Protein AF-0000000076551117 (afdb_homodimer)

Structure (mmCIF, N/CA/C/O backbone):
data_AF-0000000076551117-model_v1
#
loop_
_entity.id
_entity.type
_entity.pdbx_description
1 polymer 'LexA repressor'
#
loop_
_atom_site.group_PDB
_atom_site.id
_atom_site.type_symbol
_atom_site.label_atom_id
_atom_site.label_alt_id
_atom_site.label_comp_id
_atom_site.label_asym_id
_atom_site.label_entity_id
_atom_site.label_seq_id
_atom_site.pdbx_PDB_ins_code
_atom_site.Cartn_x
_atom_site.Cartn_y
_atom_site.Cartn_z
_atom_site.occupancy
_atom_site.B_iso_or_equiv
_atom_site.auth_seq_id
_atom_site.auth_comp_id
_atom_site.auth_asym_id
_atom_site.auth_atom_id
_atom_site.pdbx_PDB_model_num
ATOM 1 N N . MET A 1 1 ? 10.828 20.531 -8.445 1 38.81 1 MET A N 1
ATOM 2 C CA . MET A 1 1 ? 11 21.438 -9.57 1 38.81 1 MET A CA 1
ATOM 3 C C . MET A 1 1 ? 11.227 20.672 -10.867 1 38.81 1 MET A C 1
ATOM 5 O O . MET A 1 1 ? 11.789 19.578 -10.859 1 38.81 1 MET A O 1
ATOM 9 N N . ALA A 1 2 ? 10.539 21.078 -11.789 1 46.97 2 ALA A N 1
ATOM 10 C CA . ALA A 1 2 ? 10.625 20.562 -13.148 1 46.97 2 ALA A CA 1
ATOM 11 C C . ALA A 1 2 ? 12.031 20.734 -13.711 1 46.97 2 ALA A C 1
ATOM 13 O O . ALA A 1 2 ? 12.625 21.812 -13.602 1 46.97 2 ALA A O 1
ATOM 14 N N . ILE A 1 3 ? 12.75 19.594 -13.875 1 55.97 3 ILE A N 1
ATOM 15 C CA . ILE A 1 3 ? 14.039 19.719 -14.531 1 55.97 3 ILE A CA 1
ATOM 16 C C . ILE A 1 3 ? 13.844 19.953 -16.031 1 55.97 3 ILE A C 1
ATOM 18 O O . ILE A 1 3 ? 12.883 19.453 -16.625 1 55.97 3 ILE A O 1
ATOM 22 N N . THR A 1 4 ? 14.5 20.938 -16.547 1 64.38 4 THR A N 1
ATOM 23 C CA . THR A 1 4 ? 14.453 21.25 -17.969 1 64.38 4 THR A CA 1
ATOM 24 C C . THR A 1 4 ? 15.039 20.109 -18.797 1 64.38 4 THR A C 1
ATOM 26 O O . THR A 1 4 ? 15.672 19.203 -18.25 1 64.38 4 THR A O 1
ATOM 29 N N . ARG A 1 5 ? 14.719 20.125 -20 1 66.12 5 ARG A N 1
ATOM 30 C CA . ARG A 1 5 ? 15.25 19.125 -20.922 1 66.12 5 ARG A CA 1
ATOM 31 C C . ARG A 1 5 ? 16.766 19.078 -20.875 1 66.12 5 ARG A C 1
ATOM 33 O O . ARG A 1 5 ? 17.375 18 -20.875 1 66.12 5 ARG A O 1
ATOM 40 N N . ARG A 1 6 ? 17.297 20.219 -20.812 1 71.88 6 ARG A N 1
ATOM 41 C CA . ARG A 1 6 ? 18.766 20.297 -20.812 1 71.88 6 ARG A CA 1
ATOM 42 C C . ARG A 1 6 ? 19.344 19.766 -19.516 1 71.88 6 ARG A C 1
ATOM 44 O O . ARG A 1 6 ? 20.359 19.062 -19.531 1 71.88 6 ARG A O 1
ATOM 51 N N . GLN A 1 7 ? 18.641 20.016 -18.406 1 66.38 7 GLN A N 1
ATOM 52 C CA . GLN A 1 7 ? 19.094 19.516 -17.109 1 66.38 7 GLN A CA 1
ATOM 53 C C . GLN A 1 7 ? 19 17.984 -17.047 1 66.38 7 GLN A C 1
ATOM 55 O O . GLN A 1 7 ? 19.891 17.312 -16.531 1 66.38 7 GLN A O 1
ATOM 60 N N . LYS A 1 8 ? 17.984 17.562 -17.641 1 72.06 8 LYS A N 1
ATOM 61 C CA . LYS A 1 8 ? 17.828 16.125 -17.703 1 72.06 8 LYS A CA 1
ATOM 62 C C . LYS A 1 8 ? 18.953 15.484 -18.531 1 72.06 8 LYS A C 1
ATOM 64 O O . LYS A 1 8 ? 19.484 14.438 -18.156 1 72.06 8 LYS A O 1
ATOM 69 N N . GLU A 1 9 ? 19.344 16.094 -19.578 1 76.69 9 GLU A N 1
ATOM 70 C CA . GLU A 1 9 ? 20.438 15.617 -20.438 1 76.69 9 GLU A CA 1
ATOM 71 C C . GLU A 1 9 ? 21.75 15.555 -19.672 1 76.69 9 GLU A C 1
ATOM 73 O O . GLU A 1 9 ? 22.516 14.602 -19.828 1 76.69 9 GLU A O 1
ATOM 78 N N . VAL A 1 10 ? 21.891 16.531 -18.906 1 76.69 10 VAL A N 1
ATOM 79 C CA . VAL A 1 10 ? 23.141 16.594 -18.156 1 76.69 10 VAL A CA 1
ATOM 80 C C . VAL A 1 10 ? 23.188 15.484 -17.109 1 76.69 10 VAL A C 1
ATOM 82 O O . VAL A 1 10 ? 24.172 14.773 -16.984 1 76.69 10 VAL A O 1
ATOM 85 N N . ILE A 1 11 ? 22.078 15.305 -16.484 1 72.44 11 ILE A N 1
ATOM 86 C CA . ILE A 1 11 ? 21.984 14.289 -15.438 1 72.44 11 ILE A CA 1
ATOM 87 C C . ILE A 1 11 ? 22.172 12.906 -16.047 1 72.44 11 ILE A C 1
ATOM 89 O O . ILE A 1 11 ? 22.906 12.07 -15.516 1 72.44 11 ILE A O 1
ATOM 93 N N . ASP A 1 12 ? 21.531 12.766 -17.109 1 74.25 12 ASP A N 1
ATOM 94 C CA . ASP A 1 12 ? 21.656 11.492 -17.812 1 74.25 12 ASP A CA 1
ATOM 95 C C . ASP A 1 12 ? 23.094 11.219 -18.219 1 74.25 12 ASP A C 1
ATOM 97 O O . ASP A 1 12 ? 23.578 10.086 -18.109 1 74.25 12 ASP A O 1
ATOM 101 N N . PHE A 1 13 ? 23.703 12.188 -18.703 1 77.69 13 PHE A N 1
ATOM 102 C CA . PHE A 1 13 ? 25.094 12.031 -19.125 1 77.69 13 PHE A CA 1
ATOM 103 C C . PHE A 1 13 ? 25.984 11.688 -17.938 1 77.69 13 PHE A C 1
ATOM 105 O O . PHE A 1 13 ? 26.812 10.773 -18.016 1 77.69 13 PHE A O 1
ATOM 112 N N . LEU A 1 14 ? 25.75 12.367 -16.875 1 74.75 14 LEU A N 1
ATOM 113 C CA . LEU A 1 14 ? 26.562 12.141 -15.695 1 74.75 14 LEU A CA 1
ATOM 114 C C . LEU A 1 14 ? 26.375 10.727 -15.164 1 74.75 14 LEU A C 1
ATOM 116 O O . LEU A 1 14 ? 27.359 10.039 -14.852 1 74.75 14 LEU A O 1
ATOM 120 N N . SER A 1 15 ? 25.156 10.367 -15.172 1 70.81 15 SER A N 1
ATOM 121 C CA . SER A 1 15 ? 24.844 9.031 -14.68 1 70.81 15 SER A CA 1
ATOM 122 C C . SER A 1 15 ? 25.406 7.953 -15.602 1 70.81 15 SER A C 1
ATOM 124 O O . SER A 1 15 ? 25.984 6.973 -15.133 1 70.81 15 SER A O 1
ATOM 126 N N . GLY A 1 16 ? 25.234 8.125 -16.781 1 70.44 16 GLY A N 1
ATOM 127 C CA . GLY A 1 16 ? 25.766 7.195 -17.75 1 70.44 16 GLY A CA 1
ATOM 128 C C . GLY A 1 16 ? 27.281 7.117 -17.75 1 70.44 16 GLY A C 1
ATOM 129 O O . GLY A 1 16 ? 27.859 6.031 -17.859 1 70.44 16 GLY A O 1
ATOM 130 N N . PHE A 1 17 ? 27.844 8.195 -17.734 1 68.75 17 PHE A N 1
ATOM 131 C CA . PHE A 1 17 ? 29.312 8.25 -17.719 1 68.75 17 PHE A CA 1
ATOM 132 C C . PHE A 1 17 ? 29.859 7.535 -16.5 1 68.75 17 PHE A C 1
ATOM 134 O O . PHE A 1 17 ? 30.781 6.727 -16.609 1 68.75 17 PHE A O 1
ATOM 141 N N . THR A 1 18 ? 29.25 7.809 -15.352 1 67.69 18 THR A N 1
ATOM 142 C CA . THR A 1 18 ? 29.734 7.207 -14.117 1 67.69 18 THR A CA 1
ATOM 143 C C . THR A 1 18 ? 29.531 5.695 -14.125 1 67.69 18 THR A C 1
ATOM 145 O O . THR A 1 18 ? 30.359 4.945 -13.625 1 67.69 18 THR A O 1
ATOM 148 N N . GLN A 1 19 ? 28.484 5.383 -14.672 1 63.94 19 GLN A N 1
ATOM 149 C CA . GLN A 1 19 ? 28.203 3.957 -14.789 1 63.94 19 GLN A CA 1
ATOM 150 C C . GLN A 1 19 ? 29.188 3.27 -15.719 1 63.94 19 GLN A C 1
ATOM 152 O O . GLN A 1 19 ? 29.641 2.154 -15.445 1 63.94 19 GLN A O 1
ATOM 157 N N . LYS A 1 20 ? 29.453 3.945 -16.672 1 67.31 20 LYS A N 1
ATOM 158 C CA . LYS A 1 2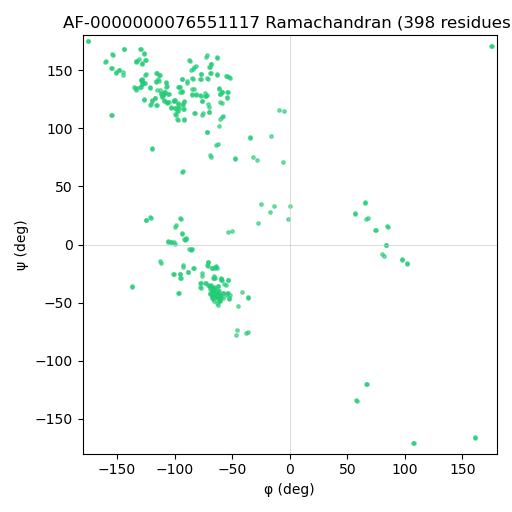0 ? 30.344 3.377 -17.688 1 67.31 20 LYS A CA 1
ATOM 159 C C . LYS A 1 20 ? 31.797 3.428 -17.234 1 67.31 20 LYS A C 1
ATOM 161 O O . LYS A 1 20 ? 32.562 2.473 -17.438 1 67.31 20 LYS A O 1
ATOM 166 N N . ASN A 1 21 ? 32.094 4.434 -16.516 1 67.5 21 ASN A N 1
ATOM 167 C CA . ASN A 1 21 ? 33.531 4.645 -16.266 1 67.5 21 ASN A CA 1
ATOM 168 C C . ASN A 1 21 ? 33.875 4.414 -14.805 1 67.5 21 ASN A C 1
ATOM 170 O O . ASN A 1 21 ? 35.062 4.25 -14.469 1 67.5 21 ASN A O 1
ATOM 174 N N . GLY A 1 22 ? 32.781 4.414 -14.016 1 62 22 GLY A N 1
ATOM 175 C CA . GLY A 1 22 ? 33 4.172 -12.602 1 62 22 GLY A CA 1
ATOM 176 C C . GLY A 1 22 ? 33.438 5.41 -11.836 1 62 22 GLY A C 1
ATOM 177 O O . GLY A 1 22 ? 33.75 5.336 -10.648 1 62 22 GLY A O 1
ATOM 178 N N . TYR A 1 23 ? 33.75 6.434 -12.664 1 64.19 23 TYR A N 1
ATOM 179 C CA . TYR A 1 23 ? 34.062 7.703 -12.023 1 64.19 23 TYR A CA 1
ATOM 180 C C . TYR A 1 23 ? 33.281 8.844 -12.656 1 64.19 23 TYR A C 1
ATOM 182 O O . TYR A 1 23 ? 32.75 8.711 -13.766 1 64.19 23 TYR A O 1
ATOM 190 N N . SER A 1 24 ? 33.219 9.875 -11.828 1 70.25 24 SER A N 1
ATOM 191 C CA . SER A 1 24 ? 32.469 11.031 -12.312 1 70.25 24 SER A CA 1
ATOM 192 C C . SER A 1 24 ? 33.25 11.75 -13.422 1 70.25 24 SER A C 1
ATOM 194 O O . SER A 1 24 ? 34.469 11.844 -13.367 1 70.25 24 SER A O 1
ATOM 196 N N . PRO A 1 25 ? 32.5 12.242 -14.406 1 73.19 25 PRO A N 1
ATOM 197 C CA . PRO A 1 25 ? 33.156 12.961 -15.492 1 73.19 25 PRO A CA 1
ATOM 198 C C . PRO A 1 25 ? 33.75 14.297 -15.039 1 73.19 25 PRO A C 1
ATOM 200 O O . PRO A 1 25 ? 33.312 14.867 -14.047 1 73.19 25 PRO A O 1
ATOM 203 N N . SER A 1 26 ? 34.875 14.672 -15.695 1 73 26 SER A N 1
ATOM 204 C CA . SER A 1 26 ? 35.406 16.016 -15.547 1 73 26 SER A CA 1
ATOM 205 C C . SER A 1 26 ? 34.562 17.047 -16.281 1 73 26 SER A C 1
ATOM 207 O O . SER A 1 26 ? 33.719 16.672 -17.094 1 73 26 SER A O 1
ATOM 209 N N . TYR A 1 27 ? 34.75 18.328 -15.883 1 73.69 27 TYR A N 1
ATOM 210 C CA . TYR A 1 27 ? 34.031 19.375 -16.578 1 73.69 27 TYR A CA 1
ATOM 211 C C . TYR A 1 27 ? 34.281 19.344 -18.078 1 73.69 27 TYR A C 1
ATOM 213 O O . TYR A 1 27 ? 33.375 19.578 -18.875 1 73.69 27 TYR A O 1
ATOM 221 N N . GLU A 1 28 ? 35.5 18.984 -18.438 1 77.75 28 GLU A N 1
ATOM 222 C CA . GLU A 1 28 ? 35.844 18.891 -19.844 1 77.75 28 GLU A CA 1
ATOM 223 C C . GLU A 1 28 ? 35.125 17.734 -20.531 1 77.75 28 GLU A C 1
ATOM 225 O O . GLU A 1 28 ? 34.625 17.875 -21.656 1 77.75 28 GLU A O 1
ATOM 230 N N . GLU A 1 29 ? 34.969 16.656 -19.828 1 78.81 29 GLU A N 1
ATOM 231 C CA . GLU A 1 29 ? 34.312 15.492 -20.375 1 78.81 29 GLU A CA 1
ATOM 232 C C . GLU A 1 29 ? 32.812 15.742 -20.531 1 78.81 29 GLU A C 1
ATOM 234 O O . GLU A 1 29 ? 32.188 15.289 -21.5 1 78.81 29 GLU A O 1
ATOM 239 N N . ILE A 1 30 ? 32.312 16.453 -19.641 1 78.62 30 ILE A N 1
ATOM 240 C CA . ILE A 1 30 ? 30.891 16.812 -19.703 1 78.62 30 ILE A CA 1
ATOM 241 C C . ILE A 1 30 ? 30.641 17.734 -20.891 1 78.62 30 ILE A C 1
ATOM 243 O O . ILE A 1 30 ? 29.703 17.516 -21.672 1 78.62 30 ILE A O 1
ATOM 247 N N . ALA A 1 31 ? 31.516 18.672 -21.062 1 79.81 31 ALA A N 1
ATOM 248 C CA . ALA A 1 31 ? 31.391 19.594 -22.188 1 79.81 31 ALA A CA 1
ATOM 249 C C . ALA A 1 31 ? 31.469 18.859 -23.516 1 79.81 31 ALA A C 1
ATOM 251 O O . ALA A 1 31 ? 30.641 19.094 -24.406 1 79.81 31 ALA A O 1
ATOM 252 N N . SER A 1 32 ? 32.406 18 -23.609 1 81.62 32 SER A N 1
ATOM 253 C CA . SER A 1 32 ? 32.594 17.25 -24.844 1 81.62 32 SER A CA 1
ATOM 254 C C . SER A 1 32 ? 31.406 16.297 -25.109 1 81.62 32 SER A C 1
ATOM 256 O O . SER A 1 32 ? 30.938 16.172 -26.234 1 81.62 32 SER A O 1
ATOM 258 N N . GLY A 1 33 ? 30.906 15.695 -24.047 1 80.19 33 GLY A N 1
ATOM 259 C CA . GLY A 1 33 ? 29.859 14.703 -24.188 1 80.19 33 GLY A CA 1
ATOM 260 C C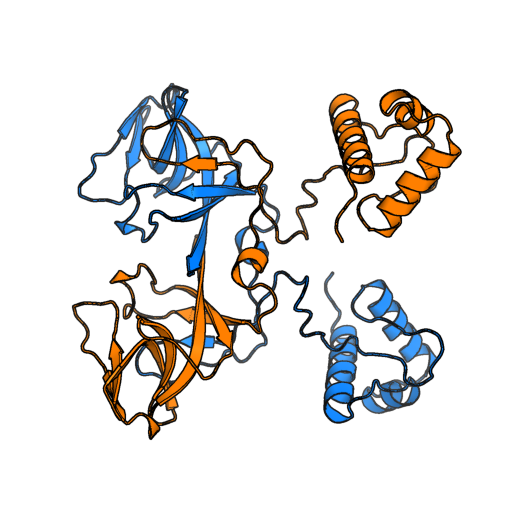 . GLY A 1 33 ? 28.516 15.305 -24.531 1 80.19 33 GLY A C 1
ATOM 261 O O . GLY A 1 33 ? 27.703 14.68 -25.219 1 80.19 33 GLY A O 1
ATOM 262 N N . LEU A 1 34 ? 28.281 16.484 -24.016 1 80.94 34 LEU A N 1
ATOM 263 C CA . LEU A 1 34 ? 26.969 17.109 -24.203 1 80.94 34 LEU A CA 1
ATOM 264 C C . LEU A 1 34 ? 27.031 18.188 -25.266 1 80.94 34 LEU A C 1
ATOM 266 O O . LEU A 1 34 ? 26.031 18.828 -25.578 1 80.94 34 LEU A O 1
ATOM 270 N N . GLY A 1 35 ? 28.219 18.344 -25.859 1 79.75 35 GLY A N 1
ATOM 271 C CA . GLY A 1 35 ? 28.391 19.328 -26.922 1 79.75 35 GLY A CA 1
ATOM 272 C C . GLY A 1 35 ? 28.219 20.75 -26.453 1 79.75 35 GLY A C 1
ATOM 273 O O . GLY A 1 35 ? 27.625 21.578 -27.156 1 79.75 35 GLY A O 1
ATOM 274 N N . LEU A 1 36 ? 28.672 20.922 -25.297 1 75.62 36 LEU A N 1
ATOM 275 C CA . LEU A 1 36 ? 28.594 22.281 -24.766 1 75.62 36 LEU A CA 1
ATOM 276 C C . LEU A 1 36 ? 29.844 23.078 -25.125 1 75.62 36 LEU A C 1
ATOM 278 O O . LEU A 1 36 ? 30.953 22.516 -25.172 1 75.62 36 LEU A O 1
ATOM 282 N N . SER A 1 37 ? 29.641 24.344 -25.453 1 74.5 37 SER A N 1
ATOM 283 C CA . SER A 1 37 ? 30.656 25.188 -26.078 1 74.5 37 SER A CA 1
ATOM 284 C C . SER A 1 37 ? 31.688 25.641 -25.062 1 74.5 37 SER A C 1
ATOM 286 O O . SER A 1 37 ? 32.812 26 -25.438 1 74.5 37 SER A O 1
ATOM 288 N N . SER A 1 38 ? 31.297 25.719 -23.797 1 75.44 38 SER A N 1
ATOM 289 C CA . SER A 1 38 ? 32.281 26.281 -22.859 1 75.44 38 SER A CA 1
ATOM 290 C C . SER A 1 38 ? 32.188 25.609 -21.5 1 75.44 38 SER A C 1
ATOM 292 O O . SER A 1 38 ? 31.141 25.062 -21.141 1 75.44 38 SER A O 1
ATOM 294 N N . LEU A 1 39 ? 33.344 25.516 -20.812 1 74.31 39 LEU A N 1
ATOM 295 C CA . LEU A 1 39 ? 33.406 25.016 -19.453 1 74.31 39 LEU A CA 1
ATOM 296 C C . LEU A 1 39 ? 32.562 25.859 -18.516 1 74.31 39 LEU A C 1
ATOM 298 O O . LEU A 1 39 ? 31.984 25.344 -17.547 1 74.31 39 LEU A O 1
ATOM 302 N N . ALA A 1 40 ? 32.469 27.078 -18.859 1 75.81 40 ALA A N 1
ATOM 303 C CA . ALA A 1 40 ? 31.641 27.984 -18.062 1 75.81 40 ALA A CA 1
ATOM 304 C C . ALA A 1 40 ? 30.172 27.562 -18.078 1 75.81 40 ALA A C 1
ATOM 306 O O . ALA A 1 40 ? 29.5 27.594 -17.047 1 75.81 40 ALA A O 1
ATOM 307 N N . THR A 1 41 ? 29.703 27.172 -19.188 1 76.75 41 THR A N 1
ATOM 308 C CA . THR A 1 41 ? 28.328 26.703 -19.344 1 76.75 41 THR A CA 1
ATOM 309 C C . THR A 1 41 ? 28.109 25.406 -18.562 1 76.75 41 THR A C 1
ATOM 311 O O . THR A 1 41 ? 27.062 25.219 -17.938 1 76.75 41 THR A O 1
ATOM 314 N N . VAL A 1 42 ? 29.078 24.594 -18.609 1 77.12 42 VAL A N 1
ATOM 315 C CA . VAL A 1 42 ? 29.016 23.344 -17.859 1 77.12 42 VAL A CA 1
ATOM 316 C C . VAL A 1 42 ? 28.922 23.656 -16.359 1 77.12 42 VAL A C 1
ATOM 318 O O . VAL A 1 42 ? 28.094 23.078 -15.648 1 77.12 42 VAL A O 1
ATOM 321 N N . HIS A 1 43 ? 29.797 24.422 -15.961 1 76.12 43 HIS A N 1
ATOM 322 C CA . HIS A 1 43 ? 29.797 24.797 -14.555 1 76.12 43 HIS A CA 1
ATOM 323 C C . HIS A 1 43 ? 28.453 25.375 -14.133 1 76.12 43 HIS A C 1
ATOM 325 O O . HIS A 1 43 ? 27.953 25.062 -13.047 1 76.12 43 HIS A O 1
ATOM 331 N N . LYS A 1 44 ? 27.953 26.141 -14.938 1 77.69 44 LYS A N 1
ATOM 332 C CA . LYS A 1 44 ? 26.656 26.734 -14.656 1 77.69 44 LYS A CA 1
ATOM 333 C C . LYS A 1 44 ? 25.578 25.672 -14.523 1 77.69 44 LYS A C 1
ATOM 335 O O . LYS A 1 44 ? 24.766 25.703 -13.594 1 77.69 44 LYS A O 1
ATOM 340 N N . HIS A 1 45 ? 25.516 24.766 -15.445 1 76.06 45 HIS A N 1
ATOM 341 C CA . HIS A 1 45 ? 24.547 23.688 -15.398 1 76.06 45 HIS A CA 1
ATOM 342 C C . HIS A 1 45 ? 24.719 22.828 -14.156 1 76.06 45 HIS A C 1
ATOM 344 O O . HIS A 1 45 ? 23.75 22.469 -13.492 1 76.06 45 HIS A O 1
ATOM 350 N N . ILE A 1 46 ? 25.938 22.547 -13.906 1 73.5 46 ILE A N 1
ATOM 351 C CA . ILE A 1 46 ? 26.25 21.703 -12.758 1 73.5 46 ILE A CA 1
ATOM 352 C C . ILE A 1 46 ? 25.891 22.438 -11.469 1 73.5 46 ILE A C 1
ATOM 354 O O . ILE A 1 46 ? 25.297 21.859 -10.555 1 73.5 46 ILE A O 1
ATOM 358 N N . THR A 1 47 ? 26.281 23.672 -11.375 1 73.31 47 THR A N 1
ATOM 359 C CA . THR A 1 47 ? 25.938 24.5 -10.227 1 73.31 47 THR A CA 1
ATOM 360 C C . THR A 1 47 ? 24.422 24.594 -10.055 1 73.31 47 THR A C 1
ATOM 362 O O . THR A 1 47 ? 23.922 24.5 -8.938 1 73.31 47 THR A O 1
ATOM 365 N N . ASN A 1 48 ? 23.703 24.75 -11.117 1 70.94 48 ASN A N 1
ATOM 366 C CA . ASN A 1 48 ? 22.25 24.797 -11.086 1 70.94 48 ASN A CA 1
ATOM 367 C C . ASN A 1 48 ? 21.641 23.484 -10.594 1 70.94 48 ASN A C 1
ATOM 369 O O . ASN A 1 48 ? 20.703 23.5 -9.797 1 70.94 48 ASN A O 1
ATOM 373 N N . LEU A 1 49 ? 22.188 22.469 -11.148 1 68.44 49 LEU A N 1
ATOM 374 C CA . LEU A 1 49 ? 21.719 21.141 -10.742 1 68.44 49 LEU A CA 1
ATOM 375 C C . LEU A 1 49 ? 22.078 20.859 -9.289 1 68.44 49 LEU A C 1
ATOM 377 O O . LEU A 1 49 ? 21.297 20.234 -8.562 1 68.44 49 LEU A O 1
ATOM 381 N N . GLN A 1 50 ? 23.156 21.25 -8.883 1 65.56 50 GLN A N 1
ATOM 382 C CA . GLN A 1 50 ? 23.578 21.141 -7.488 1 65.56 50 GLN A CA 1
ATOM 383 C C . GLN A 1 50 ? 22.656 21.953 -6.578 1 65.56 50 GLN A C 1
ATOM 385 O O . GLN A 1 50 ? 22.25 21.469 -5.512 1 65.56 50 GLN A O 1
ATOM 390 N N . ASN A 1 51 ? 22.359 23.047 -7.02 1 64.88 51 ASN A N 1
ATOM 391 C CA . ASN A 1 51 ? 21.484 23.922 -6.258 1 64.88 51 ASN A CA 1
ATOM 392 C C . ASN A 1 51 ? 20.078 23.328 -6.133 1 64.88 51 ASN A C 1
ATOM 394 O O . ASN A 1 51 ? 19.406 23.531 -5.121 1 64.88 51 ASN A O 1
ATOM 398 N N . LYS A 1 52 ? 19.859 22.547 -7.145 1 58.88 52 LYS A N 1
ATOM 399 C CA . LYS A 1 52 ? 18.547 21.906 -7.145 1 58.88 52 LYS A CA 1
ATOM 400 C C . LYS A 1 52 ? 18.578 20.594 -6.359 1 58.88 52 LYS A C 1
ATOM 402 O O . LYS A 1 52 ? 17.547 19.922 -6.234 1 58.88 52 LYS A O 1
ATOM 407 N N . GLY A 1 53 ? 19.797 20.219 -5.883 1 59.03 53 GLY A N 1
ATOM 408 C CA . GLY A 1 53 ? 20 19.047 -5.047 1 59.03 53 GLY A CA 1
ATOM 409 C C . GLY A 1 53 ? 20.156 17.766 -5.844 1 59.03 53 GLY A C 1
ATOM 410 O O . GLY A 1 53 ? 20.031 16.672 -5.301 1 59.03 53 GLY A O 1
ATOM 411 N N . LEU A 1 54 ? 20.406 17.906 -7.121 1 59.66 54 LEU A N 1
ATOM 412 C CA . LEU A 1 54 ? 20.484 16.75 -8 1 59.66 54 LEU A CA 1
ATOM 413 C C . LEU A 1 54 ? 21.922 16.25 -8.117 1 59.66 54 LEU A C 1
ATOM 415 O O . LEU A 1 54 ? 22.156 15.133 -8.57 1 59.66 54 LEU A O 1
ATOM 419 N N . LEU A 1 55 ? 22.906 17.094 -7.773 1 64.38 55 LEU A N 1
ATOM 420 C CA . LEU A 1 55 ? 24.328 16.766 -7.863 1 64.38 55 LEU A CA 1
ATOM 421 C C . LEU A 1 55 ? 25.078 17.188 -6.605 1 64.38 55 LEU A C 1
ATOM 423 O O . LEU A 1 55 ? 24.656 18.141 -5.93 1 64.38 55 LEU A O 1
ATOM 427 N N . GLN A 1 56 ? 25.938 16.312 -6.094 1 62.81 56 GLN A N 1
ATOM 428 C CA . GLN A 1 56 ? 26.844 16.719 -5.02 1 62.81 56 GLN A CA 1
ATOM 429 C C . GLN A 1 56 ? 28.281 16.781 -5.512 1 62.81 56 GLN A C 1
ATOM 431 O O . GLN A 1 56 ? 28.75 15.875 -6.223 1 62.81 56 GLN A O 1
ATOM 436 N N . ARG A 1 57 ? 28.906 18 -5.215 1 57.5 57 ARG A N 1
ATOM 437 C CA . ARG A 1 57 ? 30.297 18.203 -5.582 1 57.5 57 ARG A CA 1
ATOM 438 C C . ARG A 1 57 ? 31.219 17.953 -4.391 1 57.5 57 ARG A C 1
ATOM 440 O O . ARG A 1 57 ? 30.938 18.391 -3.277 1 57.5 57 ARG A O 1
ATOM 447 N N . ALA A 1 58 ? 32.062 16.859 -4.555 1 49.06 58 ALA A N 1
ATOM 448 C CA . ALA A 1 58 ? 33.125 16.797 -3.57 1 49.06 58 ALA A CA 1
ATOM 449 C C . ALA A 1 58 ? 34.156 17.891 -3.811 1 49.06 58 ALA A C 1
ATOM 451 O O . ALA A 1 58 ? 34.375 18.297 -4.949 1 49.06 58 ALA A O 1
ATOM 452 N N . HIS A 1 59 ? 34.469 18.766 -3.014 1 43.53 59 HIS A N 1
ATOM 453 C CA . HIS A 1 59 ? 35.344 19.922 -3.078 1 43.53 59 HIS A CA 1
ATOM 454 C C . HIS A 1 59 ? 36.594 19.609 -3.896 1 43.53 59 HIS A C 1
ATOM 456 O O . HIS A 1 59 ? 37.062 20.453 -4.68 1 43.53 59 HIS A O 1
ATOM 462 N N . ASN A 1 60 ? 37.594 18.906 -3.48 1 43.47 60 ASN A N 1
ATOM 463 C CA . ASN A 1 60 ? 39 19.078 -3.828 1 43.47 60 ASN A CA 1
ATOM 464 C C . ASN A 1 60 ? 39.312 18.391 -5.152 1 43.47 60 ASN A C 1
ATOM 466 O O . ASN A 1 60 ? 40.5 18.375 -5.574 1 43.47 60 ASN A O 1
ATOM 470 N N . ARG A 1 61 ? 38.562 17.344 -5.789 1 42.09 61 ARG A N 1
ATOM 471 C CA . ARG A 1 61 ? 39.188 16.641 -6.906 1 42.09 61 ARG A CA 1
ATOM 472 C C . ARG A 1 61 ? 38.469 16.922 -8.211 1 42.09 61 ARG A C 1
ATOM 474 O O . ARG A 1 61 ? 37.25 17.172 -8.211 1 42.09 61 ARG A O 1
ATOM 481 N N . SER A 1 62 ? 39.312 17.266 -9.352 1 46.78 62 SER A N 1
ATOM 482 C CA . SER A 1 62 ? 38.875 17.484 -10.727 1 46.78 62 SER A CA 1
ATOM 483 C C . SER A 1 62 ? 37.75 16.547 -11.117 1 46.78 62 SER A C 1
ATOM 485 O O . SER A 1 62 ? 37 16.828 -12.039 1 46.78 62 SER A O 1
ATOM 487 N N . ARG A 1 63 ? 37.812 15.312 -10.82 1 39.56 63 ARG A N 1
ATOM 488 C CA . ARG A 1 63 ? 36.906 14.227 -11.188 1 39.56 63 ARG A CA 1
ATOM 489 C C . ARG A 1 63 ? 35.875 13.984 -10.094 1 39.56 63 ARG A C 1
ATOM 491 O O . ARG A 1 63 ? 35.406 12.852 -9.898 1 39.56 63 ARG A O 1
ATOM 498 N N . SER A 1 64 ? 35.781 15.008 -9.453 1 42.41 64 SER A N 1
ATOM 499 C CA . SER A 1 64 ? 35.031 14.742 -8.227 1 42.41 64 SER A CA 1
ATOM 500 C C . SER A 1 64 ? 33.531 14.953 -8.43 1 42.41 64 SER A C 1
ATOM 502 O O . SER A 1 64 ? 32.781 15.141 -7.461 1 42.41 64 SER A O 1
ATOM 504 N N . ILE A 1 65 ? 33.188 15.227 -9.641 1 36.41 65 ILE A N 1
ATOM 505 C CA . ILE A 1 65 ? 31.766 15.391 -9.781 1 36.41 65 ILE A CA 1
ATOM 506 C C . ILE A 1 65 ? 31.062 14.039 -9.586 1 36.41 65 ILE A C 1
ATOM 508 O O . ILE A 1 65 ? 31.344 13.086 -10.312 1 36.41 65 ILE A O 1
ATOM 512 N N . ASP A 1 66 ? 30.938 13.648 -8.609 1 35.62 66 ASP A N 1
ATOM 513 C CA . ASP A 1 66 ? 30.141 12.445 -8.406 1 35.62 66 ASP A CA 1
ATOM 514 C C . ASP A 1 66 ? 28.688 12.672 -8.789 1 35.62 66 ASP A C 1
ATOM 516 O O . ASP A 1 66 ? 28.078 13.648 -8.344 1 35.62 66 ASP A O 1
ATOM 520 N N . VAL A 1 67 ? 28.609 12.438 -10.148 1 31.7 67 VAL A N 1
ATOM 521 C CA . VAL A 1 67 ? 27.156 12.281 -10.281 1 31.7 67 VAL A CA 1
ATOM 522 C C . VAL A 1 67 ? 26.594 11.602 -9.039 1 31.7 67 VAL A C 1
ATOM 524 O O . VAL A 1 67 ? 27.156 10.602 -8.562 1 31.7 67 VAL A O 1
ATOM 527 N N . LEU A 1 68 ? 26.266 12.406 -8.266 1 30.42 68 LEU A N 1
ATOM 528 C CA . LEU A 1 68 ? 25.625 11.562 -7.258 1 30.42 68 LEU A CA 1
ATOM 529 C C . LEU A 1 68 ? 24.984 10.336 -7.902 1 30.42 68 LEU A C 1
ATOM 531 O O . LEU A 1 68 ? 24.297 10.453 -8.914 1 30.42 68 LEU A O 1
ATOM 535 N N . PRO A 1 69 ? 25.969 9.312 -8.297 1 27.88 69 PRO A N 1
ATOM 536 C CA . PRO A 1 69 ? 25.109 8.273 -8.875 1 27.88 69 PRO A CA 1
ATOM 537 C C . PRO A 1 69 ? 23.625 8.531 -8.641 1 27.88 69 PRO A C 1
ATOM 539 O O . PRO A 1 69 ? 23.25 9.195 -7.672 1 27.88 69 PRO A O 1
ATOM 542 N N . ALA A 1 70 ? 23.031 8.734 -9.836 1 27.41 70 ALA A N 1
ATOM 543 C CA . ALA A 1 70 ? 21.656 8.453 -9.414 1 27.41 70 ALA A CA 1
ATOM 544 C C . ALA A 1 70 ? 21.641 7.543 -8.188 1 27.41 70 ALA A C 1
ATOM 546 O O . ALA A 1 70 ? 21.984 6.363 -8.273 1 27.41 70 ALA A O 1
ATOM 547 N N . ARG A 1 71 ? 22.641 7.762 -7.336 1 29.47 71 ARG A N 1
ATOM 548 C CA . ARG A 1 71 ? 22.203 6.996 -6.176 1 29.47 71 ARG A CA 1
ATOM 549 C C . ARG A 1 71 ? 20.797 6.449 -6.391 1 29.47 71 ARG A C 1
ATOM 551 O O . ARG A 1 71 ? 19.891 7.191 -6.77 1 29.47 71 ARG A O 1
ATOM 558 N N . SER A 1 72 ? 20.719 5.488 -7.258 1 30.55 72 SER A N 1
ATOM 559 C CA . SER A 1 72 ? 19.438 4.883 -6.934 1 30.55 72 SER A CA 1
ATOM 560 C C . SER A 1 72 ? 18.922 5.363 -5.578 1 30.55 72 SER A C 1
ATOM 562 O O . SER A 1 72 ? 19.453 4.969 -4.535 1 30.55 72 SER A O 1
ATOM 564 N N . GLY A 1 73 ? 19.203 6.418 -5.332 1 33.06 73 GLY A N 1
ATOM 565 C CA . GLY A 1 73 ? 18.812 7.41 -4.344 1 33.06 73 GLY A CA 1
ATOM 566 C C . GLY A 1 73 ? 17.75 6.902 -3.379 1 33.06 73 GLY A C 1
ATOM 567 O O . GLY A 1 73 ? 16.562 7.156 -3.566 1 33.06 73 GLY A O 1
ATOM 568 N N . LYS A 1 74 ? 17.922 5.816 -3.213 1 37.5 74 LYS A N 1
ATOM 569 C CA . LYS A 1 74 ? 17.312 4.723 -2.467 1 37.5 74 LYS A CA 1
ATOM 570 C C . LYS A 1 74 ? 16.953 5.156 -1.049 1 37.5 74 LYS A C 1
ATOM 572 O O . LYS A 1 74 ? 16.234 4.449 -0.342 1 37.5 74 LYS A O 1
ATOM 577 N N . LYS A 1 75 ? 18.094 5.684 -0.502 1 40 75 LYS A N 1
ATOM 578 C CA . LYS A 1 75 ? 17.641 5.863 0.875 1 40 75 LYS A CA 1
ATOM 579 C C . LYS A 1 75 ? 16.266 6.516 0.924 1 40 75 LYS A C 1
ATOM 581 O O . LYS A 1 75 ? 15.367 6.031 1.612 1 40 75 LYS A O 1
ATOM 586 N N . GLY A 1 76 ? 16.469 7.988 0.664 1 41.94 76 GLY A N 1
ATOM 587 C CA . GLY A 1 76 ? 15.43 8.914 1.085 1 41.94 76 GLY A CA 1
ATOM 588 C C . GLY A 1 76 ? 14.242 8.938 0.145 1 41.94 76 GLY A C 1
ATOM 589 O O . GLY A 1 76 ? 13.281 9.68 0.366 1 41.94 76 GLY A O 1
ATOM 590 N N . SER A 1 77 ? 14.68 8.781 -1.285 1 51.56 77 SER A N 1
ATOM 591 C CA . SER A 1 77 ? 13.5 8.992 -2.123 1 51.56 77 SER A CA 1
ATOM 592 C C . SER A 1 77 ? 12.414 7.961 -1.831 1 51.56 77 SER A C 1
ATOM 594 O O . SER A 1 77 ? 12.695 6.762 -1.76 1 51.56 77 SER A O 1
ATOM 596 N N . ASP A 1 78 ? 11.609 8.312 -1.231 1 65.94 78 ASP A N 1
ATOM 597 C CA . ASP A 1 78 ? 10.406 7.559 -0.921 1 65.94 78 ASP A CA 1
ATOM 598 C C . ASP A 1 78 ? 9.781 6.977 -2.188 1 65.94 78 ASP A C 1
ATOM 600 O O . ASP A 1 78 ? 8.641 6.516 -2.166 1 65.94 78 ASP A O 1
ATOM 604 N N . ARG A 1 79 ? 10.781 7.078 -3.527 1 75.5 79 ARG A N 1
ATOM 605 C CA . ARG A 1 79 ? 10.18 6.543 -4.742 1 75.5 79 ARG A CA 1
ATOM 606 C C . ARG A 1 79 ? 10.812 5.211 -5.129 1 75.5 79 ARG A C 1
ATOM 608 O O . ARG A 1 79 ? 12.023 5.039 -5.016 1 75.5 79 ARG A O 1
ATOM 615 N N . LEU A 1 80 ? 10.094 4.281 -5.562 1 78.81 80 LEU A N 1
ATOM 616 C CA . LEU A 1 80 ? 10.508 2.967 -6.035 1 78.81 80 LEU A CA 1
ATOM 617 C C . LEU A 1 80 ? 10.391 2.875 -7.555 1 78.81 80 LEU A C 1
ATOM 619 O O . LEU A 1 80 ? 9.414 3.355 -8.133 1 78.81 80 LEU A O 1
ATOM 623 N N . PRO A 1 81 ? 11.406 2.295 -8.227 1 79.69 81 PRO A N 1
ATOM 624 C CA . PRO A 1 81 ? 11.234 2.061 -9.664 1 79.69 81 PRO A CA 1
ATOM 625 C C . PRO A 1 81 ? 10.062 1.132 -9.977 1 79.69 81 PRO A C 1
ATOM 627 O O . PRO A 1 81 ? 9.891 0.104 -9.32 1 79.69 81 PRO A O 1
ATOM 630 N N . LEU A 1 82 ? 9.211 1.549 -10.859 1 84.44 82 LEU A N 1
ATOM 631 C CA . LEU A 1 82 ? 8.156 0.711 -11.414 1 84.44 82 LEU A CA 1
ATOM 632 C C . LEU A 1 82 ? 8.625 0.027 -12.695 1 84.44 82 LEU A C 1
ATOM 634 O O . LEU A 1 82 ? 8.75 0.671 -13.742 1 84.44 82 LEU A O 1
ATOM 638 N N . LEU A 1 83 ? 8.867 -1.286 -12.633 1 83.94 83 LEU A N 1
ATOM 639 C CA . LEU A 1 83 ? 9.539 -1.991 -13.719 1 83.94 83 LEU A CA 1
ATOM 640 C C . LEU A 1 83 ? 8.539 -2.484 -14.758 1 83.94 83 LEU A C 1
ATOM 642 O O . LEU A 1 83 ? 8.906 -2.785 -15.891 1 83.94 83 LEU A O 1
ATOM 646 N N . GLY A 1 84 ? 7.273 -2.662 -14.367 1 83.94 84 GLY A N 1
ATOM 647 C CA . GLY A 1 84 ? 6.293 -3.135 -15.328 1 83.94 84 GLY A CA 1
ATOM 648 C C . GLY A 1 84 ? 5.055 -3.725 -14.68 1 83.94 84 GLY A C 1
ATOM 649 O O . GLY A 1 84 ? 4.715 -3.371 -13.547 1 83.94 84 GLY A O 1
ATOM 650 N N . ARG A 1 85 ? 4.379 -4.426 -15.727 1 85.19 85 ARG A N 1
ATOM 651 C CA . ARG A 1 85 ? 3.145 -5.094 -15.328 1 85.19 85 ARG A CA 1
ATOM 652 C C . ARG A 1 85 ? 3.316 -6.605 -15.328 1 85.19 85 ARG A C 1
ATOM 654 O O . ARG A 1 85 ? 3.967 -7.164 -16.219 1 85.19 85 ARG A O 1
ATOM 661 N N . ILE A 1 86 ? 2.914 -7.27 -14.242 1 84.94 86 ILE A N 1
ATOM 662 C CA . ILE A 1 86 ? 3.059 -8.719 -14.117 1 84.94 86 ILE A CA 1
ATOM 663 C C . ILE A 1 86 ? 1.685 -9.375 -14.195 1 84.94 86 ILE A C 1
ATOM 665 O O . ILE A 1 86 ? 0.726 -8.914 -13.578 1 84.94 86 ILE A O 1
ATOM 669 N N . ALA A 1 87 ? 1.554 -10.219 -15.062 1 85.06 87 ALA A N 1
ATOM 670 C CA . ALA A 1 87 ? 0.361 -11.039 -15.258 1 85.06 87 ALA A CA 1
ATOM 671 C C . ALA A 1 87 ? 0.721 -12.523 -15.328 1 85.06 87 ALA A C 1
ATOM 673 O O . ALA A 1 87 ? 1.827 -12.883 -15.734 1 85.06 87 ALA A O 1
ATOM 674 N N . ALA A 1 88 ? -0.12 -13.273 -14.734 1 80.56 88 ALA A N 1
ATOM 675 C CA . ALA A 1 88 ? 0.171 -14.703 -14.695 1 80.56 88 ALA A CA 1
ATOM 676 C C . ALA A 1 88 ? 0.414 -15.258 -16.094 1 80.56 88 ALA A C 1
ATOM 678 O O . ALA A 1 88 ? -0.413 -15.07 -17 1 80.56 88 ALA A O 1
ATOM 679 N N . GLY A 1 89 ? 1.574 -15.914 -16.141 1 71.94 89 GLY A N 1
ATOM 680 C CA . GLY A 1 89 ? 1.859 -16.719 -17.312 1 71.94 89 GLY A CA 1
ATOM 681 C C . GLY A 1 89 ? 2.223 -15.875 -18.531 1 71.94 89 GLY A C 1
ATOM 682 O O . GLY A 1 89 ? 2.061 -16.312 -19.672 1 71.94 89 GLY A O 1
ATOM 683 N N . LYS A 1 90 ? 2.475 -14.641 -18.406 1 75.69 90 LYS A N 1
ATOM 684 C CA . LYS A 1 90 ? 2.92 -13.766 -19.484 1 75.69 90 LYS A CA 1
ATOM 685 C C . LYS A 1 90 ? 4.223 -13.062 -19.125 1 75.69 90 LYS A C 1
ATOM 687 O O . LYS A 1 90 ? 4.547 -12.914 -17.938 1 75.69 90 LYS A O 1
ATOM 692 N N . PRO A 1 91 ? 5.062 -12.82 -20.172 1 71.88 91 PRO A N 1
ATOM 693 C CA . PRO A 1 91 ? 6.219 -11.969 -19.875 1 71.88 91 PRO A CA 1
ATOM 694 C C . PRO A 1 91 ? 5.824 -10.648 -19.219 1 71.88 91 PRO A C 1
ATOM 696 O O . PRO A 1 91 ? 4.734 -10.125 -19.484 1 71.88 91 PRO A O 1
ATOM 699 N N . VAL A 1 92 ? 6.758 -10.234 -18.266 1 75.88 92 VAL A N 1
ATOM 700 C CA . VAL A 1 92 ? 6.492 -8.93 -17.672 1 75.88 92 VAL A CA 1
ATOM 701 C C . VAL A 1 92 ? 6.484 -7.859 -18.766 1 75.88 92 VAL A C 1
ATOM 703 O O . VAL A 1 92 ? 7.406 -7.789 -19.578 1 75.88 92 VAL A O 1
ATOM 706 N N . GLU A 1 93 ? 5.398 -7.223 -18.812 1 70.81 93 GLU A N 1
ATOM 707 C CA . GLU A 1 93 ? 5.355 -6.074 -19.703 1 70.81 93 GLU A CA 1
ATOM 708 C C . GLU A 1 93 ? 6.172 -4.91 -19.156 1 70.81 93 GLU A C 1
ATOM 710 O O . GLU A 1 93 ? 5.797 -4.309 -18.141 1 70.81 93 GLU A O 1
ATOM 715 N N . ALA A 1 94 ? 7.406 -4.914 -19.719 1 67.69 94 ALA A N 1
ATOM 716 C CA . ALA A 1 94 ? 8.297 -3.869 -19.219 1 67.69 94 ALA A CA 1
ATOM 717 C C . ALA A 1 94 ? 7.734 -2.482 -19.516 1 67.69 94 ALA A C 1
ATOM 719 O O . ALA A 1 94 ? 7.086 -2.275 -20.547 1 67.69 94 ALA A O 1
ATOM 720 N N . ILE A 1 95 ? 7.816 -1.702 -18.5 1 57.91 95 ILE A N 1
ATOM 721 C CA . ILE A 1 95 ? 7.441 -0.308 -18.703 1 57.91 95 ILE A CA 1
ATOM 722 C C . ILE A 1 95 ? 8.625 0.466 -19.281 1 57.91 95 ILE A C 1
ATOM 724 O O . ILE A 1 95 ? 9.734 0.392 -18.75 1 57.91 95 ILE A O 1
ATOM 728 N N . GLU A 1 96 ? 8.453 0.865 -20.453 1 50.62 96 GLU A N 1
ATOM 729 C CA . GLU A 1 96 ? 9.492 1.499 -21.25 1 50.62 96 GLU A CA 1
ATOM 730 C C . GLU A 1 96 ? 10.125 2.674 -20.516 1 50.62 96 GLU A C 1
ATOM 732 O O . GLU A 1 96 ? 11.336 2.883 -20.594 1 50.62 96 GLU A O 1
ATOM 737 N N . THR A 1 97 ? 9.234 3.516 -19.938 1 53.72 97 THR A N 1
ATOM 738 C CA . THR A 1 97 ? 9.758 4.723 -19.312 1 53.72 97 THR A CA 1
ATOM 739 C C . THR A 1 97 ? 10.008 4.492 -17.812 1 53.72 97 THR A C 1
ATOM 741 O O . THR A 1 97 ? 9.281 3.732 -17.172 1 53.72 97 THR A O 1
ATOM 744 N N . ALA A 1 98 ? 11.188 4.906 -17.422 1 60.03 98 ALA A N 1
ATOM 745 C CA . ALA A 1 98 ? 11.594 4.836 -16.016 1 60.03 98 ALA A CA 1
ATOM 746 C C . ALA A 1 98 ? 10.508 5.398 -15.102 1 60.03 98 ALA A C 1
ATOM 748 O O . ALA A 1 98 ? 10.508 6.594 -14.797 1 60.03 98 ALA A O 1
ATOM 749 N N . GLU A 1 99 ? 9.461 4.617 -14.945 1 78.62 99 GLU A N 1
ATOM 750 C CA . GLU A 1 99 ? 8.422 5.047 -14.016 1 78.62 99 GLU A CA 1
ATOM 751 C C . GLU A 1 99 ? 8.758 4.629 -12.586 1 78.62 99 GLU A C 1
ATOM 753 O O . GLU A 1 99 ? 9.547 3.711 -12.367 1 78.62 99 GLU A O 1
ATOM 758 N N . SER A 1 100 ? 8.406 5.512 -11.742 1 84 100 SER A N 1
ATOM 759 C CA . SER A 1 100 ? 8.57 5.23 -10.32 1 84 100 SER A CA 1
ATOM 760 C C . SER A 1 100 ? 7.258 5.426 -9.562 1 84 100 SER A C 1
ATOM 762 O O . SER A 1 100 ? 6.297 5.977 -10.109 1 84 100 SER A O 1
ATOM 764 N N . ILE A 1 101 ? 7.188 4.809 -8.43 1 81 101 ILE A N 1
ATOM 765 C CA . ILE A 1 101 ? 6.016 4.965 -7.578 1 81 101 ILE A CA 1
ATOM 766 C C . ILE A 1 101 ? 6.453 5.332 -6.16 1 81 101 ILE A C 1
ATOM 768 O O . ILE A 1 101 ? 7.496 4.867 -5.688 1 81 101 ILE A O 1
ATOM 772 N N . SER A 1 102 ? 5.672 6.223 -5.539 1 84.19 102 SER A N 1
ATOM 773 C CA . SER A 1 102 ? 5.895 6.633 -4.16 1 84.19 102 SER A CA 1
ATOM 774 C C . SER A 1 102 ? 4.574 6.871 -3.434 1 84.19 102 SER A C 1
ATOM 776 O O . SER A 1 102 ? 3.51 6.871 -4.055 1 84.19 102 SER A O 1
ATOM 778 N N . LEU A 1 103 ? 4.656 7.016 -2.113 1 85.56 103 LEU A N 1
ATOM 779 C CA . LEU A 1 103 ? 3.465 7.371 -1.352 1 85.56 103 LEU A CA 1
ATOM 780 C C . LEU A 1 103 ? 2.904 8.711 -1.816 1 85.56 103 LEU A C 1
ATOM 782 O O . LEU A 1 103 ? 1.689 8.922 -1.806 1 85.56 103 LEU A O 1
ATOM 786 N N . ASN A 1 104 ? 3.748 9.492 -2.256 1 82.38 104 ASN A N 1
ATOM 787 C CA . ASN A 1 104 ? 3.33 10.82 -2.703 1 82.38 104 ASN A CA 1
ATOM 788 C C . ASN A 1 104 ? 2.43 10.742 -3.932 1 82.38 104 ASN A C 1
ATOM 790 O O . ASN A 1 104 ? 1.605 11.625 -4.164 1 82.38 104 ASN A O 1
ATOM 794 N N . ASP A 1 105 ? 2.609 9.734 -4.707 1 84.44 105 ASP A N 1
ATOM 795 C CA . ASP A 1 105 ? 1.741 9.547 -5.863 1 84.44 105 ASP A CA 1
ATOM 796 C C . ASP A 1 105 ? 0.302 9.273 -5.43 1 84.44 105 ASP A C 1
ATOM 798 O O . ASP A 1 105 ? -0.632 9.453 -6.215 1 84.44 105 ASP A O 1
ATOM 802 N N . ILE A 1 106 ? 0.162 8.875 -4.215 1 86.25 106 ILE A N 1
ATOM 803 C CA . ILE A 1 106 ? -1.155 8.555 -3.676 1 86.25 106 ILE A CA 1
ATOM 804 C C . ILE A 1 106 ? -1.703 9.758 -2.912 1 86.25 106 ILE A C 1
ATOM 806 O O . ILE A 1 106 ? -2.869 10.125 -3.076 1 86.25 106 ILE A O 1
ATOM 810 N N . ILE A 1 107 ? -0.868 10.406 -2.162 1 86.06 107 ILE A N 1
ATOM 811 C CA . ILE A 1 107 ? -1.376 11.375 -1.202 1 86.06 107 ILE A CA 1
ATOM 812 C C . ILE A 1 107 ? -1.342 12.773 -1.817 1 86.06 107 ILE A C 1
ATOM 814 O O . ILE A 1 107 ? -2.166 13.625 -1.479 1 86.06 107 ILE A O 1
ATOM 818 N N . GLY A 1 108 ? -0.426 12.984 -2.701 1 81.06 108 GLY A N 1
ATOM 819 C CA . GLY A 1 108 ? -0.284 14.32 -3.244 1 81.06 108 GLY A CA 1
ATOM 820 C C . GLY A 1 108 ? -0.019 15.375 -2.182 1 81.06 108 GLY A C 1
ATOM 821 O O . GLY A 1 108 ? 0.837 15.188 -1.315 1 81.06 108 GLY A O 1
ATOM 822 N N . ASN A 1 109 ? -0.746 16.484 -2.297 1 79.81 109 ASN A N 1
ATOM 823 C CA . ASN A 1 109 ? -0.578 17.594 -1.361 1 79.81 109 ASN A CA 1
ATOM 824 C C . ASN A 1 109 ? -1.652 17.578 -0.278 1 79.81 109 ASN A C 1
ATOM 826 O O . ASN A 1 109 ? -1.809 18.547 0.459 1 79.81 109 ASN A O 1
ATOM 830 N N . ARG A 1 110 ? -2.277 16.547 -0.133 1 84 110 ARG A N 1
ATOM 831 C CA . ARG A 1 110 ? -3.387 16.453 0.812 1 84 110 ARG A CA 1
ATOM 832 C C . ARG A 1 110 ? -2.879 16.188 2.227 1 84 110 ARG A C 1
ATOM 834 O O . ARG A 1 110 ? -1.762 15.703 2.41 1 84 110 ARG A O 1
ATOM 841 N N . GLU A 1 111 ? -3.672 16.625 3.193 1 86.38 111 GLU A N 1
ATOM 842 C CA . GLU A 1 111 ? -3.42 16.203 4.57 1 86.38 111 GLU A CA 1
ATOM 843 C C . GLU A 1 111 ? -3.871 14.766 4.809 1 86.38 111 GLU A C 1
ATOM 845 O O . GLU A 1 111 ? -5.066 14.469 4.762 1 86.38 111 GLU A O 1
ATOM 850 N N . VAL A 1 112 ? -2.861 13.922 5.043 1 88.75 112 VAL A N 1
ATOM 851 C CA . VAL A 1 112 ? -3.162 12.492 5.094 1 88.75 112 VAL A CA 1
ATOM 852 C C . VAL A 1 112 ? -2.643 11.898 6.402 1 88.75 112 VAL A C 1
ATOM 854 O O . VAL A 1 112 ? -1.585 12.297 6.895 1 88.75 112 VAL A O 1
ATOM 857 N N . PHE A 1 113 ? -3.416 11.047 6.98 1 86.88 113 PHE A N 1
ATOM 858 C CA . PHE A 1 113 ? -2.998 10.219 8.109 1 86.88 113 PHE A CA 1
ATOM 859 C C . PHE A 1 113 ? -3.27 8.75 7.82 1 86.88 113 PHE A C 1
ATOM 861 O O . PHE A 1 113 ? -3.945 8.414 6.848 1 86.88 113 PHE A O 1
ATOM 868 N N . ALA A 1 114 ? -2.611 7.879 8.672 1 91.31 114 ALA A N 1
ATOM 869 C CA . ALA A 1 114 ? -2.797 6.438 8.5 1 91.31 114 ALA A CA 1
ATOM 870 C C . ALA A 1 114 ? -3.479 5.824 9.719 1 91.31 114 ALA A C 1
ATOM 872 O O . ALA A 1 114 ? -3.348 6.332 10.836 1 91.31 114 ALA A O 1
ATOM 873 N N . LEU A 1 115 ? -4.266 4.793 9.43 1 90.88 115 LEU A N 1
ATOM 874 C CA . LEU A 1 115 ? -4.867 3.947 10.453 1 90.88 115 LEU A CA 1
ATOM 875 C C . LEU A 1 115 ? -4.594 2.475 10.172 1 90.88 115 LEU A C 1
ATOM 877 O O . LEU A 1 115 ? -4.648 2.039 9.016 1 90.88 115 LEU A O 1
ATOM 881 N N . GLU A 1 116 ? -4.285 1.763 11.195 1 91.75 116 GLU A N 1
ATOM 882 C CA . GLU A 1 116 ? -4.172 0.315 11.047 1 91.75 116 GLU A CA 1
ATOM 883 C C . GLU A 1 116 ? -5.531 -0.363 11.18 1 91.75 116 GLU A C 1
ATOM 885 O O . GLU A 1 116 ? -6.254 -0.13 12.148 1 91.75 116 GLU A O 1
ATOM 890 N N . VAL A 1 117 ? -5.848 -1.182 10.227 1 94.56 117 VAL A N 1
ATOM 891 C CA . VAL A 1 117 ? -7.148 -1.835 10.172 1 94.56 117 VAL A CA 1
ATOM 892 C C . VAL A 1 117 ? -7.141 -3.08 11.055 1 94.56 117 VAL A C 1
ATOM 894 O O . VAL A 1 117 ? -6.172 -3.846 11.047 1 94.56 117 VAL A O 1
ATOM 897 N N . ARG A 1 118 ? -8.156 -3.207 11.805 1 91.69 118 ARG A N 1
ATOM 898 C CA . ARG A 1 118 ? -8.406 -4.414 12.586 1 91.69 118 ARG A CA 1
ATOM 899 C C . ARG A 1 118 ? -9.805 -4.961 12.305 1 91.69 118 ARG A C 1
ATOM 901 O O . ARG A 1 118 ? -10.797 -4.23 12.398 1 91.69 118 ARG A O 1
ATOM 908 N N . GLY A 1 119 ? -9.812 -6.258 11.883 1 91.69 119 GLY A N 1
ATOM 909 C CA . GLY A 1 119 ? -11.094 -6.883 11.602 1 91.69 119 GLY A CA 1
ATOM 910 C C . GLY A 1 119 ? -11.336 -7.098 10.125 1 91.69 119 GLY A C 1
ATOM 911 O O . GLY A 1 119 ? -10.445 -6.891 9.305 1 91.69 119 GLY A O 1
ATOM 912 N N . ASP A 1 120 ? -12.641 -7.516 9.781 1 93.06 120 ASP A N 1
ATOM 913 C CA . ASP A 1 120 ? -12.906 -8 8.43 1 93.06 120 ASP A CA 1
ATOM 914 C C . ASP A 1 120 ? -14.039 -7.223 7.773 1 93.06 120 ASP A C 1
ATOM 916 O O . ASP A 1 120 ? -14.633 -7.688 6.797 1 93.06 120 ASP A O 1
ATOM 920 N N . SER A 1 121 ? -14.297 -6.055 8.25 1 94.81 121 SER A N 1
ATOM 921 C CA . SER A 1 121 ? -15.477 -5.344 7.781 1 94.81 121 SER A CA 1
ATOM 922 C C . SER A 1 121 ? -15.336 -4.945 6.316 1 94.81 121 SER A C 1
ATOM 924 O O . SER A 1 121 ? -16.344 -4.738 5.625 1 94.81 121 SER A O 1
ATOM 926 N N . MET A 1 122 ? -14.094 -4.906 5.828 1 96.38 122 MET A N 1
ATOM 927 C CA . MET A 1 122 ? -13.859 -4.43 4.469 1 96.38 122 MET A CA 1
ATOM 928 C C . MET A 1 122 ? -13.188 -5.508 3.623 1 96.38 122 MET A C 1
ATOM 930 O O . MET A 1 122 ? -12.641 -5.219 2.561 1 96.38 122 MET A O 1
ATOM 934 N N . ARG A 1 123 ? -13.32 -6.723 3.975 1 95.56 123 ARG A N 1
ATOM 935 C CA . ARG A 1 123 ? -12.586 -7.836 3.385 1 95.56 123 ARG A CA 1
ATOM 936 C C . ARG A 1 123 ? -12.906 -7.98 1.901 1 95.56 123 ARG A C 1
ATOM 938 O O . ARG A 1 123 ? -12.031 -8.32 1.103 1 95.56 123 ARG A O 1
ATOM 945 N N . ASP A 1 124 ? -14.156 -7.719 1.474 1 95.69 124 ASP A N 1
ATOM 946 C CA . ASP A 1 124 ? -14.531 -7.883 0.074 1 95.69 124 ASP A CA 1
ATOM 947 C C . ASP A 1 124 ? -13.898 -6.801 -0.796 1 95.69 124 ASP A C 1
ATOM 949 O O . ASP A 1 124 ? -13.898 -6.906 -2.025 1 95.69 124 ASP A O 1
ATOM 953 N N . GLU A 1 125 ? -13.391 -5.746 -0.179 1 94.81 125 GLU A N 1
ATOM 954 C CA . GLU A 1 125 ? -12.594 -4.727 -0.85 1 94.81 125 GLU A CA 1
ATOM 955 C C . GLU A 1 125 ? -11.102 -5.059 -0.79 1 94.81 125 GLU A C 1
ATOM 957 O O . GLU A 1 125 ? -10.266 -4.227 -1.13 1 94.81 125 GLU A O 1
ATOM 962 N N . HIS A 1 126 ? -10.828 -6.16 -0.258 1 96.19 126 HIS A N 1
ATOM 963 C CA . HIS A 1 126 ? -9.453 -6.633 -0.121 1 96.19 126 HIS A CA 1
ATOM 964 C C . HIS A 1 126 ? -8.672 -5.773 0.864 1 96.19 126 HIS A C 1
ATOM 966 O O . HIS A 1 126 ? -7.465 -5.574 0.695 1 96.19 126 HIS A O 1
ATOM 972 N N . ILE A 1 127 ? -9.367 -5.113 1.729 1 95.88 127 ILE A N 1
ATOM 973 C CA . ILE A 1 127 ? -8.789 -4.461 2.896 1 95.88 127 ILE A CA 1
ATOM 974 C C . ILE A 1 127 ? -8.938 -5.367 4.121 1 95.88 127 ILE A C 1
ATOM 976 O O . ILE A 1 127 ? -10.055 -5.664 4.547 1 95.88 127 ILE A O 1
ATOM 980 N N . VAL A 1 128 ? -7.805 -5.793 4.723 1 95.56 128 VAL A N 1
ATOM 981 C CA . VAL A 1 128 ? -7.867 -6.82 5.758 1 95.56 128 VAL A CA 1
ATOM 982 C C . VAL A 1 128 ? -7.086 -6.363 6.988 1 95.56 128 VAL A C 1
ATOM 984 O O . VAL A 1 128 ? -6.41 -5.336 6.953 1 95.56 128 VAL A O 1
ATOM 987 N N . SER A 1 129 ? -7.273 -7.121 8.094 1 95.25 129 SER A N 1
ATOM 988 C CA . SER A 1 129 ? -6.582 -6.805 9.336 1 95.25 129 SER A CA 1
ATOM 989 C C . SER A 1 129 ? -5.074 -6.723 9.125 1 95.25 129 SER A C 1
ATOM 991 O O . SER A 1 129 ? -4.484 -7.586 8.477 1 95.25 129 SER A O 1
ATOM 993 N N . GLY A 1 130 ? -4.457 -5.621 9.648 1 93.12 130 GLY A N 1
ATOM 994 C CA . GLY A 1 130 ? -3.025 -5.414 9.508 1 93.12 130 GLY A CA 1
ATOM 995 C C . GLY A 1 130 ? -2.674 -4.414 8.422 1 93.12 130 GLY A C 1
ATOM 996 O O . GLY A 1 130 ? -1.553 -3.898 8.383 1 93.12 130 GLY A O 1
ATOM 997 N N . ASP A 1 131 ? -3.662 -4.141 7.574 1 94.88 131 ASP A N 1
ATOM 998 C CA . ASP A 1 131 ? -3.453 -3.131 6.539 1 94.88 131 ASP A CA 1
ATOM 999 C C . ASP A 1 131 ? -3.379 -1.732 7.145 1 94.88 131 ASP A C 1
ATOM 1001 O O . ASP A 1 131 ? -3.939 -1.482 8.219 1 94.88 131 ASP A O 1
ATOM 1005 N N . TYR A 1 132 ? -2.699 -0.897 6.473 1 93.06 132 TYR A N 1
ATOM 1006 C CA . TYR A 1 132 ? -2.76 0.531 6.762 1 93.06 132 TYR A CA 1
ATOM 1007 C C . TYR A 1 132 ? -3.543 1.273 5.688 1 93.06 132 TYR A C 1
ATOM 1009 O O . TYR A 1 132 ? -3.227 1.172 4.5 1 93.06 132 TYR A O 1
ATOM 1017 N N . VAL A 1 133 ? -4.566 1.942 6.133 1 95 133 VAL A N 1
ATOM 1018 C CA . VAL A 1 133 ? -5.289 2.783 5.184 1 95 133 VAL A CA 1
ATOM 1019 C C . VAL A 1 133 ? -4.773 4.219 5.27 1 95 133 VAL A C 1
ATOM 1021 O O . VAL A 1 133 ? -4.488 4.719 6.359 1 95 133 VAL A O 1
ATOM 1024 N N . LEU A 1 134 ? -4.559 4.82 4.129 1 93.5 134 LEU A N 1
ATOM 1025 C CA . LEU A 1 134 ? -4.172 6.223 3.998 1 93.5 134 LEU A CA 1
ATOM 1026 C C . LEU A 1 134 ? -5.398 7.109 3.818 1 93.5 134 LEU A C 1
ATOM 1028 O O . LEU A 1 134 ? -6.125 6.98 2.83 1 93.5 134 LEU A O 1
ATOM 1032 N N . VAL A 1 135 ? -5.562 8.039 4.75 1 93.69 135 VAL A N 1
ATOM 1033 C CA . VAL A 1 135 ? -6.836 8.742 4.848 1 93.69 135 VAL A CA 1
ATOM 1034 C C . VAL A 1 135 ? -6.613 10.242 4.668 1 93.69 135 VAL A C 1
ATOM 1036 O O . VAL A 1 135 ? -5.855 10.859 5.418 1 93.69 135 VAL A O 1
ATOM 1039 N N . GLU A 1 136 ? -7.273 10.758 3.652 1 93.88 136 GLU A N 1
ATOM 1040 C CA . GLU A 1 136 ? -7.312 12.211 3.518 1 93.88 136 GLU A CA 1
ATOM 1041 C C . GLU A 1 136 ? -8.234 12.836 4.562 1 93.88 136 GLU A C 1
ATOM 1043 O O . GLU A 1 136 ? -9.391 12.438 4.695 1 93.88 136 GLU A O 1
ATOM 1048 N N . ARG A 1 137 ? -7.68 13.797 5.273 1 91.44 137 ARG A N 1
ATOM 1049 C CA . ARG A 1 137 ? -8.531 14.516 6.219 1 91.44 137 ARG A CA 1
ATOM 1050 C C . ARG A 1 137 ? -9.539 15.391 5.488 1 91.44 137 ARG A C 1
ATOM 1052 O O . ARG A 1 137 ? -9.172 16.344 4.793 1 91.44 137 ARG A O 1
ATOM 1059 N N . THR A 1 138 ? -10.812 15.031 5.645 1 92.81 138 THR A N 1
ATOM 1060 C CA . THR A 1 138 ? -11.914 15.766 5.043 1 92.81 138 THR A CA 1
ATOM 1061 C C . THR A 1 138 ? -13.227 15.453 5.762 1 92.81 138 THR A C 1
ATOM 1063 O O . THR A 1 138 ? -13.352 14.414 6.41 1 92.81 138 THR A O 1
ATOM 1066 N N . ARG A 1 139 ? -14.156 16.359 5.629 1 93.38 139 ARG A N 1
ATOM 1067 C CA . ARG A 1 139 ? -15.453 16.172 6.281 1 93.38 139 ARG A CA 1
ATOM 1068 C C . ARG A 1 139 ? -16.531 15.805 5.27 1 93.38 139 ARG A C 1
ATOM 1070 O O . ARG A 1 139 ? -17.703 15.688 5.621 1 93.38 139 ARG A O 1
ATOM 1077 N N . THR A 1 140 ? -16.109 15.672 4.039 1 94.56 140 THR A N 1
ATOM 1078 C CA . THR A 1 140 ? -17.078 15.352 2.99 1 94.56 140 THR A CA 1
ATOM 1079 C C . THR A 1 140 ? -16.609 14.141 2.186 1 94.56 140 THR A C 1
ATOM 1081 O O . THR A 1 140 ? -15.422 13.812 2.176 1 94.56 140 THR A O 1
ATOM 1084 N N . ALA A 1 141 ? -17.562 13.5 1.589 1 95.44 141 ALA A N 1
ATOM 1085 C CA . ALA A 1 141 ? -17.297 12.352 0.721 1 95.44 141 ALA A CA 1
ATOM 1086 C C . ALA A 1 141 ? -18.406 12.164 -0.304 1 95.44 141 ALA A C 1
ATOM 1088 O O . ALA A 1 141 ? -19.547 12.602 -0.086 1 95.44 141 ALA A O 1
ATOM 1089 N N . ARG A 1 142 ? -18.031 11.602 -1.407 1 95.5 142 ARG A N 1
ATOM 1090 C CA . ARG A 1 142 ? -19 11.211 -2.42 1 95.5 142 ARG A CA 1
ATOM 1091 C C . ARG A 1 142 ? -19.531 9.805 -2.152 1 95.5 142 ARG A C 1
ATOM 1093 O O . ARG A 1 142 ? -18.875 9 -1.503 1 95.5 142 ARG A O 1
ATOM 1100 N N . GLU A 1 143 ? -20.734 9.539 -2.738 1 96.25 143 GLU A N 1
ATOM 1101 C CA . GLU A 1 143 ? -21.328 8.203 -2.615 1 96.25 143 GLU A CA 1
ATOM 1102 C C . GLU A 1 143 ? -20.391 7.141 -3.186 1 96.25 143 GLU A C 1
ATOM 1104 O O . GLU A 1 143 ? -19.828 7.316 -4.266 1 96.25 143 GLU A O 1
ATOM 1109 N N . GLY A 1 144 ? -20.219 6.141 -2.393 1 96.81 144 GLY A N 1
ATOM 1110 C CA . GLY A 1 144 ? -19.438 5.016 -2.867 1 96.81 144 GLY A CA 1
ATOM 1111 C C . GLY A 1 144 ? -17.984 5.059 -2.395 1 96.81 144 GLY A C 1
ATOM 1112 O O . GLY A 1 144 ? -17.266 4.07 -2.506 1 96.81 144 GLY A O 1
ATOM 1113 N N . GLU A 1 145 ? -17.547 6.141 -1.88 1 97.31 145 GLU A N 1
ATOM 1114 C CA . GLU A 1 145 ? -16.172 6.246 -1.389 1 97.31 145 GLU A CA 1
ATOM 1115 C C . GLU A 1 145 ? -16.016 5.559 -0.035 1 97.31 145 GLU A C 1
ATOM 1117 O O . GLU A 1 145 ? -16.984 5.453 0.727 1 97.31 145 GLU A O 1
ATOM 1122 N N . ILE A 1 146 ? -14.836 5 0.154 1 97.5 146 ILE A N 1
ATOM 1123 C CA . ILE A 1 146 ? -14.523 4.414 1.454 1 97.5 146 ILE A CA 1
ATOM 1124 C C . ILE A 1 146 ? -14.094 5.512 2.424 1 97.5 146 ILE A C 1
ATOM 1126 O O . ILE A 1 146 ? -13.172 6.277 2.131 1 97.5 146 ILE A O 1
ATOM 1130 N N . ILE A 1 147 ? -14.742 5.535 3.645 1 96.81 147 ILE A N 1
ATOM 1131 C CA . ILE A 1 147 ? -14.492 6.645 4.559 1 96.81 147 ILE A CA 1
ATOM 1132 C C . ILE A 1 147 ? -14.234 6.109 5.965 1 96.81 147 ILE A C 1
ATOM 1134 O O . ILE A 1 147 ? -14.562 4.961 6.266 1 96.81 147 ILE A O 1
ATOM 1138 N N . VAL A 1 148 ? -13.578 6.898 6.746 1 94.69 148 VAL A N 1
ATOM 1139 C CA . VAL A 1 148 ? -13.578 6.801 8.203 1 94.69 148 VAL A CA 1
ATOM 1140 C C . VAL A 1 148 ? -14.672 7.691 8.781 1 94.69 148 VAL A C 1
ATOM 1142 O O . VAL A 1 148 ? -14.68 8.906 8.555 1 94.69 148 VAL A O 1
ATOM 1145 N N . ALA A 1 149 ? -15.539 7.102 9.523 1 94.81 149 ALA A N 1
ATOM 1146 C CA . ALA A 1 149 ? -16.656 7.844 10.086 1 94.81 149 ALA A CA 1
ATOM 1147 C C . ALA A 1 149 ? -16.75 7.625 11.594 1 94.81 149 ALA A C 1
ATOM 1149 O O . ALA A 1 149 ? -16.484 6.527 12.094 1 94.81 149 ALA A O 1
ATOM 1150 N N . LEU A 1 150 ? -17.094 8.703 12.258 1 90.81 150 LEU A N 1
ATOM 1151 C CA . LEU A 1 150 ? -17.484 8.625 13.664 1 90.81 150 LEU A CA 1
ATOM 1152 C C . LEU A 1 150 ? -19 8.586 13.812 1 90.81 150 LEU A C 1
ATOM 1154 O O . LEU A 1 150 ? -19.703 9.453 13.297 1 90.81 150 LEU A O 1
ATOM 1158 N N . VAL A 1 151 ? -19.406 7.504 14.438 1 91.94 151 VAL A N 1
ATOM 1159 C CA . VAL A 1 151 ? -20.844 7.355 14.641 1 91.94 151 VAL A CA 1
ATOM 1160 C C . VAL A 1 151 ? -21.203 7.645 16.094 1 91.94 151 VAL A C 1
ATOM 1162 O O . VAL A 1 151 ? -20.562 7.125 17.016 1 91.94 151 VAL A O 1
ATOM 1165 N N . ASP A 1 152 ? -22.172 8.5 16.25 1 90.38 152 ASP A N 1
ATOM 1166 C CA . ASP A 1 152 ? -22.672 8.891 17.562 1 90.38 152 ASP A CA 1
ATOM 1167 C C . ASP A 1 152 ? -21.562 9.445 18.438 1 90.38 152 ASP A C 1
ATOM 1169 O O . ASP A 1 152 ? -21.516 9.188 19.641 1 90.38 152 ASP A O 1
ATOM 1173 N N . GLY A 1 153 ? -20.578 9.969 17.828 1 85.56 153 GLY A N 1
ATOM 1174 C CA . GLY A 1 153 ? -19.547 10.75 18.484 1 85.56 153 GLY A CA 1
ATOM 1175 C C . GLY A 1 153 ? -18.438 9.891 19.094 1 85.56 153 GLY A C 1
ATOM 1176 O O . GLY A 1 153 ? -17.453 10.414 19.609 1 85.56 153 GLY A O 1
ATOM 1177 N N . SER A 1 154 ? -18.516 8.539 18.984 1 80.5 154 SER A N 1
ATOM 1178 C CA . SER A 1 154 ? -17.5 7.77 19.719 1 80.5 154 SER A CA 1
ATOM 1179 C C . SER A 1 154 ? -16.969 6.625 18.859 1 80.5 154 SER A C 1
ATOM 1181 O O . SER A 1 154 ? -15.766 6.344 18.875 1 80.5 154 SER A O 1
ATOM 1183 N N . ASP A 1 155 ? -17.828 6.047 18.062 1 83.75 155 ASP A N 1
ATOM 1184 C CA . ASP A 1 155 ? -17.438 4.84 17.344 1 83.75 155 ASP A CA 1
ATOM 1185 C C . ASP A 1 155 ? -16.891 5.18 15.953 1 83.75 155 ASP A C 1
ATOM 1187 O O . ASP A 1 155 ? -17.594 5.754 15.125 1 83.75 155 ASP A O 1
ATOM 1191 N N . ALA A 1 156 ? -15.625 4.84 15.805 1 89.25 156 ALA A N 1
ATOM 1192 C CA . ALA A 1 156 ? -15.055 5.027 14.477 1 89.25 156 ALA A CA 1
ATOM 1193 C C . ALA A 1 156 ? -15.164 3.752 13.648 1 89.25 156 ALA A C 1
ATOM 1195 O O . ALA A 1 156 ? -15.023 2.646 14.172 1 89.25 156 ALA A O 1
ATOM 1196 N N . THR A 1 157 ? -15.43 3.908 12.328 1 93 157 THR A N 1
ATOM 1197 C CA . THR A 1 157 ? -15.586 2.746 11.461 1 93 157 THR A CA 1
ATOM 1198 C C . THR A 1 157 ? -15.117 3.068 10.047 1 93 157 THR A C 1
ATOM 1200 O O . THR A 1 157 ? -15.125 4.23 9.633 1 93 157 THR A O 1
ATOM 1203 N N . LEU A 1 158 ? -14.648 2.045 9.422 1 95.38 158 LEU A N 1
ATOM 1204 C CA . LEU A 1 158 ? -14.312 2.072 8 1 95.38 158 LEU A CA 1
ATOM 1205 C C . LEU A 1 158 ? -15.422 1.443 7.168 1 95.38 158 LEU A C 1
ATOM 1207 O O . LEU A 1 158 ? -15.758 0.27 7.355 1 95.38 158 LEU A O 1
ATOM 1211 N N . LYS A 1 159 ? -16.062 2.254 6.273 1 97.06 159 LYS A N 1
ATOM 1212 C CA . LYS A 1 159 ? -17.203 1.789 5.48 1 97.06 159 LYS A CA 1
ATOM 1213 C C . LYS A 1 159 ? -17.312 2.576 4.18 1 97.06 159 LYS A C 1
ATOM 1215 O O . LYS A 1 159 ? -16.672 3.613 4.016 1 97.06 159 LYS A O 1
ATOM 1220 N N . ARG A 1 160 ? -18.047 2.08 3.24 1 97.56 160 ARG A N 1
ATOM 1221 C CA . ARG A 1 160 ? -18.469 2.871 2.086 1 97.56 160 ARG A CA 1
ATOM 1222 C C . ARG A 1 160 ? -19.609 3.807 2.443 1 97.56 160 ARG A C 1
ATOM 1224 O O . ARG A 1 160 ? -20.547 3.41 3.137 1 97.56 160 ARG A O 1
ATOM 1231 N N . PHE A 1 161 ? -19.594 4.977 1.892 1 97.75 161 PHE A N 1
ATOM 1232 C CA . PHE A 1 161 ? -20.484 6.066 2.248 1 97.75 161 PHE A CA 1
ATOM 1233 C C . PHE A 1 161 ? -21.625 6.18 1.245 1 97.75 161 PHE A C 1
ATOM 1235 O O . PHE A 1 161 ? -21.391 6.27 0.038 1 97.75 161 PHE A O 1
ATOM 1242 N N . TYR A 1 162 ? -22.844 6.102 1.812 1 97.94 162 TYR A N 1
ATOM 1243 C CA . TYR A 1 162 ? -24.031 6.387 1.013 1 97.94 162 TYR A CA 1
ATOM 1244 C C . TYR A 1 162 ? -24.984 7.312 1.761 1 97.94 162 TYR A C 1
ATOM 1246 O O . TYR A 1 162 ? -25.234 7.129 2.955 1 97.94 162 TYR A O 1
ATOM 1254 N N . ARG A 1 163 ? -25.422 8.266 1.1 1 96.06 163 ARG A N 1
ATOM 1255 C CA . ARG A 1 163 ? -26.406 9.188 1.675 1 96.06 163 ARG A CA 1
ATOM 1256 C C . ARG A 1 163 ? -27.797 8.922 1.112 1 96.06 163 ARG A C 1
ATOM 1258 O O . ARG A 1 163 ? -27.984 8.891 -0.106 1 96.06 163 ARG A O 1
ATOM 1265 N N . GLU A 1 164 ? -28.703 8.648 1.963 1 93.88 164 GLU A N 1
ATOM 1266 C CA . GLU A 1 164 ? -30.109 8.414 1.641 1 93.88 164 GLU A CA 1
ATOM 1267 C C . GLU A 1 164 ? -31.016 9.422 2.338 1 93.88 164 GLU A C 1
ATOM 1269 O O . GLU A 1 164 ? -31.594 9.125 3.383 1 93.88 164 GLU A O 1
ATOM 1274 N N . GLY A 1 165 ? -31.156 10.656 1.711 1 93.38 165 GLY A N 1
ATOM 1275 C CA . GLY A 1 165 ? -31.875 11.727 2.371 1 93.38 165 GLY A CA 1
ATOM 1276 C C . GLY A 1 165 ? -31.188 12.234 3.623 1 93.38 165 GLY A C 1
ATOM 1277 O O . GLY A 1 165 ? -30.047 12.68 3.568 1 93.38 165 GLY A O 1
ATOM 1278 N N . ASN A 1 166 ? -31.938 12.109 4.746 1 95.38 166 ASN A N 1
ATOM 1279 C CA . ASN A 1 166 ? -31.359 12.562 6.008 1 95.38 166 ASN A CA 1
ATOM 1280 C C . ASN A 1 166 ? -30.672 11.43 6.758 1 95.38 166 ASN A C 1
ATOM 1282 O O . ASN A 1 166 ? -30.281 11.586 7.914 1 95.38 166 ASN A O 1
ATOM 1286 N N . MET A 1 167 ? -30.578 10.336 5.965 1 97.38 167 MET A N 1
ATOM 1287 C CA . MET A 1 167 ? -29.922 9.156 6.535 1 97.38 167 MET A CA 1
ATOM 1288 C C . MET A 1 167 ? -28.609 8.859 5.82 1 97.38 167 MET A C 1
ATOM 1290 O O . MET A 1 167 ? -28.484 9.117 4.621 1 97.38 167 MET A O 1
ATOM 1294 N N . ILE A 1 168 ? -27.734 8.375 6.629 1 97.44 168 ILE A N 1
ATOM 1295 C CA . ILE A 1 168 ? -26.484 7.875 6.082 1 97.44 168 ILE A CA 1
ATOM 1296 C C . ILE A 1 168 ? -26.422 6.355 6.238 1 97.44 168 ILE A C 1
ATOM 1298 O O . ILE A 1 168 ? -26.75 5.82 7.297 1 97.44 168 ILE A O 1
ATOM 1302 N N . ARG A 1 169 ? -26.109 5.73 5.176 1 98.06 169 ARG A N 1
ATOM 1303 C CA . ARG A 1 169 ? -25.812 4.305 5.207 1 98.06 169 ARG A CA 1
ATOM 1304 C C . ARG A 1 169 ? -24.297 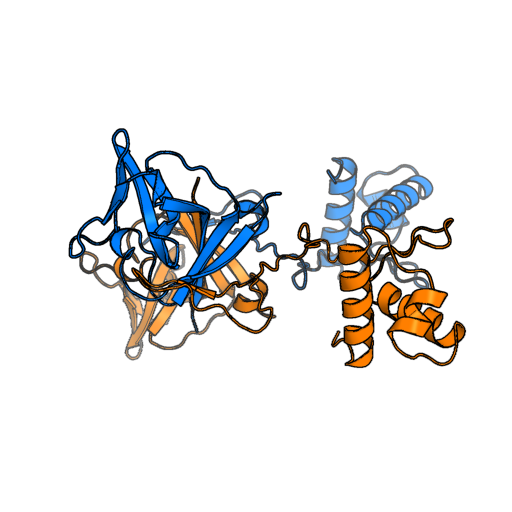4.055 5.121 1 98.06 169 ARG A C 1
ATOM 1306 O O . ARG A 1 169 ? -23.656 4.473 4.16 1 98.06 169 ARG A O 1
ATOM 1313 N N . LEU A 1 170 ? -23.766 3.479 6.129 1 96.88 170 LEU A N 1
ATOM 1314 C CA . LEU A 1 170 ? -22.391 2.996 6.148 1 96.88 170 LEU A CA 1
ATOM 1315 C C . LEU A 1 170 ? -22.328 1.506 5.832 1 96.88 170 LEU A C 1
ATOM 1317 O O . LEU A 1 170 ? -22.672 0.674 6.672 1 96.88 170 LEU A O 1
ATOM 1321 N N . GLN A 1 171 ? -21.859 1.244 4.645 1 97.56 171 GLN A N 1
ATOM 1322 C CA . GLN A 1 171 ? -21.938 -0.102 4.086 1 97.56 171 GLN A CA 1
ATOM 1323 C C . GLN A 1 171 ? -20.609 -0.847 4.258 1 97.56 171 GLN A C 1
ATOM 1325 O O . GLN A 1 171 ? -19.594 -0.479 3.656 1 97.56 171 GLN A O 1
ATOM 1330 N N . PRO A 1 172 ? -20.609 -1.916 5.133 1 96.5 172 PRO A N 1
ATOM 1331 C CA . PRO A 1 172 ? -19.422 -2.775 5.137 1 96.5 172 PRO A CA 1
ATOM 1332 C C . PRO A 1 172 ? -19.203 -3.49 3.807 1 96.5 172 PRO A C 1
ATOM 1334 O O . PRO A 1 172 ? -20.156 -3.695 3.049 1 96.5 172 PRO A O 1
ATOM 1337 N N . SER A 1 173 ? -17.938 -3.703 3.424 1 95.25 173 SER A N 1
ATOM 1338 C CA . SER A 1 173 ? -17.641 -4.594 2.305 1 95.25 173 SER A CA 1
ATOM 1339 C C . SER A 1 173 ? -17.375 -6.016 2.783 1 95.25 173 SER A C 1
ATOM 1341 O O . SER A 1 173 ? -16.266 -6.52 2.656 1 95.25 173 SER A O 1
ATOM 1343 N N . ASN A 1 174 ? -18.281 -6.617 3.34 1 94.69 174 ASN A N 1
ATOM 1344 C CA . ASN A 1 174 ? -18.406 -7.965 3.883 1 94.69 174 ASN A CA 1
ATOM 1345 C C . ASN A 1 174 ? -19.859 -8.422 3.918 1 94.69 174 ASN A C 1
ATOM 1347 O O . ASN A 1 174 ? -20.656 -7.898 4.688 1 94.69 174 ASN A O 1
ATOM 1351 N N . THR A 1 175 ? -20.141 -9.352 3.117 1 93 175 THR A N 1
ATOM 1352 C CA . THR A 1 175 ? -21.531 -9.766 2.92 1 93 175 THR A CA 1
ATOM 1353 C C . THR A 1 175 ? -22.109 -10.344 4.207 1 93 175 THR A C 1
ATOM 1355 O O . THR A 1 175 ? -23.328 -10.453 4.355 1 93 175 THR A O 1
ATOM 1358 N N . GLU A 1 176 ? -21.281 -10.719 5.086 1 94.38 176 GLU A N 1
ATOM 1359 C CA . GLU A 1 176 ? -21.719 -11.305 6.344 1 94.38 176 GLU A CA 1
ATOM 1360 C C . GLU A 1 176 ? -22.031 -10.227 7.375 1 94.38 176 GLU A C 1
ATOM 1362 O O . GLU A 1 176 ? -22.469 -10.531 8.484 1 94.38 176 GLU A O 1
ATOM 1367 N N . MET A 1 177 ? -21.812 -8.953 7.109 1 94.06 177 MET A N 1
ATOM 1368 C CA . MET A 1 177 ? -22.016 -7.848 8.039 1 94.06 177 MET A CA 1
ATOM 1369 C C . MET A 1 177 ? -23.156 -6.941 7.566 1 94.06 177 MET A C 1
ATOM 1371 O O . MET A 1 177 ? -23.266 -6.66 6.371 1 94.06 177 MET A O 1
ATOM 1375 N N . ALA A 1 178 ? -23.938 -6.477 8.438 1 95.19 178 ALA A N 1
ATOM 1376 C CA . ALA A 1 178 ? -25.062 -5.582 8.109 1 95.19 178 ALA A CA 1
ATOM 1377 C C . ALA A 1 178 ? -24.578 -4.133 8.016 1 95.19 178 ALA A C 1
ATOM 1379 O O . ALA A 1 178 ? -23.656 -3.729 8.719 1 95.19 178 ALA A O 1
ATOM 1380 N N . PRO A 1 179 ? -25.281 -3.385 7.184 1 96.25 179 PRO A N 1
ATOM 1381 C CA . PRO A 1 179 ? -24.984 -1.953 7.141 1 96.25 179 PRO A CA 1
ATOM 1382 C C . PRO A 1 179 ? -25.391 -1.224 8.414 1 96.25 179 PRO A C 1
ATOM 1384 O O . PRO A 1 179 ? -26.234 -1.722 9.172 1 96.25 179 PRO A O 1
ATOM 1387 N N . ILE A 1 180 ? -24.719 -0.091 8.648 1 94.31 180 ILE A N 1
ATOM 1388 C CA . ILE A 1 180 ? -25.094 0.825 9.719 1 94.31 180 ILE A CA 1
ATOM 1389 C C . ILE A 1 180 ? -25.906 1.981 9.148 1 94.31 180 ILE A C 1
ATOM 1391 O O . ILE A 1 180 ? -25.484 2.652 8.211 1 94.31 180 ILE A O 1
ATOM 1395 N N . TYR A 1 181 ? -27.078 2.164 9.695 1 96.38 181 TYR A N 1
ATOM 1396 C CA . TYR A 1 181 ? -27.906 3.316 9.352 1 96.38 181 TYR A CA 1
ATOM 1397 C C . TYR A 1 181 ? -27.953 4.312 10.508 1 96.38 181 TYR A C 1
ATOM 1399 O O . TYR A 1 181 ? -28.172 3.924 11.656 1 96.38 181 TYR A O 1
ATOM 1407 N N . ALA A 1 182 ? -27.719 5.586 10.172 1 96.12 182 ALA A N 1
ATOM 1408 C CA . ALA A 1 182 ? -27.781 6.629 11.188 1 96.12 182 ALA A CA 1
ATOM 1409 C C . ALA A 1 182 ? -28.188 7.969 10.578 1 96.12 182 ALA A C 1
ATOM 1411 O O . ALA A 1 182 ? -27.922 8.234 9.406 1 96.12 182 ALA A O 1
ATOM 1412 N N . PRO A 1 183 ? -28.891 8.797 11.344 1 97.06 183 PRO A N 1
ATOM 1413 C CA . PRO A 1 183 ? -29.125 10.164 10.852 1 97.06 183 PRO A CA 1
ATOM 1414 C C . PRO A 1 183 ? -27.828 10.891 10.5 1 97.06 183 PRO A C 1
ATOM 1416 O O . PRO A 1 183 ? -26.812 10.711 11.172 1 97.06 183 PRO A O 1
ATOM 1419 N N . ALA A 1 184 ? -27.922 11.656 9.523 1 96.56 184 ALA A N 1
ATOM 1420 C CA . ALA A 1 184 ? -26.75 12.398 9.062 1 96.56 184 ALA A CA 1
ATOM 1421 C C . ALA A 1 184 ? -26.125 13.195 10.203 1 96.56 184 ALA A C 1
ATOM 1423 O O . ALA A 1 184 ? -24.906 13.352 10.258 1 96.56 184 ALA A O 1
ATOM 1424 N N . THR A 1 185 ? -26.906 13.617 11.133 1 95.44 185 THR A N 1
ATOM 1425 C CA . THR A 1 185 ? -26.438 14.438 12.242 1 95.44 185 THR A CA 1
ATOM 1426 C C . THR A 1 185 ? -25.594 13.617 13.203 1 95.44 185 THR A C 1
ATOM 1428 O O . THR A 1 185 ? -24.844 14.172 14.016 1 95.44 185 THR A O 1
ATOM 1431 N N . ASN A 1 186 ? -25.719 12.305 13.102 1 96.12 186 ASN A N 1
ATOM 1432 C CA . ASN A 1 186 ? -25 11.422 14.023 1 96.12 186 ASN A CA 1
ATOM 1433 C C . ASN A 1 186 ? -23.75 10.844 13.391 1 96.12 186 ASN A C 1
ATOM 1435 O O . ASN A 1 186 ? -23.062 10.023 14 1 96.12 186 ASN A O 1
ATOM 1439 N N . VAL A 1 187 ? -23.5 11.258 12.172 1 95.38 187 VAL A N 1
ATOM 1440 C CA . VAL A 1 187 ? -22.328 10.727 11.453 1 95.38 187 VAL A CA 1
ATOM 1441 C C . VAL A 1 187 ? -21.391 11.867 11.102 1 95.38 187 VAL A C 1
ATOM 1443 O O . VAL A 1 187 ? -21.797 12.859 10.492 1 95.38 187 VAL A O 1
ATOM 1446 N N . SER A 1 188 ? -20.141 11.719 11.539 1 94.56 188 SER A N 1
ATOM 1447 C CA . SER A 1 188 ? -19.109 12.672 11.164 1 94.56 188 SER A CA 1
ATOM 1448 C C . SER A 1 188 ? -18.016 12 10.328 1 94.56 188 SER A C 1
ATOM 1450 O O . SER A 1 188 ? -17.391 11.039 10.773 1 94.56 188 SER A O 1
ATOM 1452 N N . ILE A 1 189 ? -17.875 12.5 9.156 1 95.5 189 ILE A N 1
ATOM 1453 C CA . ILE A 1 189 ? -16.812 11.992 8.297 1 95.5 189 ILE A CA 1
ATOM 1454 C C . ILE A 1 189 ? -15.461 12.555 8.75 1 95.5 189 ILE A C 1
ATOM 1456 O O . ILE A 1 189 ? -15.281 13.773 8.82 1 95.5 189 ILE A O 1
ATOM 1460 N N . GLN A 1 190 ? -14.547 11.648 9.047 1 92.56 190 GLN A N 1
ATOM 1461 C CA . GLN A 1 190 ? -13.219 12.055 9.5 1 92.56 190 GLN A CA 1
ATOM 1462 C C . GLN A 1 190 ? -12.234 12.102 8.336 1 92.56 190 GLN A C 1
ATOM 1464 O O . GLN A 1 190 ? -11.219 12.797 8.406 1 92.56 190 GLN A O 1
ATOM 1469 N N . GLY A 1 191 ? -12.539 11.305 7.309 1 94.94 191 GLY A N 1
ATOM 1470 C CA . GLY A 1 191 ? -11.664 11.289 6.148 1 94.94 191 GLY A CA 1
ATOM 1471 C C . GLY A 1 191 ? -12.062 10.266 5.105 1 94.94 191 GLY A C 1
ATOM 1472 O O . GLY A 1 191 ? -12.961 9.461 5.336 1 94.94 191 GLY A O 1
ATOM 1473 N N . LYS A 1 192 ? -11.391 10.367 3.943 1 96.69 192 LYS A N 1
ATOM 1474 C CA . LYS A 1 192 ? -11.594 9.438 2.832 1 96.69 192 LYS A CA 1
ATOM 1475 C C . LYS A 1 192 ? -10.32 8.648 2.541 1 96.69 192 LYS A C 1
ATOM 1477 O O . LYS A 1 192 ? -9.219 9.188 2.6 1 96.69 192 LYS A O 1
ATOM 1482 N N . VAL A 1 193 ? -10.531 7.398 2.256 1 96.5 193 VAL A N 1
ATOM 1483 C CA . VAL A 1 193 ? -9.398 6.527 1.988 1 96.5 193 VAL A CA 1
ATOM 1484 C C . VAL A 1 193 ? -8.867 6.781 0.578 1 96.5 193 VAL A C 1
ATOM 1486 O O . VAL A 1 193 ? -9.625 6.715 -0.394 1 96.5 193 VAL A O 1
ATOM 1489 N N . LEU A 1 194 ? -7.543 7.02 0.503 1 96.19 194 LEU A N 1
ATOM 1490 C CA . LEU A 1 194 ? -6.879 7.27 -0.772 1 96.19 194 LEU A CA 1
ATOM 1491 C C . LEU A 1 194 ? -6.16 6.02 -1.266 1 96.19 194 LEU A C 1
ATOM 1493 O O . LEU A 1 194 ? -5.902 5.879 -2.463 1 96.19 194 LEU A O 1
ATOM 1497 N N . GLY A 1 195 ? -5.82 5.184 -0.29 1 95.94 195 GLY A N 1
ATOM 1498 C CA . GLY A 1 195 ? -5.039 4.004 -0.634 1 95.94 195 GLY A CA 1
ATOM 1499 C C . GLY A 1 195 ? -4.809 3.078 0.545 1 95.94 195 GLY A C 1
ATOM 1500 O O . GLY A 1 195 ? -5.273 3.348 1.654 1 95.94 195 GLY A O 1
ATOM 1501 N N . VAL A 1 196 ? -4.199 1.956 0.26 1 96 196 VAL A N 1
ATOM 1502 C CA . VAL A 1 196 ? -3.891 0.926 1.247 1 96 196 VAL A CA 1
ATOM 1503 C C . VAL A 1 196 ? -2.42 0.531 1.138 1 96 196 VAL A C 1
ATOM 1505 O O . VAL A 1 196 ? -1.878 0.427 0.035 1 96 196 VAL A O 1
ATOM 1508 N N . LEU A 1 197 ? -1.805 0.427 2.232 1 94.19 197 LEU A N 1
ATOM 1509 C CA . LEU A 1 197 ? -0.456 -0.112 2.363 1 94.19 197 LEU A CA 1
ATOM 1510 C C . LEU A 1 197 ? -0.457 -1.383 3.207 1 94.19 197 LEU A C 1
ATOM 1512 O O . LEU A 1 197 ? -1.05 -1.416 4.289 1 94.19 197 LEU A O 1
ATOM 1516 N N . ARG A 1 198 ? 0.091 -2.43 2.654 1 95.81 198 ARG A N 1
ATOM 1517 C CA . ARG A 1 198 ? 0.224 -3.699 3.363 1 95.81 198 ARG A CA 1
ATOM 1518 C C . ARG A 1 198 ? 1.686 -4.121 3.459 1 95.81 198 ARG A C 1
ATOM 1520 O O . ARG A 1 198 ? 2.424 -4.051 2.475 1 95.81 198 ARG A O 1
ATOM 1527 N N . LYS A 1 199 ? 2.049 -4.543 4.629 1 93 199 LYS A N 1
ATOM 1528 C CA . LYS A 1 199 ? 3.4 -5.043 4.863 1 93 199 LYS A CA 1
ATOM 1529 C C . LYS A 1 199 ? 3.395 -6.551 5.094 1 93 199 LYS A C 1
ATOM 1531 O O . LYS A 1 199 ? 2.584 -7.062 5.867 1 93 199 LYS A O 1
ATOM 1536 N N . TYR A 1 200 ? 4.266 -7.152 4.297 1 90.12 200 TYR A N 1
ATOM 1537 C CA . TYR A 1 200 ? 4.469 -8.578 4.555 1 90.12 200 TYR A CA 1
ATOM 1538 C C . TYR A 1 200 ? 5.699 -8.805 5.426 1 90.12 200 TYR A C 1
ATOM 1540 O O . TYR A 1 200 ? 6.664 -8.039 5.363 1 90.12 200 TYR A O 1
ATOM 1548 N N . ALA A 1 201 ? 5.738 -9.625 6.445 1 69.69 201 ALA A N 1
ATOM 1549 C CA . ALA A 1 201 ? 6.859 -9.969 7.316 1 69.69 201 ALA A CA 1
ATOM 1550 C C . ALA A 1 201 ? 7.93 -10.742 6.559 1 69.69 201 ALA A C 1
ATOM 1552 O O . ALA A 1 201 ? 7.621 -11.484 5.617 1 69.69 201 ALA A O 1
ATOM 1553 N N . MET B 1 1 ? 19.594 10.383 11.469 1 37.72 1 MET B N 1
ATOM 1554 C CA . MET B 1 1 ? 20.391 10.516 12.688 1 37.72 1 MET B CA 1
ATOM 1555 C C . MET B 1 1 ? 19.5 10.594 13.914 1 37.72 1 MET B C 1
ATOM 1557 O O . MET B 1 1 ? 18.375 11.117 13.844 1 37.72 1 MET B O 1
ATOM 1561 N N . ALA B 1 2 ? 19.828 9.859 14.805 1 46.88 2 ALA B N 1
ATOM 1562 C CA . ALA B 1 2 ? 19.156 9.805 16.109 1 46.88 2 ALA B CA 1
ATOM 1563 C C . ALA B 1 2 ? 19.188 11.172 16.781 1 46.88 2 ALA B C 1
ATOM 1565 O O . ALA B 1 2 ? 20.234 11.812 16.859 1 46.88 2 ALA B O 1
ATOM 1566 N N . ILE B 1 3 ? 18.047 11.859 16.906 1 54.78 3 ILE B N 1
ATOM 1567 C CA . ILE B 1 3 ? 18.031 13.094 17.672 1 54.78 3 ILE B CA 1
ATOM 1568 C C . ILE B 1 3 ? 18.156 12.781 19.172 1 54.78 3 ILE B C 1
ATOM 1570 O O . ILE B 1 3 ? 17.656 11.75 19.625 1 54.78 3 ILE B O 1
ATOM 1574 N N . THR B 1 4 ? 19.078 13.438 19.812 1 62 4 THR B N 1
ATOM 1575 C CA . THR B 1 4 ? 19.25 13.273 21.25 1 62 4 THR B CA 1
ATOM 1576 C C . THR B 1 4 ? 18.016 13.727 22.016 1 62 4 THR B C 1
ATOM 1578 O O . THR B 1 4 ? 17.125 14.367 21.438 1 62 4 THR B O 1
ATOM 1581 N N . ARG B 1 5 ? 17.922 13.266 23.188 1 66.19 5 ARG B N 1
ATOM 1582 C CA . ARG B 1 5 ? 16.812 13.664 24.047 1 66.19 5 ARG B CA 1
ATOM 1583 C C . ARG B 1 5 ? 16.688 15.18 24.109 1 66.19 5 ARG B C 1
ATOM 1585 O O . ARG B 1 5 ? 15.578 15.719 24.062 1 66.19 5 ARG B O 1
ATOM 1592 N N . ARG B 1 6 ? 17.781 15.789 24.234 1 70.62 6 ARG B N 1
ATOM 1593 C CA . ARG B 1 6 ? 17.781 17.25 24.375 1 70.62 6 ARG B CA 1
ATOM 1594 C C . ARG B 1 6 ? 17.344 17.922 23.078 1 70.62 6 ARG B C 1
ATOM 1596 O O . ARG B 1 6 ? 16.594 18.891 23.109 1 70.62 6 ARG B O 1
ATOM 1603 N N . GLN B 1 7 ? 17.734 17.297 21.938 1 66.06 7 GLN B N 1
ATOM 1604 C CA . GLN B 1 7 ? 17.328 17.844 20.656 1 66.06 7 GLN B CA 1
ATOM 1605 C C . GLN B 1 7 ? 15.828 17.672 20.438 1 66.06 7 GLN B C 1
ATOM 1607 O O . GLN B 1 7 ? 15.164 18.562 19.922 1 66.06 7 GLN B O 1
ATOM 1612 N N . LYS B 1 8 ? 15.414 16.609 20.906 1 71.25 8 LYS B N 1
ATOM 1613 C CA . LYS B 1 8 ? 13.969 16.391 20.812 1 71.25 8 LYS B CA 1
ATOM 1614 C C . LYS B 1 8 ? 13.203 17.391 21.672 1 71.25 8 LYS B C 1
ATOM 1616 O O . LYS B 1 8 ? 12.172 17.906 21.25 1 71.25 8 LYS B O 1
ATOM 1621 N N . GLU B 1 9 ? 13.695 17.719 22.812 1 76.19 9 GLU B N 1
ATOM 1622 C CA . GLU B 1 9 ? 13.078 18.688 23.703 1 76.19 9 GLU B CA 1
ATOM 1623 C C . GLU B 1 9 ? 13.016 20.078 23.062 1 76.19 9 GLU B C 1
ATOM 1625 O O . GLU B 1 9 ? 12.008 20.781 23.172 1 76.19 9 GLU B O 1
ATOM 1630 N N . VAL B 1 10 ? 14.047 20.344 22.406 1 76.12 10 VAL B N 1
ATOM 1631 C CA . VAL B 1 10 ? 14.109 21.656 21.766 1 76.12 10 VAL B CA 1
ATOM 1632 C C . VAL B 1 10 ? 13.094 21.719 20.625 1 76.12 10 VAL B C 1
ATOM 1634 O O . VAL B 1 10 ? 12.344 22.688 20.516 1 76.12 10 VAL B O 1
ATOM 1637 N N . ILE B 1 11 ? 13.047 20.656 19.906 1 72.31 11 ILE B N 1
ATOM 1638 C CA . ILE B 1 11 ? 12.125 20.609 18.781 1 72.31 11 ILE B CA 1
ATOM 1639 C C . ILE B 1 11 ? 10.688 20.672 19.266 1 72.31 11 ILE B C 1
ATOM 1641 O O . ILE B 1 11 ? 9.859 21.406 18.719 1 72.31 11 ILE B O 1
ATOM 1645 N N . ASP B 1 12 ? 10.492 19.953 20.25 1 73.75 12 ASP B N 1
ATOM 1646 C CA . ASP B 1 12 ? 9.156 19.938 20.828 1 73.75 12 ASP B CA 1
ATOM 1647 C C . ASP B 1 12 ? 8.766 21.328 21.344 1 73.75 12 ASP B C 1
ATOM 1649 O O . ASP B 1 12 ? 7.621 21.75 21.172 1 73.75 12 ASP B O 1
ATOM 1653 N N . PHE B 1 13 ? 9.656 21.938 21.969 1 77.31 13 PHE B N 1
ATOM 1654 C CA . PHE B 1 13 ? 9.391 23.281 22.5 1 77.31 13 PHE B CA 1
ATOM 1655 C C . PHE B 1 13 ? 9.102 24.25 21.359 1 77.31 13 PHE B C 1
ATOM 1657 O O . PHE B 1 13 ? 8.141 25.016 21.438 1 77.31 13 PHE B O 1
ATOM 1664 N N . LEU B 1 14 ? 9.875 24.156 20.328 1 74.25 14 LEU B N 1
ATOM 1665 C CA . LEU B 1 14 ? 9.703 25.062 19.203 1 74.25 14 LEU B CA 1
ATOM 1666 C C . LEU B 1 14 ? 8.352 24.859 18.547 1 74.25 14 LEU B C 1
ATOM 1668 O O . LEU B 1 14 ? 7.641 25.828 18.25 1 74.25 14 LEU B O 1
ATOM 1672 N N . SER B 1 15 ? 8.086 23.625 18.406 1 71 15 SER B N 1
ATOM 1673 C CA . SER B 1 15 ? 6.816 23.281 17.781 1 71 15 SER B CA 1
ATOM 1674 C C . SER B 1 15 ? 5.637 23.719 18.656 1 71 15 SER B C 1
ATOM 1676 O O . SER B 1 15 ? 4.66 24.281 18.156 1 71 15 SER B O 1
ATOM 1678 N N . GLY B 1 16 ? 5.691 23.422 19.797 1 69.06 16 GLY B N 1
ATOM 1679 C CA . GLY B 1 16 ? 4.648 23.812 20.734 1 69.06 16 GLY B CA 1
ATOM 1680 C C . GLY B 1 16 ? 4.484 25.312 20.844 1 69.06 16 GLY B C 1
ATOM 1681 O O . GLY B 1 16 ? 3.359 25.828 20.922 1 69.06 16 GLY B O 1
ATOM 1682 N N . PHE B 1 17 ? 5.523 25.953 21 1 68.06 17 PHE B N 1
ATOM 1683 C CA . PHE B 1 17 ? 5.496 27.422 21.109 1 68.06 17 PHE B CA 1
ATOM 1684 C C . PHE B 1 17 ? 4.855 28.031 19.875 1 68.06 17 PHE B C 1
ATOM 1686 O O . PHE B 1 17 ? 3.986 28.906 20 1 68.06 17 PHE B O 1
ATOM 1693 N N . THR B 1 18 ? 5.277 27.547 18.703 1 67.31 18 THR B N 1
ATOM 1694 C CA . THR B 1 18 ? 4.754 28.109 17.469 1 67.31 18 THR B CA 1
ATOM 1695 C C . THR B 1 18 ? 3.262 27.812 17.328 1 67.31 18 THR B C 1
ATOM 1697 O O . THR B 1 18 ? 2.506 28.656 16.844 1 67.31 18 THR B O 1
ATOM 1700 N N . GLN B 1 19 ? 2.98 26.719 17.75 1 63.78 19 GLN B N 1
ATOM 1701 C CA . GLN B 1 19 ? 1.567 26.359 17.703 1 63.78 19 GLN B CA 1
ATOM 1702 C C . GLN B 1 19 ? 0.75 27.234 18.656 1 63.78 19 GLN B C 1
ATOM 1704 O O . GLN B 1 19 ? -0.363 27.641 18.328 1 63.78 19 GLN B O 1
ATOM 1709 N N . LYS B 1 20 ? 1.31 27.438 19.703 1 66.12 20 LYS B N 1
ATOM 1710 C CA . LYS B 1 20 ? 0.608 28.188 20.734 1 66.12 20 LYS B CA 1
ATOM 1711 C C . LYS B 1 20 ? 0.613 29.688 20.422 1 66.12 20 LYS B C 1
ATOM 1713 O O . LYS B 1 20 ? -0.398 30.359 20.609 1 66.12 20 LYS B O 1
ATOM 1718 N N . ASN B 1 21 ? 1.662 30.125 19.812 1 65.88 21 ASN B N 1
ATOM 1719 C CA . ASN B 1 21 ? 1.813 31.578 19.719 1 65.88 21 ASN B CA 1
ATOM 1720 C C . ASN B 1 21 ? 1.688 32.062 18.281 1 65.88 21 ASN B C 1
ATOM 1722 O O . ASN B 1 21 ? 1.486 33.25 18.031 1 65.88 21 ASN B O 1
ATOM 1726 N N . GLY B 1 22 ? 1.778 31.047 17.391 1 61.5 22 GLY B N 1
ATOM 1727 C CA . GLY B 1 22 ? 1.646 31.375 15.992 1 61.5 22 GLY B CA 1
ATOM 1728 C C . GLY B 1 22 ? 2.918 31.938 15.383 1 61.5 22 GLY B C 1
ATOM 1729 O O . GLY B 1 22 ? 2.934 32.344 14.219 1 61.5 22 GLY B O 1
ATOM 1730 N N . TYR B 1 23 ? 3.871 32.188 16.312 1 63.56 23 TYR B N 1
ATOM 1731 C CA . TYR B 1 23 ? 5.172 32.656 15.82 1 63.56 23 TYR B CA 1
ATOM 1732 C C . TYR B 1 23 ? 6.301 31.859 16.484 1 63.56 23 TYR B C 1
ATOM 1734 O O . TYR B 1 23 ? 6.102 31.234 17.531 1 63.56 23 TYR B O 1
ATOM 1742 N N . SER B 1 24 ? 7.371 31.922 15.734 1 70.12 24 SER B N 1
ATOM 1743 C CA . SER B 1 24 ? 8.531 31.203 16.266 1 70.12 24 SER B CA 1
ATOM 1744 C C . SER B 1 24 ? 9.102 31.906 17.484 1 70.12 24 SER B C 1
ATOM 1746 O O . SER B 1 24 ? 9.133 33.125 17.547 1 70.12 24 SER B O 1
ATOM 1748 N N . PRO B 1 25 ? 9.555 31.094 18.469 1 72.25 25 PRO B N 1
ATOM 1749 C CA . PRO B 1 25 ? 10.141 31.703 19.672 1 72.25 25 PRO B CA 1
ATOM 1750 C C . PRO B 1 25 ? 11.477 32.375 19.391 1 72.25 25 PRO B C 1
ATOM 1752 O O . PRO B 1 25 ? 12.156 32.062 18.422 1 72.25 25 PRO B O 1
ATOM 1755 N N . SER B 1 26 ? 11.734 33.469 20.141 1 72.19 26 SER B N 1
ATOM 1756 C CA . SER B 1 26 ? 13.055 34.094 20.156 1 72.19 26 SER B CA 1
ATOM 1757 C C . SER B 1 26 ? 14.062 33.219 20.922 1 72.19 26 SER B C 1
ATOM 1759 O O . SER B 1 26 ? 13.672 32.281 21.609 1 72.19 26 SER B O 1
ATOM 1761 N N . TYR B 1 27 ? 15.352 33.531 20.672 1 73.69 27 TYR B N 1
ATOM 1762 C CA . TYR B 1 27 ? 16.391 32.781 21.391 1 73.69 27 TYR B CA 1
ATOM 1763 C C . TYR B 1 27 ? 16.203 32.906 22.906 1 73.69 27 TYR B C 1
ATOM 1765 O O . TYR B 1 27 ? 16.422 31.953 23.641 1 73.69 27 TYR B O 1
ATOM 1773 N N . GLU B 1 28 ? 15.734 34.062 23.312 1 77.06 28 GLU B N 1
ATOM 1774 C CA . GLU B 1 28 ? 15.508 34.281 24.734 1 77.06 28 GLU B CA 1
ATOM 1775 C C . GLU B 1 28 ? 14.344 33.438 25.25 1 77.06 28 GLU B C 1
ATOM 1777 O O . GLU B 1 28 ? 14.406 32.875 26.344 1 77.06 28 GLU B O 1
ATOM 1782 N N . GLU B 1 29 ? 13.328 33.312 24.469 1 78.5 29 GLU B N 1
ATOM 1783 C CA . GLU B 1 29 ? 12.156 32.531 24.844 1 78.5 29 GLU B CA 1
ATOM 1784 C C . GLU B 1 29 ? 12.477 31.031 24.891 1 78.5 29 GLU B C 1
ATOM 1786 O O . GLU B 1 29 ? 11.977 30.297 25.75 1 78.5 29 GLU B O 1
ATOM 1791 N N . ILE B 1 30 ? 13.289 30.672 24.016 1 78.56 30 ILE B N 1
ATOM 1792 C CA . ILE B 1 30 ? 13.727 29.266 24 1 78.56 30 ILE B CA 1
ATOM 1793 C C . ILE B 1 30 ? 14.555 28.969 25.234 1 78.56 30 ILE B C 1
ATOM 1795 O O . ILE B 1 30 ? 14.336 27.953 25.906 1 78.56 30 ILE B O 1
ATOM 1799 N N . ALA B 1 31 ? 15.445 29.875 25.562 1 79.56 31 ALA B N 1
ATOM 1800 C CA . ALA B 1 31 ? 16.281 29.688 26.75 1 79.56 31 ALA B CA 1
ATOM 1801 C C . ALA B 1 31 ? 15.43 29.609 28.016 1 79.56 31 ALA B C 1
ATOM 1803 O O . ALA B 1 31 ? 15.633 28.719 28.844 1 79.56 31 ALA B O 1
ATOM 1804 N N . SER B 1 32 ? 14.492 30.484 28.125 1 81.25 32 SER B N 1
ATOM 1805 C CA . SER B 1 32 ? 13.625 30.516 29.297 1 81.25 32 SER B CA 1
ATOM 1806 C C . SER B 1 32 ? 12.734 29.281 29.359 1 81.25 32 SER B C 1
ATOM 1808 O O . SER B 1 32 ? 12.539 28.719 30.438 1 81.25 32 SER B O 1
ATOM 1810 N N . GLY B 1 33 ? 12.234 28.828 28.203 1 80 33 GLY B N 1
ATOM 1811 C CA . GLY B 1 33 ? 11.305 27.719 28.156 1 80 33 GLY B CA 1
ATOM 1812 C C . GLY B 1 33 ? 11.953 26.375 28.438 1 80 33 GLY B C 1
ATOM 1813 O O . GLY B 1 33 ? 11.328 25.484 29 1 80 33 GLY B O 1
ATOM 1814 N N . LEU B 1 34 ? 13.18 26.266 28.031 1 80.44 34 LEU B N 1
ATOM 1815 C CA . LEU B 1 34 ? 13.867 24.984 28.156 1 80.44 34 LEU B CA 1
ATOM 1816 C C . LEU B 1 34 ? 14.852 25 29.328 1 80.44 34 LEU B C 1
ATOM 1818 O O . LEU B 1 34 ? 15.516 24.016 29.609 1 80.44 34 LEU B O 1
ATOM 1822 N N . GLY B 1 35 ? 14.875 26.109 30.031 1 79.38 35 GLY B N 1
ATOM 1823 C CA . GLY B 1 35 ? 15.742 26.234 31.203 1 79.38 35 GLY B CA 1
ATOM 1824 C C . GLY B 1 35 ? 17.219 26.188 30.844 1 79.38 35 GLY B C 1
ATOM 1825 O O . GLY B 1 35 ? 18.016 25.578 31.562 1 79.38 35 GLY B O 1
ATOM 1826 N N . LEU B 1 36 ? 17.453 26.75 29.734 1 74.94 36 LEU B N 1
ATOM 1827 C CA . LEU B 1 36 ? 18.844 26.781 29.328 1 74.94 36 LEU B CA 1
ATOM 1828 C C . LEU B 1 36 ? 19.531 28.031 29.859 1 74.94 36 LEU B C 1
ATOM 1830 O O . LEU B 1 36 ? 18.906 29.094 29.953 1 74.94 36 LEU B O 1
ATOM 1834 N N . SER B 1 37 ? 20.781 27.859 30.328 1 74 37 SER B N 1
ATOM 1835 C CA . SER B 1 37 ? 21.484 28.859 31.109 1 74 37 SER B CA 1
ATOM 1836 C C . SER B 1 37 ? 22 30 30.234 1 74 37 SER B C 1
ATOM 1838 O O . SER B 1 37 ? 22.25 31.094 30.719 1 74 37 SER B O 1
ATOM 1840 N N . SER B 1 38 ? 22.203 29.703 28.938 1 75.06 38 SER B N 1
ATOM 1841 C CA . SER B 1 38 ? 22.812 30.766 28.141 1 75.06 38 SER B CA 1
ATOM 1842 C C . SER B 1 38 ? 22.266 30.781 26.719 1 75.06 38 SER B C 1
ATOM 1844 O O . SER B 1 38 ? 21.812 29.75 26.219 1 75.06 38 SER B O 1
ATOM 1846 N N . LEU B 1 39 ? 22.156 32 26.125 1 74.12 39 LEU B N 1
ATOM 1847 C CA . LEU B 1 39 ? 21.766 32.188 24.719 1 74.12 39 LEU B CA 1
ATOM 1848 C C . LEU B 1 39 ? 22.734 31.469 23.797 1 74.12 39 LEU B C 1
ATOM 1850 O O . LEU B 1 39 ? 22.344 30.953 22.75 1 74.12 39 LEU B O 1
ATOM 1854 N N . ALA B 1 40 ? 23.953 31.375 24.219 1 76.38 40 ALA B N 1
ATOM 1855 C CA . ALA B 1 40 ? 24.969 30.672 23.438 1 76.38 40 ALA B CA 1
ATOM 1856 C C . ALA B 1 40 ? 24.609 29.188 23.281 1 76.38 40 ALA B C 1
ATOM 1858 O O . ALA B 1 40 ? 24.781 28.609 22.203 1 76.38 40 ALA B O 1
ATOM 1859 N N . THR 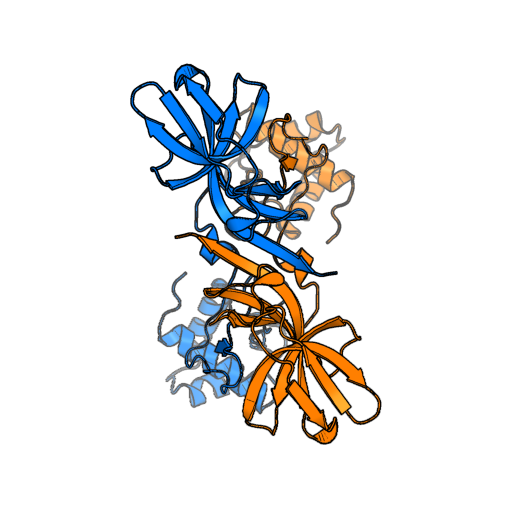B 1 41 ? 24.156 28.609 24.312 1 76.5 41 THR B N 1
ATOM 1860 C CA . THR B 1 41 ? 23.75 27.203 24.297 1 76.5 41 THR B CA 1
ATOM 1861 C C . THR B 1 41 ? 22.547 26.984 23.391 1 76.5 41 THR B C 1
ATOM 1863 O O . THR B 1 41 ? 22.484 26 22.656 1 76.5 41 THR B O 1
ATOM 1866 N N . VAL B 1 42 ? 21.672 27.906 23.453 1 76.81 42 VAL B N 1
ATOM 1867 C CA . VAL B 1 42 ? 20.5 27.844 22.594 1 76.81 42 VAL B CA 1
ATOM 1868 C C . VAL B 1 42 ? 20.922 27.922 21.125 1 76.81 42 VAL B C 1
ATOM 1870 O O . VAL B 1 42 ? 20.469 27.125 20.312 1 76.81 42 VAL B O 1
ATOM 1873 N N . HIS B 1 43 ? 21.672 28.828 20.859 1 76 43 HIS B N 1
ATOM 1874 C CA . HIS B 1 43 ? 22.172 28.984 19.5 1 76 43 HIS B CA 1
ATOM 1875 C C . HIS B 1 43 ? 22.859 27.703 19.016 1 76 43 HIS B C 1
ATOM 1877 O O . HIS B 1 43 ? 22.672 27.297 17.875 1 76 43 HIS B O 1
ATOM 1883 N N . LYS B 1 44 ? 23.594 27.188 19.844 1 78 44 LYS B N 1
ATOM 1884 C CA . LYS B 1 44 ? 24.281 25.938 19.5 1 78 44 LYS B CA 1
ATOM 1885 C C . LYS B 1 44 ? 23.297 24.828 19.188 1 78 44 LYS B C 1
ATOM 1887 O O . LYS B 1 44 ? 23.469 24.109 18.188 1 78 44 LYS B O 1
ATOM 1892 N N . HIS B 1 45 ? 22.328 24.656 20.031 1 75.88 45 HIS B N 1
ATOM 1893 C CA . HIS B 1 45 ? 21.312 23.625 19.812 1 75.88 45 HIS B CA 1
ATOM 1894 C C . HIS B 1 45 ? 20.562 23.875 18.5 1 75.88 45 HIS B C 1
ATOM 1896 O O . HIS B 1 45 ? 20.312 22.938 17.734 1 75.88 45 HIS B O 1
ATOM 1902 N N . ILE B 1 46 ? 20.234 25.094 18.312 1 73.31 46 ILE B N 1
ATOM 1903 C CA . ILE B 1 46 ? 19.469 25.453 17.125 1 73.31 46 ILE B CA 1
ATOM 1904 C C . ILE B 1 46 ? 20.344 25.25 15.883 1 73.31 46 ILE B C 1
ATOM 1906 O O . ILE B 1 46 ? 19.875 24.719 14.875 1 73.31 46 ILE B O 1
ATOM 1910 N N . THR B 1 47 ? 21.547 25.703 15.938 1 73.69 47 THR B N 1
ATOM 1911 C CA . THR B 1 47 ? 22.484 25.5 14.836 1 73.69 47 THR B CA 1
ATOM 1912 C C . THR B 1 47 ? 22.672 24.016 14.555 1 73.69 47 THR B C 1
ATOM 1914 O O . THR B 1 47 ? 22.703 23.609 13.391 1 73.69 47 THR B O 1
ATOM 1917 N N . ASN B 1 48 ? 22.781 23.219 15.562 1 71.62 48 ASN B N 1
ATOM 1918 C CA . ASN B 1 48 ? 22.938 21.781 15.406 1 71.62 48 ASN B CA 1
ATOM 1919 C C . ASN B 1 48 ? 21.703 21.156 14.75 1 71.62 48 ASN B C 1
ATOM 1921 O O . ASN B 1 48 ? 21.828 20.297 13.875 1 71.62 48 ASN B O 1
ATOM 1925 N N . LEU B 1 49 ? 20.609 21.609 15.258 1 68.12 49 LEU B N 1
ATOM 1926 C CA . LEU B 1 49 ? 19.344 21.109 14.703 1 68.12 49 LEU B CA 1
ATOM 1927 C C . LEU B 1 49 ? 19.172 21.578 13.266 1 68.12 49 LEU B C 1
ATOM 1929 O O . LEU B 1 49 ? 18.656 20.828 12.422 1 68.12 49 LEU B O 1
ATOM 1933 N N . GLN B 1 50 ? 19.531 22.703 12.969 1 65.69 50 GLN B N 1
ATOM 1934 C CA . GLN B 1 50 ? 19.516 23.234 11.609 1 65.69 50 GLN B CA 1
ATOM 1935 C C . GLN B 1 50 ? 20.453 22.438 10.703 1 65.69 50 GLN B C 1
ATOM 1937 O O . GLN B 1 50 ? 20.109 22.109 9.57 1 65.69 50 GLN B O 1
ATOM 1942 N N . ASN B 1 51 ? 21.531 22.156 11.203 1 66.06 51 ASN B N 1
ATOM 1943 C CA . ASN B 1 51 ? 22.516 21.391 10.453 1 66.06 51 ASN B CA 1
ATOM 1944 C C . ASN B 1 51 ? 22 19.969 10.156 1 66.06 51 ASN B C 1
ATOM 1946 O O . ASN B 1 51 ? 22.328 19.406 9.117 1 66.06 51 ASN B O 1
ATOM 1950 N N . LYS B 1 52 ? 21.188 19.625 11.086 1 58.56 52 LYS B N 1
ATOM 1951 C CA . LYS B 1 52 ? 20.625 18.297 10.914 1 58.56 52 LYS B CA 1
ATOM 1952 C C . LYS B 1 52 ? 19.391 18.328 10.023 1 58.56 52 LYS B C 1
ATOM 1954 O O . LYS B 1 52 ? 18.781 17.297 9.75 1 58.56 52 LYS B O 1
ATOM 1959 N N . GLY B 1 53 ? 18.984 19.547 9.617 1 58.69 53 GLY B N 1
ATOM 1960 C CA . GLY B 1 53 ? 17.891 19.766 8.695 1 58.69 53 GLY B CA 1
ATOM 1961 C C . GLY B 1 53 ? 16.531 19.797 9.391 1 58.69 53 GLY B C 1
ATOM 1962 O O . GLY B 1 53 ? 15.492 19.656 8.734 1 58.69 53 GLY B O 1
ATOM 1963 N N . LEU B 1 54 ? 16.562 19.938 10.68 1 58.5 54 LEU B N 1
ATOM 1964 C CA . LEU B 1 54 ? 15.32 19.875 11.453 1 58.5 54 LEU B CA 1
ATOM 1965 C C . LEU B 1 54 ? 14.727 21.25 11.656 1 58.5 54 LEU B C 1
ATOM 1967 O O . LEU B 1 54 ? 13.562 21.391 12.047 1 58.5 54 LEU B O 1
ATOM 1971 N N . LEU B 1 55 ? 15.531 22.312 11.469 1 62.62 55 LEU B N 1
ATOM 1972 C CA . LEU B 1 55 ? 15.109 23.703 11.656 1 62.62 55 LEU B CA 1
ATOM 1973 C C . LEU B 1 55 ? 15.602 24.578 10.516 1 62.62 55 LEU B C 1
ATOM 1975 O O . LEU B 1 55 ? 16.625 24.281 9.898 1 62.62 55 LEU B O 1
ATOM 1979 N N . GLN B 1 56 ? 14.734 25.453 9.977 1 62.41 56 GLN B N 1
ATOM 1980 C CA . GLN B 1 56 ? 15.18 26.469 9.031 1 62.41 56 GLN B CA 1
ATOM 1981 C C . GLN B 1 56 ? 15.086 27.875 9.641 1 62.41 56 GLN B C 1
ATOM 1983 O O . GLN B 1 56 ? 14.102 28.203 10.305 1 62.41 56 GLN B O 1
ATOM 1988 N N . ARG B 1 57 ? 16.281 28.594 9.531 1 56.59 57 ARG B N 1
ATOM 1989 C CA . ARG B 1 57 ? 16.359 29.953 10.039 1 56.59 57 ARG B CA 1
ATOM 1990 C C . ARG B 1 57 ? 16.141 30.969 8.922 1 56.59 57 ARG B C 1
ATOM 1992 O O . ARG B 1 57 ? 16.688 30.828 7.832 1 56.59 57 ARG B O 1
ATOM 1999 N N . ALA B 1 58 ? 15.031 31.703 9.055 1 48.16 58 ALA B N 1
ATOM 2000 C CA . ALA B 1 58 ? 14.969 32.875 8.164 1 48.16 58 ALA B CA 1
ATOM 2001 C C . ALA B 1 58 ? 15.969 33.938 8.586 1 48.16 58 ALA B C 1
ATOM 2003 O O . ALA B 1 58 ? 16.281 34.062 9.773 1 48.16 58 ALA B O 1
ATOM 2004 N N . HIS B 1 59 ? 16.906 34.344 7.902 1 43.19 59 HIS B N 1
ATOM 2005 C CA . HIS B 1 59 ? 18 35.281 8.148 1 43.19 59 HIS B CA 1
ATOM 2006 C C . HIS B 1 59 ? 17.547 36.438 9.023 1 43.19 59 HIS B C 1
ATOM 2008 O O . HIS B 1 59 ? 18.297 36.875 9.898 1 43.19 59 HIS B O 1
ATOM 2014 N N . ASN B 1 60 ? 16.828 37.406 8.625 1 43.22 60 ASN B N 1
ATOM 2015 C CA . ASN B 1 60 ? 16.859 38.781 9.078 1 43.22 60 ASN B CA 1
ATOM 2016 C C . ASN B 1 60 ? 16.031 38.969 10.336 1 43.22 60 ASN B C 1
ATOM 2018 O O . ASN B 1 60 ? 15.883 40.094 10.82 1 43.22 60 ASN B O 1
ATOM 2022 N N . ARG B 1 61 ? 15.008 38.156 10.844 1 43.53 61 ARG B N 1
ATOM 2023 C CA . ARG B 1 61 ? 14.172 38.656 11.93 1 43.53 61 ARG B CA 1
ATOM 2024 C C . ARG B 1 61 ? 14.383 37.812 13.195 1 43.53 61 ARG B C 1
ATOM 2026 O O . ARG B 1 61 ? 14.742 36.625 13.125 1 43.53 61 ARG B O 1
ATOM 2033 N N . SER B 1 62 ? 14.594 38.562 14.445 1 46.28 62 SER B N 1
ATOM 2034 C CA . SER B 1 62 ? 14.711 38.031 15.805 1 46.28 62 SER B CA 1
ATOM 2035 C C . SER B 1 62 ? 13.789 36.844 16.016 1 46.28 62 SER B C 1
ATOM 2037 O O . SER B 1 62 ? 14.039 36 16.891 1 46.28 62 SER B O 1
ATOM 2039 N N . ARG B 1 63 ? 12.602 36.812 15.664 1 40.34 63 ARG B N 1
ATOM 2040 C CA . ARG B 1 63 ? 11.555 35.812 15.859 1 40.34 63 ARG B CA 1
ATOM 2041 C C . ARG B 1 63 ? 11.461 34.875 14.664 1 40.34 63 ARG B C 1
ATOM 2043 O O . ARG B 1 63 ? 10.391 34.344 14.391 1 40.34 63 ARG B O 1
ATOM 2050 N N . SER B 1 64 ? 12.523 34.875 14.023 1 42.09 64 SER B N 1
ATOM 2051 C CA . SER B 1 64 ? 12.398 34.219 12.727 1 42.09 64 SER B CA 1
ATOM 2052 C C . SER B 1 64 ? 12.703 32.719 12.828 1 42.09 64 SER B C 1
ATOM 2054 O O . SER B 1 64 ? 13.023 32.062 11.828 1 42.09 64 SER B O 1
ATOM 2056 N N . ILE B 1 65 ? 12.906 32.281 14.016 1 36.41 65 ILE B N 1
ATOM 2057 C CA . ILE B 1 65 ? 13.156 30.859 14.047 1 36.41 65 ILE B CA 1
ATOM 2058 C C . ILE B 1 65 ? 11.875 30.109 13.672 1 36.41 65 ILE B C 1
ATOM 2060 O O . ILE B 1 65 ? 10.859 30.234 14.352 1 36.41 65 ILE B O 1
ATOM 2064 N N . ASP B 1 66 ? 11.547 30.078 12.625 1 34.75 66 ASP B N 1
ATOM 2065 C CA . ASP B 1 66 ? 10.406 29.25 12.25 1 34.75 66 ASP B CA 1
ATOM 2066 C C . ASP B 1 66 ? 10.695 27.781 12.516 1 34.75 66 ASP B C 1
ATOM 2068 O O . ASP B 1 66 ? 11.734 27.25 12.102 1 34.75 66 ASP B O 1
ATOM 2072 N N . VAL B 1 67 ? 10.375 27.516 13.805 1 30.95 67 VAL B N 1
ATOM 2073 C CA . VAL B 1 67 ? 10.297 26.062 13.797 1 30.95 67 VAL B CA 1
ATOM 2074 C C . VAL B 1 67 ? 9.742 25.578 12.461 1 30.95 67 VAL B C 1
ATOM 2076 O O . VAL B 1 67 ? 8.773 26.156 11.945 1 30.95 67 VAL B O 1
ATOM 2079 N N . LEU B 1 68 ? 10.648 25.344 11.695 1 31.2 68 LEU B N 1
ATOM 2080 C CA . LEU B 1 68 ? 9.93 24.766 10.562 1 31.2 68 LEU B CA 1
ATOM 2081 C C . LEU B 1 68 ? 8.656 24.078 11.023 1 31.2 68 LEU B C 1
ATOM 2083 O O . LEU B 1 68 ? 8.672 23.312 12 1 31.2 68 LEU B O 1
ATOM 2087 N N . PRO B 1 69 ? 7.59 25.047 11.422 1 28.3 69 PRO B N 1
ATOM 2088 C CA . PRO B 1 69 ? 6.465 24.203 11.828 1 28.3 69 PRO B CA 1
ATOM 2089 C C . PRO B 1 69 ? 6.727 22.719 11.586 1 28.3 69 PRO B C 1
ATOM 2091 O O . PRO B 1 69 ? 7.5 22.359 10.695 1 28.3 69 PRO B O 1
ATOM 2094 N N . ALA B 1 70 ? 6.77 22.047 12.75 1 27.72 70 ALA B N 1
ATOM 2095 C CA . ALA B 1 70 ? 6.5 20.688 12.305 1 27.72 70 ALA B CA 1
ATOM 2096 C C . ALA B 1 70 ? 5.664 20.688 11.031 1 27.72 70 ALA B C 1
ATOM 2098 O O . ALA B 1 70 ? 4.445 20.859 11.078 1 27.72 70 ALA B O 1
ATOM 2099 N N . ARG B 1 71 ? 5.742 21.844 10.477 1 30.39 71 ARG B N 1
ATOM 2100 C CA . ARG B 1 71 ? 5.027 21.578 9.234 1 30.39 71 ARG B CA 1
ATOM 2101 C C . ARG B 1 71 ? 4.895 20.078 9 1 30.39 71 ARG B C 1
ATOM 2103 O O . ARG B 1 71 ? 5.805 19.297 9.32 1 30.39 71 ARG B O 1
ATOM 2110 N N . SER B 1 72 ? 3.811 19.562 9.438 1 30.94 72 SER B N 1
ATOM 2111 C CA . SER B 1 72 ? 3.654 18.281 8.758 1 30.94 72 SER B CA 1
ATOM 2112 C C . SER B 1 72 ? 4.531 18.203 7.512 1 30.94 72 SER B C 1
ATOM 2114 O O . SER B 1 72 ? 4.172 18.75 6.457 1 30.94 72 SER B O 1
ATOM 2116 N N . GLY B 1 73 ? 5.586 18.891 7.508 1 33.31 73 GLY B N 1
ATOM 2117 C CA . GLY B 1 73 ? 6.762 18.766 6.66 1 33.31 73 GLY B CA 1
ATOM 2118 C C . GLY B 1 73 ? 6.672 17.609 5.68 1 33.31 73 GLY B C 1
ATOM 2119 O O . GLY B 1 73 ? 7.457 16.656 5.75 1 33.31 73 GLY B O 1
ATOM 2120 N N . LYS B 1 74 ? 5.625 17.312 5.504 1 38.97 74 LYS B N 1
ATOM 2121 C CA . LYS B 1 74 ? 4.633 16.5 4.809 1 38.97 74 LYS B CA 1
ATOM 2122 C C . LYS B 1 74 ? 4.953 16.391 3.318 1 38.97 74 LYS B C 1
ATOM 2124 O O . LYS B 1 74 ? 4.215 15.758 2.562 1 38.97 74 LYS B O 1
ATOM 2129 N N . LYS B 1 75 ? 5.348 17.594 2.973 1 39.91 75 LYS B N 1
ATOM 2130 C CA . LYS B 1 75 ? 5.578 17.328 1.553 1 39.91 75 LYS B CA 1
ATOM 2131 C C . LYS B 1 75 ? 6.352 16.031 1.344 1 39.91 75 LYS B C 1
ATOM 2133 O O . LYS B 1 75 ? 5.973 15.203 0.515 1 39.91 75 LYS B O 1
ATOM 2138 N N . GLY B 1 76 ? 7.77 16.328 1.746 1 43.25 76 GLY B N 1
ATOM 2139 C CA . GLY B 1 76 ? 8.766 15.383 1.278 1 43.25 76 GLY B CA 1
ATOM 2140 C C . GLY B 1 76 ? 8.773 14.094 2.078 1 43.25 76 GLY B C 1
ATOM 2141 O O . GLY B 1 76 ? 9.586 13.203 1.814 1 43.25 76 GLY B O 1
ATOM 2142 N N . SER B 1 77 ? 8.516 14.344 3.514 1 52 77 SER B N 1
ATOM 2143 C CA . SER B 1 77 ? 8.727 13.086 4.234 1 52 77 SER B CA 1
ATOM 2144 C C . SER B 1 77 ? 7.77 12.008 3.748 1 52 77 SER B C 1
ATOM 2146 O O . SER B 1 77 ? 6.566 12.25 3.615 1 52 77 SER B O 1
ATOM 2148 N N . ASP B 1 78 ? 8.242 11.258 3.172 1 65.94 78 ASP B N 1
ATOM 2149 C CA . ASP B 1 78 ? 7.57 10.055 2.682 1 65.94 78 ASP B CA 1
ATOM 2150 C C . ASP B 1 78 ? 6.883 9.305 3.822 1 65.94 78 ASP B C 1
ATOM 2152 O O . ASP B 1 78 ? 6.445 8.164 3.648 1 65.94 78 ASP B O 1
ATOM 2156 N N . ARG B 1 79 ? 6.832 10.164 5.215 1 75.31 79 ARG B N 1
ATOM 2157 C CA . ARG B 1 79 ? 6.203 9.445 6.316 1 75.31 79 ARG B CA 1
ATOM 2158 C C . ARG B 1 79 ? 4.828 10.016 6.637 1 75.31 79 ARG B C 1
ATOM 2160 O O . ARG B 1 79 ? 4.641 11.234 6.621 1 75.31 79 ARG B O 1
ATOM 2167 N N . LEU B 1 80 ? 3.875 9.242 6.91 1 78.44 80 LEU B N 1
ATOM 2168 C CA . LEU B 1 80 ? 2.51 9.594 7.289 1 78.44 80 LEU B CA 1
ATOM 2169 C C . LEU B 1 80 ? 2.275 9.328 8.773 1 78.44 80 LEU B C 1
ATOM 2171 O O . LEU B 1 80 ? 2.719 8.305 9.305 1 78.44 80 LEU B O 1
ATOM 2175 N N . PRO B 1 81 ? 1.629 10.258 9.469 1 79.56 81 PRO B N 1
ATOM 2176 C CA . PRO B 1 81 ? 1.269 9.953 10.859 1 79.56 81 PRO B CA 1
ATOM 2177 C C . PRO B 1 81 ? 0.338 8.75 10.977 1 79.56 81 PRO B C 1
ATOM 2179 O O . PRO B 1 81 ? -0.623 8.633 10.211 1 79.56 81 PRO B O 1
ATOM 2182 N N . LEU B 1 82 ? 0.687 7.82 11.82 1 84.06 82 LEU B N 1
ATOM 2183 C CA . LEU B 1 82 ? -0.176 6.703 12.195 1 84.06 82 LEU B CA 1
ATOM 2184 C C . LEU B 1 82 ? -0.989 7.039 13.438 1 84.06 82 LEU B C 1
ATOM 2186 O O . LEU B 1 82 ? -0.449 7.074 14.547 1 84.06 82 LEU B O 1
ATOM 2190 N N . LEU B 1 83 ? -2.297 7.27 13.266 1 83.69 83 LEU B N 1
ATOM 2191 C CA . LEU B 1 83 ? -3.115 7.836 14.336 1 83.69 83 LEU B CA 1
ATOM 2192 C C . LEU B 1 83 ? -3.684 6.734 15.227 1 83.69 83 LEU B C 1
ATOM 2194 O O . LEU B 1 83 ? -4.094 7 16.359 1 83.69 83 LEU B O 1
ATOM 2198 N N . GLY B 1 84 ? -3.807 5.52 14.719 1 83.94 84 GLY B N 1
ATOM 2199 C CA . GLY B 1 84 ? -4.348 4.449 15.539 1 83.94 84 GLY B CA 1
ATOM 2200 C C . GLY B 1 84 ? -4.852 3.271 14.727 1 83.94 84 GLY B C 1
ATOM 2201 O O . GLY B 1 84 ? -4.402 3.045 13.609 1 83.94 84 GLY B O 1
ATOM 2202 N N . ARG B 1 85 ? -5.613 2.492 15.625 1 85.69 85 ARG B N 1
ATOM 2203 C CA . ARG B 1 85 ? -6.215 1.291 15.062 1 85.69 85 ARG B CA 1
ATOM 2204 C C . ARG B 1 85 ? -7.727 1.445 14.93 1 85.69 85 ARG B C 1
ATOM 2206 O O . ARG B 1 85 ? -8.375 2.002 15.812 1 85.69 85 ARG B O 1
ATOM 2213 N N . ILE B 1 86 ? -8.273 1.142 13.75 1 85.75 86 ILE B N 1
ATOM 2214 C CA . ILE B 1 86 ? -9.703 1.285 13.5 1 85.75 86 ILE B CA 1
ATOM 2215 C C . ILE B 1 86 ? -10.344 -0.094 13.398 1 85.75 86 ILE B C 1
ATOM 2217 O O . ILE B 1 86 ? -9.812 -0.987 12.734 1 85.75 86 ILE B O 1
ATOM 2221 N N . ALA B 1 87 ? -11.281 -0.337 14.156 1 85.12 87 ALA B N 1
ATOM 2222 C CA . ALA B 1 87 ? -12.094 -1.549 14.156 1 85.12 87 ALA B CA 1
ATOM 2223 C C . ALA B 1 87 ? -13.578 -1.21 14.117 1 85.12 87 ALA B C 1
ATOM 2225 O O . ALA B 1 87 ? -13.992 -0.144 14.578 1 85.12 87 ALA B O 1
ATOM 2226 N N . ALA B 1 88 ? -14.266 -2.004 13.398 1 80.56 88 ALA B N 1
ATOM 2227 C CA . ALA B 1 88 ? -15.688 -1.724 13.25 1 80.56 88 ALA B CA 1
ATOM 2228 C C . ALA B 1 88 ? -16.375 -1.609 14.609 1 80.56 88 ALA B C 1
ATOM 2230 O O . ALA B 1 88 ? -16.266 -2.51 15.445 1 80.56 88 ALA B O 1
ATOM 2231 N N . GLY B 1 89 ? -17.031 -0.46 14.711 1 71.56 89 GLY B N 1
ATOM 2232 C CA . GLY B 1 89 ? -17.938 -0.28 15.828 1 71.56 89 GLY B CA 1
ATOM 2233 C C . GLY B 1 89 ? -17.234 -0.025 17.141 1 71.56 89 GLY B C 1
ATOM 2234 O O . GLY B 1 89 ? -17.781 -0.289 18.219 1 71.56 89 GLY B O 1
ATOM 2235 N N . LYS B 1 90 ? -15.992 0.259 17.172 1 76.12 90 LYS B N 1
ATOM 2236 C CA . LYS B 1 90 ? -15.234 0.606 18.375 1 76.12 90 LYS B CA 1
ATOM 2237 C C . LYS B 1 90 ? -14.516 1.942 18.203 1 76.12 90 LYS B C 1
ATOM 2239 O O . LYS B 1 90 ? -14.266 2.379 17.078 1 76.12 90 LYS B O 1
ATOM 2244 N N . PRO B 1 91 ? -14.414 2.689 19.359 1 70.81 91 PRO B N 1
ATOM 2245 C CA . PRO B 1 91 ? -13.555 3.871 19.25 1 70.81 91 PRO B CA 1
ATOM 2246 C C . PRO B 1 91 ? -12.172 3.545 18.688 1 70.81 91 PRO B C 1
ATOM 2248 O O . PRO B 1 91 ? -11.656 2.443 18.906 1 70.81 91 PRO B O 1
ATOM 2251 N N . VAL B 1 92 ? -11.688 4.555 17.844 1 76.12 92 VAL B N 1
ATOM 2252 C CA . VAL B 1 92 ? -10.336 4.355 17.344 1 76.12 92 VAL B CA 1
ATOM 2253 C C . VAL B 1 92 ? -9.367 4.254 18.516 1 76.12 92 VAL B C 1
ATOM 2255 O O . VAL B 1 92 ? -9.383 5.094 19.422 1 76.12 92 VAL B O 1
ATOM 2258 N N . GLU B 1 93 ? -8.727 3.174 18.516 1 71.44 93 GLU B N 1
ATOM 2259 C CA . GLU B 1 93 ? -7.66 3.062 19.516 1 71.44 93 GLU B CA 1
ATOM 2260 C C . GLU B 1 93 ? -6.465 3.941 19.156 1 71.44 93 GLU B C 1
ATOM 2262 O O . GLU B 1 93 ? -5.77 3.672 18.172 1 71.44 93 GLU B O 1
ATOM 2267 N N . ALA B 1 94 ? -6.52 5.094 19.797 1 66.31 94 ALA B N 1
ATOM 2268 C CA . ALA B 1 94 ? -5.453 6.039 19.484 1 66.31 94 ALA B CA 1
ATOM 2269 C C . ALA B 1 94 ? -4.086 5.469 19.859 1 66.31 94 ALA B C 1
ATOM 2271 O O . ALA B 1 94 ? -3.961 4.727 20.844 1 66.31 94 ALA B O 1
ATOM 2272 N N . ILE B 1 95 ? -3.24 5.633 18.938 1 58.06 95 ILE B N 1
ATOM 2273 C CA . ILE B 1 95 ? -1.864 5.254 19.25 1 58.06 95 ILE B CA 1
ATOM 2274 C C . ILE B 1 95 ? -1.173 6.391 20 1 58.06 95 ILE B C 1
ATOM 2276 O O . ILE B 1 95 ? -1.218 7.543 19.578 1 58.06 95 ILE B O 1
ATOM 2280 N N . GLU B 1 96 ? -0.874 6.137 21.188 1 50.84 96 GLU B N 1
ATOM 2281 C CA . GLU B 1 96 ? -0.336 7.098 22.141 1 50.84 96 GLU B CA 1
ATOM 2282 C C . GLU B 1 96 ? 0.888 7.812 21.578 1 50.84 96 GLU B C 1
ATOM 2284 O O . GLU B 1 96 ? 1.062 9.016 21.781 1 50.84 96 GLU B O 1
ATOM 2289 N N . THR B 1 97 ? 1.792 7.004 21 1 53.75 97 THR B N 1
ATOM 2290 C CA . THR B 1 97 ? 3.043 7.598 20.531 1 53.75 97 THR B CA 1
ATOM 2291 C C . THR B 1 97 ? 2.949 7.977 19.062 1 53.75 97 THR B C 1
ATOM 2293 O O . THR B 1 97 ? 2.312 7.273 18.266 1 53.75 97 THR B O 1
ATOM 2296 N N . ALA B 1 98 ? 3.363 9.227 18.781 1 60.94 98 ALA B N 1
ATOM 2297 C CA . ALA B 1 98 ? 3.414 9.758 17.422 1 60.94 98 ALA B CA 1
ATOM 2298 C C . ALA B 1 98 ? 4.086 8.766 16.469 1 60.94 98 ALA B C 1
ATOM 2300 O O . ALA B 1 98 ? 5.301 8.812 16.281 1 60.94 98 ALA B O 1
ATOM 2301 N N . GLU B 1 99 ? 3.354 7.73 16.172 1 78.44 99 GLU B N 1
ATOM 2302 C CA . GLU B 1 99 ? 3.896 6.793 15.188 1 78.44 99 GLU B CA 1
ATOM 2303 C C . GLU B 1 99 ? 3.607 7.254 13.766 1 78.44 99 GLU B C 1
ATOM 2305 O O . GLU B 1 99 ? 2.693 8.047 13.539 1 78.44 99 GLU B O 1
ATOM 2310 N N . SER B 1 100 ? 4.57 7.004 12.984 1 83.94 100 SER B N 1
ATOM 2311 C CA . SER B 1 100 ? 4.418 7.285 11.562 1 83.94 100 SER B CA 1
ATOM 2312 C C . SER B 1 100 ? 4.707 6.051 10.719 1 83.94 100 SER B C 1
ATOM 2314 O O . SER B 1 100 ? 5.227 5.051 11.227 1 83.94 100 SER B O 1
ATOM 2316 N N . ILE B 1 101 ? 4.199 6.082 9.531 1 81.38 101 ILE B N 1
ATOM 2317 C CA . ILE B 1 101 ? 4.457 4.996 8.594 1 81.38 101 ILE B CA 1
ATOM 2318 C C . ILE B 1 101 ? 4.945 5.57 7.262 1 81.38 101 ILE B C 1
ATOM 2320 O O . ILE B 1 101 ? 4.52 6.652 6.852 1 81.38 101 ILE B O 1
ATOM 2324 N N . SER B 1 102 ? 5.898 4.863 6.656 1 84.5 102 SER B N 1
ATOM 2325 C CA . SER B 1 102 ? 6.43 5.219 5.344 1 84.5 102 SER B CA 1
ATOM 2326 C C . SER B 1 102 ? 6.762 3.973 4.527 1 84.5 102 SER B C 1
ATOM 2328 O O . SER B 1 102 ? 6.723 2.855 5.047 1 84.5 102 SER B O 1
ATOM 2330 N N . LEU B 1 103 ? 7.016 4.184 3.244 1 85.75 103 LEU B N 1
ATOM 2331 C CA . LEU B 1 103 ? 7.461 3.072 2.412 1 85.75 103 LEU B CA 1
ATOM 2332 C C . LEU B 1 103 ? 8.766 2.482 2.945 1 85.75 103 LEU B C 1
ATOM 2334 O O . LEU B 1 103 ? 8.992 1.274 2.838 1 85.75 103 LEU B O 1
ATOM 2338 N N . ASN B 1 104 ? 9.5 3.291 3.547 1 82.88 104 ASN B N 1
ATOM 2339 C CA . ASN B 1 104 ? 10.781 2.842 4.07 1 82.88 104 ASN B CA 1
ATOM 2340 C C . ASN B 1 104 ? 10.602 1.831 5.199 1 82.88 104 ASN B C 1
ATOM 2342 O O . ASN B 1 104 ? 11.477 0.992 5.434 1 82.88 104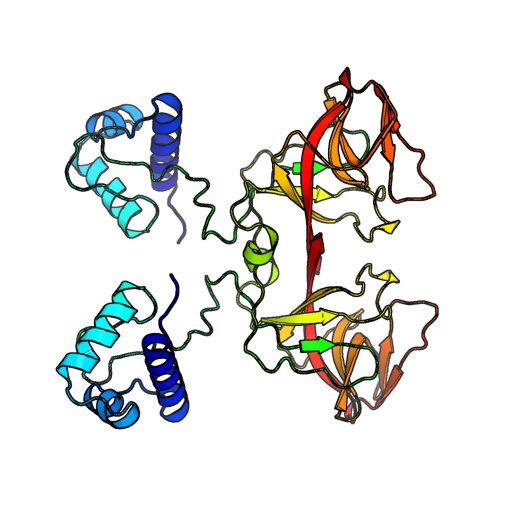 ASN B O 1
ATOM 2346 N N . ASP B 1 105 ? 9.531 1.94 5.887 1 84.62 105 ASP B N 1
ATOM 2347 C CA . ASP B 1 105 ? 9.25 0.965 6.938 1 84.62 105 ASP B CA 1
ATOM 2348 C C . ASP B 1 105 ? 9.047 -0.429 6.348 1 84.62 105 ASP B C 1
ATOM 2350 O O . ASP B 1 105 ? 9.172 -1.432 7.055 1 84.62 105 ASP B O 1
ATOM 2354 N N . ILE B 1 106 ? 8.758 -0.469 5.098 1 86.25 106 ILE B N 1
ATOM 2355 C CA . ILE B 1 106 ? 8.516 -1.732 4.41 1 86.25 106 ILE B CA 1
ATOM 2356 C C . ILE B 1 106 ? 9.797 -2.197 3.717 1 86.25 106 ILE B C 1
ATOM 2358 O O . ILE B 1 106 ? 10.164 -3.371 3.801 1 86.25 106 ILE B O 1
ATOM 2362 N N . ILE B 1 107 ? 10.492 -1.29 3.102 1 86.06 107 ILE B N 1
ATOM 2363 C CA . ILE B 1 107 ? 11.562 -1.701 2.195 1 86.06 107 ILE B CA 1
ATOM 2364 C C . ILE B 1 107 ? 12.898 -1.713 2.941 1 86.06 107 ILE B C 1
ATOM 2366 O O . ILE B 1 107 ? 13.789 -2.496 2.615 1 86.06 107 ILE B O 1
ATOM 2370 N N . GLY B 1 108 ? 13.016 -0.888 3.914 1 81.19 108 GLY B N 1
ATOM 2371 C CA . GLY B 1 108 ? 14.297 -0.79 4.594 1 81.19 108 GLY B CA 1
ATOM 2372 C C . GLY B 1 108 ? 15.438 -0.414 3.668 1 81.19 108 GLY B C 1
ATOM 2373 O O . GLY B 1 108 ? 15.312 0.516 2.867 1 81.19 108 GLY B O 1
ATOM 2374 N N . ASN B 1 109 ? 16.547 -1.134 3.818 1 80.81 109 ASN B N 1
ATOM 2375 C CA . ASN B 1 109 ? 17.734 -0.867 3.014 1 80.81 109 ASN B CA 1
ATOM 2376 C C . ASN B 1 109 ? 17.844 -1.838 1.843 1 80.81 109 ASN B C 1
ATOM 2378 O O . ASN B 1 109 ? 18.891 -1.91 1.189 1 80.81 109 ASN B O 1
ATOM 2382 N N . ARG B 1 110 ? 16.859 -2.492 1.542 1 84.19 110 ARG B N 1
ATOM 2383 C CA . ARG B 1 110 ? 16.875 -3.506 0.492 1 84.19 110 ARG B CA 1
ATOM 2384 C C . ARG B 1 110 ? 16.734 -2.867 -0.887 1 84.19 110 ARG B C 1
ATOM 2386 O O . ARG B 1 110 ? 16.25 -1.739 -1.011 1 84.19 110 ARG B O 1
ATOM 2393 N N . GLU B 1 111 ? 17.25 -3.543 -1.891 1 86.31 111 GLU B N 1
ATOM 2394 C CA . GLU B 1 111 ? 16.969 -3.172 -3.273 1 86.31 111 GLU B CA 1
ATOM 2395 C C . GLU B 1 111 ? 15.562 -3.607 -3.684 1 86.31 111 GLU B C 1
ATOM 2397 O O . GLU B 1 111 ? 15.289 -4.805 -3.787 1 86.31 111 GLU B O 1
ATOM 2402 N N . VAL B 1 112 ? 14.711 -2.562 -3.885 1 89.12 112 VAL B N 1
ATOM 2403 C CA . VAL B 1 112 ? 13.305 -2.873 -4.102 1 89.12 112 VAL B CA 1
ATOM 2404 C C . VAL B 1 112 ? 12.828 -2.232 -5.402 1 89.12 112 VAL B C 1
ATOM 2406 O O . VAL B 1 112 ? 13.25 -1.127 -5.75 1 89.12 112 VAL B O 1
ATOM 2409 N N . PHE B 1 113 ? 12.039 -2.973 -6.145 1 86.94 113 PHE B N 1
ATOM 2410 C CA . PHE B 1 113 ? 11.312 -2.459 -7.301 1 86.94 113 PHE B CA 1
ATOM 2411 C C . PHE B 1 113 ? 9.828 -2.77 -7.184 1 86.94 113 PHE B C 1
ATOM 2413 O O . PHE B 1 113 ? 9.414 -3.543 -6.316 1 86.94 113 PHE B O 1
ATOM 2420 N N . ALA B 1 114 ? 9.047 -2.031 -8.031 1 91.5 114 ALA B N 1
ATOM 2421 C CA . ALA B 1 114 ? 7.602 -2.248 -8.016 1 91.5 114 ALA B CA 1
ATOM 2422 C C . ALA B 1 114 ? 7.121 -2.82 -9.352 1 91.5 114 ALA B C 1
ATOM 2424 O O . ALA B 1 114 ? 7.73 -2.578 -10.391 1 91.5 114 ALA B O 1
ATOM 2425 N N . LEU B 1 115 ? 6.074 -3.654 -9.242 1 90.62 115 LEU B N 1
ATOM 2426 C CA . LEU B 1 115 ? 5.336 -4.164 -10.398 1 90.62 115 LEU B CA 1
ATOM 2427 C C . LEU B 1 115 ? 3.838 -3.932 -10.227 1 90.62 115 LEU B C 1
ATOM 2429 O O . LEU B 1 115 ? 3.301 -4.098 -9.125 1 90.62 115 LEU B O 1
ATOM 2433 N N . GLU B 1 116 ? 3.232 -3.535 -11.273 1 91.69 116 GLU B N 1
ATOM 2434 C CA . GLU B 1 116 ? 1.776 -3.445 -11.25 1 91.69 116 GLU B CA 1
ATOM 2435 C C . GLU B 1 116 ? 1.135 -4.789 -11.578 1 91.69 116 GLU B C 1
ATOM 2437 O O . GLU B 1 116 ? 1.467 -5.414 -12.586 1 91.69 116 GLU B O 1
ATOM 2442 N N . VAL B 1 117 ? 0.219 -5.203 -10.75 1 94.62 117 VAL B N 1
ATOM 2443 C CA . VAL B 1 117 ? -0.412 -6.512 -10.875 1 94.62 117 VAL B CA 1
ATOM 2444 C C . VAL B 1 117 ? -1.572 -6.434 -11.867 1 94.62 117 VAL B C 1
ATOM 2446 O O . VAL B 1 117 ? -2.354 -5.48 -11.836 1 94.62 117 VAL B O 1
ATOM 2449 N N . ARG B 1 118 ? -1.594 -7.371 -12.703 1 91.62 118 ARG B N 1
ATOM 2450 C CA . ARG B 1 118 ? -2.723 -7.566 -13.609 1 91.62 118 ARG B CA 1
ATOM 2451 C C . ARG B 1 118 ? -3.266 -8.992 -13.508 1 91.62 118 ARG B C 1
ATOM 2453 O O . ARG B 1 118 ? -2.508 -9.961 -13.602 1 91.62 118 ARG B O 1
ATOM 2460 N N . GLY B 1 119 ? -4.605 -9.047 -13.234 1 91.56 119 GLY B N 1
ATOM 2461 C CA . GLY B 1 119 ? -5.23 -10.359 -13.133 1 91.56 119 GLY B CA 1
ATOM 2462 C C . GLY B 1 119 ? -5.578 -10.734 -11.703 1 91.56 119 GLY B C 1
ATOM 2463 O O . GLY B 1 119 ? -5.48 -9.914 -10.797 1 91.56 119 GLY B O 1
ATOM 2464 N N . ASP B 1 120 ? -5.992 -12.078 -11.523 1 92.94 120 ASP B N 1
ATOM 2465 C CA . ASP B 1 120 ? -6.602 -12.461 -10.25 1 92.94 120 ASP B CA 1
ATOM 2466 C C . ASP B 1 120 ? -5.867 -13.641 -9.625 1 92.94 120 ASP B C 1
ATOM 2468 O O . ASP B 1 120 ? -6.41 -14.328 -8.75 1 92.94 120 ASP B O 1
ATOM 2472 N N . SER B 1 121 ? -4.668 -13.836 -10.016 1 94.81 121 SER B N 1
ATOM 2473 C CA . SER B 1 121 ? -3.982 -15.055 -9.594 1 94.81 121 SER B CA 1
ATOM 2474 C C . SER B 1 121 ? -3.727 -15.047 -8.094 1 94.81 121 SER B C 1
ATOM 2476 O O . SER B 1 121 ? -3.576 -16.109 -7.477 1 94.81 121 SER B O 1
ATOM 2478 N N . MET B 1 122 ? -3.76 -13.867 -7.484 1 96.31 122 MET B N 1
ATOM 2479 C CA . MET B 1 122 ? -3.416 -13.758 -6.07 1 96.31 122 MET B CA 1
ATOM 2480 C C . MET B 1 122 ? -4.578 -13.172 -5.273 1 96.31 122 MET B C 1
ATOM 2482 O O . MET B 1 122 ? -4.395 -12.711 -4.148 1 96.31 122 MET B O 1
ATOM 2486 N N . ARG B 1 123 ? -5.746 -13.289 -5.746 1 95.5 123 ARG B N 1
ATOM 2487 C CA . ARG B 1 123 ? -6.922 -12.617 -5.199 1 95.5 123 ARG B CA 1
ATOM 2488 C C . ARG B 1 123 ? -7.199 -13.078 -3.77 1 95.5 123 ARG B C 1
ATOM 2490 O O . ARG B 1 123 ? -7.625 -12.281 -2.93 1 95.5 123 ARG B O 1
ATOM 2497 N N . ASP B 1 124 ? -6.953 -14.344 -3.453 1 95.62 124 ASP B N 1
ATOM 2498 C CA . ASP B 1 124 ? -7.234 -14.859 -2.115 1 95.62 124 ASP B CA 1
ATOM 2499 C C . ASP B 1 124 ? -6.25 -14.297 -1.094 1 95.62 124 ASP B C 1
ATOM 2501 O O . ASP B 1 124 ? -6.473 -14.406 0.114 1 95.62 124 ASP B O 1
ATOM 2505 N N . GLU B 1 125 ? -5.164 -13.727 -1.563 1 94.69 125 GLU B N 1
ATOM 2506 C CA . GLU B 1 125 ? -4.223 -12.992 -0.729 1 94.69 125 GLU B CA 1
ATOM 2507 C C . GLU B 1 125 ? -4.574 -11.508 -0.681 1 94.69 125 GLU B C 1
ATOM 2509 O O . GLU B 1 125 ? -3.789 -10.695 -0.188 1 94.69 125 GLU B O 1
ATOM 2514 N N . HIS B 1 126 ? -5.648 -11.203 -1.283 1 96.19 126 HIS B N 1
ATOM 2515 C CA . HIS B 1 126 ? -6.129 -9.828 -1.342 1 96.19 126 HIS B CA 1
ATOM 2516 C C . HIS B 1 126 ? -5.188 -8.945 -2.16 1 96.19 126 HIS B C 1
ATOM 2518 O O . HIS B 1 126 ? -5.02 -7.762 -1.859 1 96.19 126 HIS B O 1
ATOM 2524 N N . ILE B 1 127 ? -4.414 -9.547 -3.014 1 95.81 127 ILE B N 1
ATOM 2525 C CA . ILE B 1 127 ? -3.666 -8.859 -4.059 1 95.81 127 ILE B CA 1
ATOM 2526 C C . ILE B 1 127 ? -4.453 -8.898 -5.367 1 95.81 127 ILE B C 1
ATOM 2528 O O . ILE B 1 127 ? -4.695 -9.969 -5.922 1 95.81 127 ILE B O 1
ATOM 2532 N N . VAL B 1 128 ? -4.852 -7.715 -5.891 1 95.62 128 VAL B N 1
ATOM 2533 C CA . VAL B 1 128 ? -5.777 -7.688 -7.02 1 95.62 128 VAL B CA 1
ATOM 2534 C C . VAL B 1 128 ? -5.227 -6.789 -8.125 1 95.62 128 VAL B C 1
ATOM 2536 O O . VAL B 1 128 ? -4.215 -6.105 -7.93 1 95.62 128 VAL B O 1
ATOM 2539 N N . SER B 1 129 ? -5.867 -6.879 -9.312 1 95.31 129 SER B N 1
ATOM 2540 C CA . SER B 1 129 ? -5.453 -6.07 -10.453 1 95.31 129 SER B CA 1
ATOM 2541 C C . SER B 1 129 ? -5.414 -4.59 -10.094 1 95.31 129 SER B C 1
ATOM 2543 O O . SER B 1 129 ? -6.348 -4.07 -9.477 1 95.31 129 SER B O 1
ATOM 2545 N N . GLY B 1 130 ? -4.277 -3.932 -10.461 1 93.25 130 GLY B N 1
ATOM 2546 C CA . GLY B 1 130 ? -4.105 -2.518 -10.164 1 93.25 130 GLY B CA 1
ATOM 2547 C C . GLY B 1 130 ? -3.213 -2.262 -8.969 1 93.25 130 GLY B C 1
ATOM 2548 O O . GLY B 1 130 ? -2.725 -1.146 -8.773 1 93.25 130 GLY B O 1
ATOM 2549 N N . ASP B 1 131 ? -3.008 -3.314 -8.18 1 94.88 131 ASP B N 1
ATOM 2550 C CA . ASP B 1 131 ? -2.1 -3.197 -7.043 1 94.88 131 ASP B CA 1
ATOM 2551 C C . ASP B 1 131 ? -0.652 -3.055 -7.508 1 94.88 131 ASP B C 1
ATOM 2553 O O . ASP B 1 131 ? -0.298 -3.506 -8.602 1 94.88 131 ASP B O 1
ATOM 2557 N N . TYR B 1 132 ? 0.1 -2.422 -6.688 1 93.25 132 TYR B N 1
ATOM 2558 C CA . TYR B 1 132 ? 1.55 -2.436 -6.848 1 93.25 132 TYR B CA 1
ATOM 2559 C C . TYR B 1 132 ? 2.207 -3.309 -5.785 1 93.25 132 TYR B C 1
ATOM 2561 O O . TYR B 1 132 ? 2.004 -3.098 -4.586 1 93.25 132 TYR B O 1
ATOM 2569 N N . VAL B 1 133 ? 2.941 -4.273 -6.262 1 94.94 133 VAL B N 1
ATOM 2570 C CA . VAL B 1 133 ? 3.703 -5.078 -5.312 1 94.94 133 VAL B CA 1
ATOM 2571 C C . VAL B 1 133 ? 5.133 -4.543 -5.215 1 94.94 133 VAL B C 1
ATOM 2573 O O . VAL B 1 133 ? 5.723 -4.148 -6.219 1 94.94 133 VAL B O 1
ATOM 2576 N N . LEU B 1 134 ? 5.609 -4.445 -4.004 1 93.56 134 LEU B N 1
ATOM 2577 C CA . LEU B 1 134 ? 6.984 -4.059 -3.709 1 93.56 134 LEU B CA 1
ATOM 2578 C C . LEU B 1 134 ? 7.875 -5.285 -3.559 1 93.56 134 LEU B C 1
ATOM 2580 O O . LEU B 1 134 ? 7.672 -6.098 -2.652 1 93.56 134 LEU B O 1
ATOM 2584 N N . VAL B 1 135 ? 8.891 -5.348 -4.398 1 93.5 135 VAL B N 1
ATOM 2585 C CA . VAL B 1 135 ? 9.625 -6.602 -4.547 1 93.5 135 VAL B CA 1
ATOM 2586 C C . VAL B 1 135 ? 11.094 -6.379 -4.207 1 93.5 135 VAL B C 1
ATOM 2588 O O . VAL B 1 135 ? 11.766 -5.551 -4.824 1 93.5 135 VAL B O 1
ATOM 2591 N N . GLU B 1 136 ? 11.531 -7.113 -3.219 1 93.94 136 GLU B N 1
ATOM 2592 C CA . GLU B 1 136 ? 12.961 -7.156 -2.949 1 93.94 136 GLU B CA 1
ATOM 2593 C C . GLU B 1 136 ? 13.695 -7.973 -4.004 1 93.94 136 GLU B C 1
ATOM 2595 O O . GLU B 1 136 ? 13.336 -9.117 -4.273 1 93.94 136 GLU B O 1
ATOM 2600 N N . ARG B 1 137 ? 14.727 -7.359 -4.562 1 91.69 137 ARG B N 1
ATOM 2601 C CA . ARG B 1 137 ? 15.547 -8.109 -5.504 1 91.69 137 ARG B CA 1
ATOM 2602 C C . ARG B 1 137 ? 16.359 -9.18 -4.785 1 91.69 137 ARG B C 1
ATOM 2604 O O . ARG B 1 137 ? 17.234 -8.867 -3.967 1 91.69 137 ARG B O 1
ATOM 2611 N N . THR B 1 138 ? 16.031 -10.422 -5.098 1 93.19 138 THR B N 1
ATOM 2612 C CA . THR B 1 138 ? 16.734 -11.57 -4.539 1 93.19 138 THR B CA 1
ATOM 2613 C C . THR B 1 138 ? 16.516 -12.812 -5.402 1 93.19 138 THR B C 1
ATOM 2615 O O . THR B 1 138 ? 15.531 -12.883 -6.152 1 93.19 138 THR B O 1
ATOM 2618 N N . ARG B 1 139 ? 17.406 -13.75 -5.285 1 93.5 139 ARG B N 1
ATOM 2619 C CA . ARG B 1 139 ? 17.312 -14.977 -6.07 1 93.5 139 ARG B CA 1
ATOM 2620 C C . ARG B 1 139 ? 16.859 -16.156 -5.195 1 93.5 139 ARG B C 1
ATOM 2622 O O . ARG B 1 139 ? 16.797 -17.281 -5.668 1 93.5 139 ARG B O 1
ATOM 2629 N N . THR B 1 140 ? 16.594 -15.836 -3.949 1 94.75 140 THR B N 1
ATOM 2630 C CA . THR B 1 140 ? 16.203 -16.891 -3.031 1 94.75 140 THR B CA 1
ATOM 2631 C C . THR B 1 140 ? 14.914 -16.516 -2.303 1 94.75 140 THR B C 1
ATOM 2633 O O . THR B 1 140 ? 14.562 -15.336 -2.213 1 94.75 140 THR B O 1
ATOM 2636 N N . ALA B 1 141 ? 14.242 -17.547 -1.882 1 95.44 141 ALA B N 1
ATOM 2637 C CA . ALA B 1 141 ? 13.016 -17.359 -1.103 1 95.44 141 ALA B CA 1
ATOM 2638 C C . ALA B 1 141 ? 12.75 -18.578 -0.211 1 95.44 141 ALA B C 1
ATOM 2640 O O . ALA B 1 141 ? 13.227 -19.672 -0.494 1 95.44 141 ALA B O 1
ATOM 2641 N N . ARG B 1 142 ? 12.086 -18.312 0.867 1 95.62 142 ARG B N 1
ATOM 2642 C CA . ARG B 1 142 ? 11.617 -19.375 1.741 1 95.62 142 ARG B CA 1
ATOM 2643 C C . ARG B 1 142 ? 10.258 -19.906 1.294 1 95.62 142 ARG B C 1
ATOM 2645 O O . ARG B 1 142 ? 9.5 -19.188 0.638 1 95.62 142 ARG B O 1
ATOM 2652 N N . GLU B 1 143 ? 9.961 -21.156 1.729 1 96.31 143 GLU B N 1
ATOM 2653 C CA . GLU B 1 143 ? 8.656 -21.734 1.429 1 96.31 143 GLU B CA 1
ATOM 2654 C C . GLU B 1 143 ? 7.523 -20.875 1.983 1 96.31 143 GLU B C 1
ATOM 2656 O O . GLU B 1 143 ? 7.59 -20.406 3.121 1 96.31 143 GLU B O 1
ATOM 2661 N N . GLY B 1 144 ? 6.602 -20.641 1.123 1 96.75 144 GLY B N 1
ATOM 2662 C CA . GLY B 1 144 ? 5.426 -19.906 1.562 1 96.75 144 GLY B CA 1
ATOM 2663 C C . GLY B 1 144 ? 5.492 -18.422 1.233 1 96.75 144 GLY B C 1
ATOM 2664 O O . GLY B 1 144 ? 4.48 -17.719 1.307 1 96.75 144 GLY B O 1
ATOM 2665 N N . GLU B 1 145 ? 6.609 -17.938 0.876 1 97.19 145 GLU B N 1
ATOM 2666 C CA . GLU B 1 145 ? 6.734 -16.516 0.529 1 97.19 145 GLU B CA 1
ATOM 2667 C C . GLU B 1 145 ? 6.172 -16.234 -0.862 1 97.19 145 GLU B C 1
ATOM 2669 O O . GLU B 1 145 ? 6.148 -17.125 -1.717 1 97.19 145 GLU B O 1
ATOM 2674 N N . ILE B 1 146 ? 5.609 -15.047 -0.985 1 97.44 146 ILE B N 1
ATOM 2675 C CA . ILE B 1 146 ? 5.137 -14.625 -2.299 1 97.44 146 ILE B CA 1
ATOM 2676 C C . ILE B 1 146 ? 6.309 -14.086 -3.117 1 97.44 146 ILE B C 1
ATOM 2678 O O . ILE B 1 146 ? 7.031 -13.188 -2.672 1 97.44 146 ILE B O 1
ATOM 2682 N N . ILE B 1 147 ? 6.469 -14.609 -4.398 1 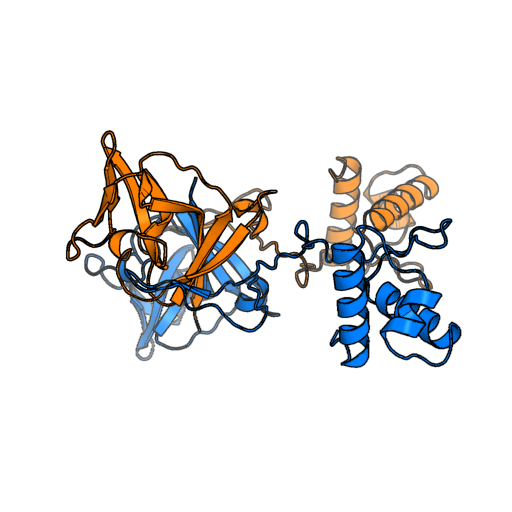96.81 147 ILE B N 1
ATOM 2683 C CA . ILE B 1 147 ? 7.652 -14.266 -5.176 1 96.81 147 ILE B CA 1
ATOM 2684 C C . ILE B 1 147 ? 7.242 -13.883 -6.598 1 96.81 147 ILE B C 1
ATOM 2686 O O . ILE B 1 147 ? 6.129 -14.195 -7.035 1 96.81 147 ILE B O 1
ATOM 2690 N N . VAL B 1 148 ? 8.086 -13.148 -7.227 1 94.75 148 VAL B N 1
ATOM 2691 C CA . VAL B 1 148 ? 8.125 -13.008 -8.68 1 94.75 148 VAL B CA 1
ATOM 2692 C C . VAL B 1 148 ? 9.086 -14.039 -9.273 1 94.75 148 VAL B C 1
ATOM 2694 O O . VAL B 1 148 ? 10.266 -14.062 -8.93 1 94.75 148 VAL B O 1
ATOM 2697 N N . ALA B 1 149 ? 8.578 -14.828 -10.148 1 94.75 149 ALA B N 1
ATOM 2698 C CA . ALA B 1 149 ? 9.383 -15.891 -10.75 1 94.75 149 ALA B CA 1
ATOM 2699 C C . ALA B 1 149 ? 9.305 -15.844 -12.273 1 94.75 149 ALA B C 1
ATOM 2701 O O . ALA B 1 149 ? 8.258 -15.531 -12.836 1 94.75 149 ALA B O 1
ATOM 2702 N N . LEU B 1 150 ? 10.445 -16.109 -12.859 1 90.81 150 LEU B N 1
ATOM 2703 C CA . LEU B 1 150 ? 10.508 -16.359 -14.297 1 90.81 150 LEU B CA 1
ATOM 2704 C C . LEU B 1 150 ? 10.5 -17.859 -14.586 1 90.81 150 LEU B C 1
ATOM 2706 O O . LEU B 1 150 ? 11.336 -18.594 -14.055 1 90.81 150 LEU B O 1
ATOM 2710 N N . VAL B 1 151 ? 9.5 -18.203 -15.352 1 92.19 151 VAL B N 1
ATOM 2711 C CA . VAL B 1 151 ? 9.391 -19.625 -15.695 1 92.19 151 VAL B CA 1
ATOM 2712 C C . VAL B 1 151 ? 9.82 -19.828 -17.141 1 92.19 151 VAL B C 1
ATOM 2714 O O . VAL B 1 151 ? 9.375 -19.109 -18.047 1 92.19 151 VAL B O 1
ATOM 2717 N N . ASP B 1 152 ? 10.688 -20.766 -17.297 1 90.62 152 ASP B N 1
ATOM 2718 C CA . ASP B 1 152 ? 11.203 -21.156 -18.609 1 90.62 152 ASP B CA 1
ATOM 2719 C C . ASP B 1 152 ? 11.82 -19.953 -19.328 1 90.62 152 ASP B C 1
ATOM 2721 O O . ASP B 1 152 ? 11.664 -19.797 -20.531 1 90.62 152 ASP B O 1
ATOM 2725 N N . GLY B 1 153 ? 12.273 -19.031 -18.578 1 85.69 153 GLY B N 1
ATOM 2726 C CA . GLY B 1 153 ? 13.094 -17.938 -19.078 1 85.69 153 GLY B CA 1
ATOM 2727 C C . GLY B 1 153 ? 12.273 -16.797 -19.656 1 85.69 153 GLY B C 1
ATOM 2728 O O . GLY B 1 153 ? 12.828 -15.758 -20.016 1 85.69 153 GLY B O 1
ATOM 2729 N N . SER B 1 154 ? 10.93 -16.891 -19.672 1 80.69 154 SER B N 1
ATOM 2730 C CA . SER B 1 154 ? 10.203 -15.836 -20.359 1 80.69 154 SER B CA 1
ATOM 2731 C C . SER B 1 154 ? 8.984 -15.383 -19.562 1 80.69 154 SER B C 1
ATOM 2733 O O . SER B 1 154 ? 8.688 -14.188 -19.5 1 80.69 154 SER B O 1
ATOM 2735 N N . ASP B 1 155 ? 8.352 -16.312 -18.922 1 84.25 155 ASP B N 1
ATOM 2736 C CA . ASP B 1 155 ? 7.078 -16 -18.281 1 84.25 155 ASP B CA 1
ATOM 2737 C C . ASP B 1 155 ? 7.285 -15.578 -16.828 1 84.25 155 ASP B C 1
ATOM 2739 O O . ASP B 1 155 ? 7.793 -16.359 -16.031 1 84.25 155 ASP B O 1
ATOM 2743 N N . ALA B 1 156 ? 6.914 -14.336 -16.594 1 89.5 156 ALA B N 1
ATOM 2744 C CA . ALA B 1 156 ? 6.973 -13.891 -15.203 1 89.5 156 ALA B CA 1
ATOM 2745 C C . ALA B 1 156 ? 5.625 -14.086 -14.508 1 89.5 156 ALA B C 1
ATOM 2747 O O . ALA B 1 156 ? 4.57 -13.891 -15.117 1 89.5 156 ALA B O 1
ATOM 2748 N N . THR B 1 157 ? 5.676 -14.484 -13.227 1 93 157 THR B N 1
ATOM 2749 C CA . THR B 1 157 ? 4.441 -14.719 -12.484 1 93 157 THR B CA 1
ATOM 2750 C C . THR B 1 157 ? 4.625 -14.398 -11.008 1 93 157 THR B C 1
ATOM 2752 O O . THR B 1 157 ? 5.742 -14.438 -10.492 1 93 157 THR B O 1
ATOM 2755 N N . LEU B 1 158 ? 3.531 -14 -10.445 1 95.44 158 LEU B N 1
ATOM 2756 C CA . LEU B 1 158 ? 3.424 -13.805 -9.008 1 95.44 158 LEU B CA 1
ATOM 2757 C C . LEU B 1 158 ? 2.74 -15 -8.344 1 95.44 158 LEU B C 1
ATOM 2759 O O . LEU B 1 158 ? 1.596 -15.32 -8.672 1 95.44 158 LEU B O 1
ATOM 2763 N N . LYS B 1 159 ? 3.484 -15.703 -7.434 1 97 159 LYS B N 1
ATOM 2764 C CA . LYS B 1 159 ? 2.969 -16.906 -6.793 1 97 159 LYS B CA 1
ATOM 2765 C C . LYS B 1 159 ? 3.635 -17.141 -5.441 1 97 159 LYS B C 1
ATOM 2767 O O . LYS B 1 159 ? 4.645 -16.5 -5.121 1 97 159 LYS B O 1
ATOM 2772 N N . ARG B 1 160 ? 3.043 -17.984 -4.637 1 97.56 160 ARG B N 1
ATOM 2773 C CA . ARG B 1 160 ? 3.734 -18.5 -3.459 1 97.56 160 ARG B CA 1
ATOM 2774 C C . ARG B 1 160 ? 4.719 -19.594 -3.84 1 97.56 160 ARG B C 1
ATOM 2776 O O . ARG B 1 160 ? 4.398 -20.469 -4.656 1 97.56 160 ARG B O 1
ATOM 2783 N N . PHE B 1 161 ? 5.84 -19.625 -3.18 1 97.94 161 PHE B N 1
ATOM 2784 C CA . PHE B 1 161 ? 6.973 -20.469 -3.516 1 97.94 161 PHE B CA 1
ATOM 2785 C C . PHE B 1 161 ? 7.008 -21.703 -2.619 1 97.94 161 PHE B C 1
ATOM 2787 O O . PHE B 1 161 ? 6.98 -21.578 -1.393 1 97.94 161 PHE B O 1
ATOM 2794 N N . TYR B 1 162 ? 7 -22.859 -3.285 1 97.88 162 TYR B N 1
ATOM 2795 C CA . TYR B 1 162 ? 7.227 -24.125 -2.578 1 97.88 162 TYR B CA 1
ATOM 2796 C C . TYR B 1 162 ? 8.234 -24.984 -3.32 1 97.88 162 TYR B C 1
ATOM 2798 O O . TYR B 1 162 ? 8.172 -25.109 -4.547 1 97.88 162 TYR B O 1
ATOM 2806 N N . ARG B 1 163 ? 9.117 -25.5 -2.592 1 96.12 163 ARG B N 1
ATOM 2807 C CA . ARG B 1 163 ? 10.102 -26.406 -3.166 1 96.12 163 ARG B CA 1
ATOM 2808 C C . ARG B 1 163 ? 9.812 -27.859 -2.764 1 96.12 163 ARG B C 1
ATOM 2810 O O . ARG B 1 163 ? 9.664 -28.156 -1.577 1 96.12 163 ARG B O 1
ATOM 2817 N N . GLU B 1 164 ? 9.633 -28.656 -3.734 1 93.94 164 GLU B N 1
ATOM 2818 C CA . GLU B 1 164 ? 9.398 -30.078 -3.57 1 93.94 164 GLU B CA 1
ATOM 2819 C C . GLU B 1 164 ? 10.484 -30.906 -4.254 1 93.94 164 GLU B C 1
ATOM 2821 O O . GLU B 1 164 ? 10.297 -31.391 -5.371 1 93.94 164 GLU B O 1
ATOM 2826 N N . GLY B 1 165 ? 11.664 -31.078 -3.525 1 93.38 165 GLY B N 1
ATOM 2827 C CA . GLY B 1 165 ? 12.805 -31.734 -4.148 1 93.38 165 GLY B CA 1
ATOM 2828 C C . GLY B 1 165 ? 13.406 -30.922 -5.277 1 93.38 165 GLY B C 1
ATOM 2829 O O . GLY B 1 165 ? 13.828 -29.781 -5.074 1 93.38 165 GLY B O 1
ATOM 2830 N N . ASN B 1 166 ? 13.398 -31.547 -6.465 1 95.44 166 ASN B N 1
ATOM 2831 C CA . ASN B 1 166 ? 13.953 -30.859 -7.621 1 95.44 166 ASN B CA 1
ATOM 2832 C C . ASN B 1 166 ? 12.875 -30.109 -8.406 1 95.44 166 ASN B C 1
ATOM 2834 O O . ASN B 1 166 ? 13.133 -29.609 -9.492 1 95.44 166 ASN B O 1
ATOM 2838 N N . MET B 1 167 ? 11.727 -30.109 -7.73 1 97.44 167 MET B N 1
ATOM 2839 C CA . MET B 1 167 ? 10.594 -29.422 -8.344 1 97.44 167 MET B CA 1
ATOM 2840 C C . MET B 1 167 ? 10.211 -28.188 -7.539 1 97.44 167 MET B C 1
ATOM 2842 O O . MET B 1 167 ? 10.352 -28.156 -6.316 1 97.44 167 MET B O 1
ATOM 2846 N N . ILE B 1 168 ? 9.781 -27.234 -8.305 1 97.38 168 ILE B N 1
ATOM 2847 C CA . ILE B 1 168 ? 9.219 -26.031 -7.695 1 97.38 168 ILE B CA 1
ATOM 2848 C C . ILE B 1 168 ? 7.719 -25.969 -7.988 1 97.38 168 ILE B C 1
ATOM 2850 O O . ILE B 1 168 ? 7.289 -26.203 -9.117 1 97.38 168 ILE B O 1
ATOM 2854 N N . ARG B 1 169 ? 7.004 -25.766 -6.965 1 98.06 169 ARG B N 1
ATOM 2855 C CA . ARG B 1 169 ? 5.582 -25.484 -7.102 1 98.06 169 ARG B CA 1
ATOM 2856 C C . ARG B 1 169 ? 5.301 -24 -6.898 1 98.06 169 ARG B C 1
ATOM 2858 O O . ARG B 1 169 ? 5.617 -23.438 -5.844 1 98.06 169 ARG B O 1
ATOM 2865 N N . LEU B 1 170 ? 4.801 -23.375 -7.891 1 96.81 170 LEU B N 1
ATOM 2866 C CA . LEU B 1 170 ? 4.297 -22 -7.824 1 96.81 170 LEU B CA 1
ATOM 2867 C C . LEU B 1 170 ? 2.785 -21.984 -7.645 1 96.81 170 LEU B C 1
ATOM 2869 O O . LEU B 1 170 ? 2.039 -22.266 -8.586 1 96.81 170 LEU B O 1
ATOM 2873 N N . GLN B 1 171 ? 2.406 -21.625 -6.469 1 97.5 171 GLN B N 1
ATOM 2874 C CA . GLN B 1 171 ? 1.017 -21.766 -6.051 1 97.5 171 GLN B CA 1
ATOM 2875 C C . GLN B 1 171 ? 0.267 -20.453 -6.164 1 97.5 171 GLN B C 1
ATOM 2877 O O . GLN B 1 171 ? 0.56 -19.5 -5.434 1 97.5 171 GLN B O 1
ATOM 2882 N N . PRO B 1 172 ? -0.712 -20.375 -7.113 1 96.38 172 PRO B N 1
ATOM 2883 C CA . PRO B 1 172 ? -1.586 -19.203 -7.09 1 96.38 172 PRO B CA 1
ATOM 2884 C C . PRO B 1 172 ? -2.426 -19.109 -5.816 1 96.38 172 PRO B C 1
ATOM 2886 O O . PRO B 1 172 ? -2.686 -20.141 -5.176 1 96.38 172 PRO B O 1
ATOM 2889 N N . SER B 1 173 ? -2.707 -17.922 -5.348 1 95.25 173 SER B N 1
ATOM 2890 C CA . SER B 1 173 ? -3.697 -17.734 -4.293 1 95.25 173 SER B CA 1
ATOM 2891 C C . SER B 1 173 ? -5.074 -17.438 -4.875 1 95.25 173 SER B C 1
ATOM 2893 O O . SER B 1 173 ? -5.609 -16.344 -4.688 1 95.25 173 SER B O 1
ATOM 2895 N N . ASN B 1 174 ? -5.594 -18.297 -5.574 1 94.5 174 ASN B N 1
ATOM 2896 C CA . ASN B 1 174 ? -6.883 -18.375 -6.25 1 94.5 174 ASN B CA 1
ATOM 2897 C C . ASN B 1 174 ? -7.312 -19.828 -6.465 1 94.5 174 ASN B C 1
ATOM 2899 O O . ASN B 1 174 ? -6.703 -20.547 -7.254 1 94.5 174 ASN B O 1
ATOM 2903 N N . THR B 1 175 ? -8.297 -20.188 -5.785 1 92.94 175 THR B N 1
ATOM 2904 C CA . THR B 1 175 ? -8.719 -21.594 -5.758 1 92.94 175 THR B CA 1
ATOM 2905 C C . THR B 1 175 ? -9.156 -22.047 -7.145 1 92.94 175 THR B C 1
ATOM 2907 O O . THR B 1 175 ? -9.227 -23.25 -7.414 1 92.94 175 THR B O 1
ATOM 2910 N N . GLU B 1 176 ? -9.477 -21.141 -7.961 1 94.19 176 GLU B N 1
ATOM 2911 C CA . GLU B 1 176 ? -9.93 -21.469 -9.305 1 94.19 176 GLU B CA 1
ATOM 2912 C C . GLU B 1 176 ? -8.758 -21.672 -10.258 1 94.19 176 GLU B C 1
ATOM 2914 O O . GLU B 1 176 ? -8.945 -22.016 -11.422 1 94.19 176 GLU B O 1
ATOM 2919 N N . MET B 1 177 ? -7.527 -21.469 -9.836 1 94.06 177 MET B N 1
ATOM 2920 C CA . MET B 1 177 ? -6.336 -21.578 -10.68 1 94.06 177 MET B CA 1
ATOM 2921 C C . MET B 1 177 ? -5.461 -22.734 -10.227 1 94.06 177 MET B C 1
ATOM 2923 O O . MET B 1 177 ? -5.289 -22.969 -9.023 1 94.06 177 MET B O 1
ATOM 2927 N N . ALA B 1 178 ? -4.875 -23.422 -11.125 1 95.19 178 ALA B N 1
ATOM 2928 C CA . ALA B 1 178 ? -3.998 -24.562 -10.828 1 95.19 178 ALA B CA 1
ATOM 2929 C C . ALA B 1 178 ? -2.572 -24.094 -10.555 1 95.19 178 ALA B C 1
ATOM 2931 O O . ALA B 1 178 ? -2.117 -23.094 -11.125 1 95.19 178 ALA B O 1
ATOM 2932 N N . PRO B 1 179 ? -1.909 -24.859 -9.719 1 96.12 179 PRO B N 1
ATOM 2933 C CA . PRO B 1 179 ? -0.491 -24.562 -9.516 1 96.12 179 PRO B CA 1
ATOM 2934 C C . PRO B 1 179 ? 0.359 -24.844 -10.75 1 96.12 179 PRO B C 1
ATOM 2936 O O . PRO B 1 179 ? -0.053 -25.609 -11.625 1 96.12 179 PRO B O 1
ATOM 2939 N N . ILE B 1 180 ? 1.484 -24.141 -10.789 1 94.25 180 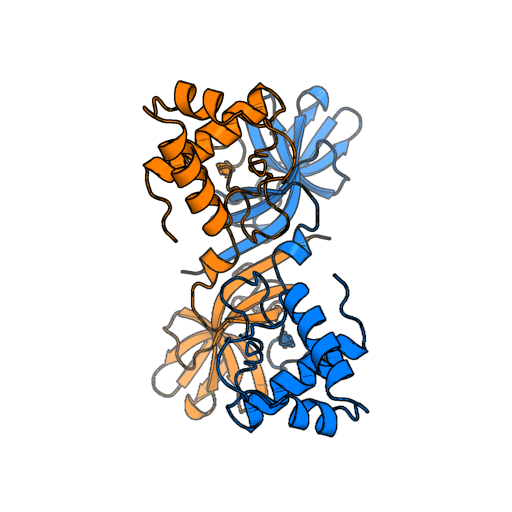ILE B N 1
ATOM 2940 C CA . ILE B 1 180 ? 2.498 -24.406 -11.805 1 94.25 180 ILE B CA 1
ATOM 2941 C C . ILE B 1 180 ? 3.617 -25.25 -11.219 1 94.25 180 ILE B C 1
ATOM 2943 O O . ILE B 1 180 ? 4.199 -24.906 -10.188 1 94.25 180 ILE B O 1
ATOM 2947 N N . TYR B 1 181 ? 3.873 -26.344 -11.844 1 96.44 181 TYR B N 1
ATOM 2948 C CA . TYR B 1 181 ? 5.004 -27.188 -11.477 1 96.44 181 TYR B CA 1
ATOM 2949 C C . TYR B 1 181 ? 6.102 -27.125 -12.539 1 96.44 181 TYR B C 1
ATOM 2951 O O . TYR B 1 181 ? 5.824 -27.219 -13.734 1 96.44 181 TYR B O 1
ATOM 2959 N N . ALA B 1 182 ? 7.312 -26.906 -12.055 1 96.12 182 ALA B N 1
ATOM 2960 C CA . ALA B 1 182 ? 8.453 -26.859 -12.977 1 96.12 182 ALA B CA 1
ATOM 2961 C C . ALA B 1 182 ? 9.734 -27.312 -12.289 1 96.12 182 ALA B C 1
ATOM 2963 O O . ALA B 1 182 ? 9.891 -27.141 -11.07 1 96.12 182 ALA B O 1
ATOM 2964 N N . PRO B 1 183 ? 10.641 -27.938 -13.031 1 97.12 183 PRO B N 1
ATOM 2965 C CA . PRO B 1 183 ? 11.953 -28.203 -12.438 1 97.12 183 PRO B CA 1
ATOM 2966 C C . PRO B 1 183 ? 12.625 -26.938 -11.898 1 97.12 183 PRO B C 1
ATOM 2968 O O . PRO B 1 183 ? 12.492 -25.859 -12.484 1 97.12 183 PRO B O 1
ATOM 2971 N N . ALA B 1 184 ? 13.297 -27.125 -10.867 1 96.56 184 ALA B N 1
ATOM 2972 C CA . ALA B 1 184 ? 13.977 -26 -10.234 1 96.56 184 ALA B CA 1
ATOM 2973 C C . ALA B 1 184 ? 14.867 -25.266 -11.234 1 96.56 184 ALA B C 1
ATOM 2975 O O . ALA B 1 184 ? 15.008 -24.047 -11.156 1 96.56 184 ALA B O 1
ATOM 2976 N N . THR B 1 185 ? 15.383 -25.953 -12.188 1 95.62 185 THR B N 1
ATOM 2977 C CA . THR B 1 185 ? 16.297 -25.375 -13.172 1 95.62 185 THR B CA 1
ATOM 2978 C C . THR B 1 185 ? 15.547 -24.438 -14.117 1 95.62 185 THR B C 1
ATOM 2980 O O . THR B 1 185 ? 16.156 -23.625 -14.797 1 95.62 185 THR B O 1
ATOM 2983 N N . ASN B 1 186 ? 14.258 -24.594 -14.141 1 96.25 186 ASN B N 1
ATOM 2984 C CA . ASN B 1 186 ? 13.453 -23.812 -15.07 1 96.25 186 ASN B CA 1
ATOM 2985 C C . ASN B 1 186 ? 12.805 -22.609 -14.383 1 96.25 186 ASN B C 1
ATOM 2987 O O . ASN B 1 186 ? 12.039 -21.875 -15 1 96.25 186 ASN B O 1
ATOM 2991 N N . VAL B 1 187 ? 13.078 -22.469 -13.125 1 95.5 187 VAL B N 1
ATOM 2992 C CA . VAL B 1 187 ? 12.469 -21.375 -12.359 1 95.5 187 VAL B CA 1
ATOM 2993 C C . VAL B 1 187 ? 13.555 -20.469 -11.805 1 95.5 187 VAL B C 1
ATOM 2995 O O . VAL B 1 187 ? 14.492 -20.922 -11.156 1 95.5 187 VAL B O 1
ATOM 2998 N N . SER B 1 188 ? 13.438 -19.172 -12.156 1 94.69 188 SER B N 1
ATOM 2999 C CA . SER B 1 188 ? 14.336 -18.172 -11.602 1 94.69 188 SER B CA 1
ATOM 3000 C C . SER B 1 188 ? 13.578 -17.172 -10.727 1 94.69 188 SER B C 1
ATOM 3002 O O . SER B 1 188 ? 12.648 -16.5 -11.203 1 94.69 188 SER B O 1
ATOM 3004 N N . ILE B 1 189 ? 13.961 -17.125 -9.5 1 95.5 189 ILE B N 1
ATOM 3005 C CA . ILE B 1 189 ? 13.367 -16.141 -8.594 1 95.5 189 ILE B CA 1
ATOM 3006 C C . ILE B 1 189 ? 13.945 -14.758 -8.875 1 95.5 189 ILE B C 1
ATOM 3008 O O . ILE B 1 189 ? 15.156 -14.562 -8.812 1 95.5 189 ILE B O 1
ATOM 3012 N N . GLN B 1 190 ? 13.039 -13.844 -9.156 1 92.75 190 GLN B N 1
ATOM 3013 C CA . GLN B 1 190 ? 13.469 -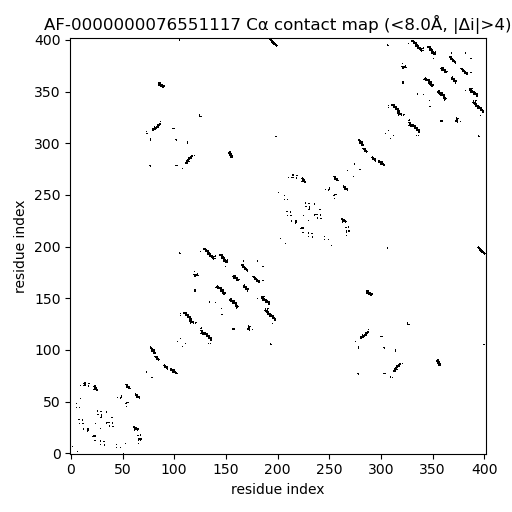12.484 -9.453 1 92.75 190 GLN B CA 1
ATOM 3014 C C . GLN B 1 190 ? 13.398 -11.609 -8.203 1 92.75 190 GLN B C 1
ATOM 3016 O O . GLN B 1 190 ? 14.086 -10.586 -8.117 1 92.75 190 GLN B O 1
ATOM 3021 N N . GLY B 1 191 ? 12.508 -12.016 -7.277 1 95 191 GLY B N 1
ATOM 3022 C CA . GLY B 1 191 ? 12.375 -11.25 -6.047 1 95 191 GLY B CA 1
ATOM 3023 C C . GLY B 1 191 ? 11.258 -11.75 -5.145 1 95 191 GLY B C 1
ATOM 3024 O O . GLY B 1 191 ? 10.492 -12.641 -5.531 1 95 191 GLY B O 1
ATOM 3025 N N . LYS B 1 192 ? 11.242 -11.203 -3.934 1 96.62 192 LYS B N 1
ATOM 3026 C CA . LYS B 1 192 ? 10.219 -11.516 -2.939 1 96.62 192 LYS B CA 1
ATOM 3027 C C . LYS B 1 192 ? 9.383 -10.289 -2.607 1 96.62 192 LYS B C 1
ATOM 3029 O O . LYS B 1 192 ? 9.906 -9.18 -2.51 1 96.62 192 LYS B O 1
ATOM 3034 N N . VAL B 1 193 ? 8.125 -10.539 -2.451 1 96.5 193 VAL B N 1
ATOM 3035 C CA . VAL B 1 193 ? 7.211 -9.438 -2.166 1 96.5 193 VAL B CA 1
ATOM 3036 C C . VAL B 1 193 ? 7.32 -9.039 -0.694 1 96.5 193 VAL B C 1
ATOM 3038 O O . VAL B 1 193 ? 7.18 -9.883 0.194 1 96.5 193 VAL B O 1
ATOM 3041 N N . LEU B 1 194 ? 7.52 -7.734 -0.469 1 96.19 194 LEU B N 1
ATOM 3042 C CA . LEU B 1 194 ? 7.641 -7.195 0.881 1 96.19 194 LEU B CA 1
ATOM 3043 C C . LEU B 1 194 ? 6.34 -6.535 1.32 1 96.19 194 LEU B C 1
ATOM 3045 O O . LEU B 1 194 ? 6.082 -6.391 2.518 1 96.19 194 LEU B O 1
ATOM 3049 N N . GLY B 1 195 ? 5.594 -6.113 0.292 1 96.06 195 GLY B N 1
ATOM 3050 C CA . GLY B 1 195 ? 4.375 -5.375 0.593 1 96.06 195 GLY B CA 1
ATOM 3051 C C . GLY B 1 195 ? 3.559 -5.047 -0.641 1 96.06 195 GLY B C 1
ATOM 3052 O O . GLY B 1 195 ? 3.941 -5.398 -1.759 1 96.06 195 GLY B O 1
ATOM 3053 N N . VAL B 1 196 ? 2.398 -4.465 -0.406 1 95.94 196 VAL B N 1
ATOM 3054 C CA . VAL B 1 196 ? 1.463 -4.074 -1.454 1 95.94 196 VAL B CA 1
ATOM 3055 C C . VAL B 1 196 ? 1.031 -2.623 -1.248 1 95.94 196 VAL B C 1
ATOM 3057 O O . VAL B 1 196 ? 0.812 -2.189 -0.115 1 95.94 196 VAL B O 1
ATOM 3060 N N . LEU B 1 197 ? 1.012 -1.915 -2.283 1 94.06 197 LEU B N 1
ATOM 3061 C CA . LEU B 1 197 ? 0.466 -0.563 -2.338 1 94.06 197 LEU B CA 1
ATOM 3062 C C . LEU B 1 197 ? -0.722 -0.495 -3.291 1 94.06 197 LEU B C 1
ATOM 3064 O O . LEU B 1 197 ? -0.647 -0.989 -4.418 1 94.06 197 LEU B O 1
ATOM 3068 N N . ARG B 1 198 ? -1.816 -0.014 -2.82 1 95.88 198 ARG B N 1
ATOM 3069 C CA . ARG B 1 198 ? -3.014 0.174 -3.635 1 95.88 198 ARG B CA 1
ATOM 3070 C C . ARG B 1 198 ? -3.451 1.635 -3.635 1 95.88 198 ARG B C 1
ATOM 3072 O O . ARG B 1 198 ? -3.473 2.283 -2.586 1 95.88 198 ARG B O 1
ATOM 3079 N N . LYS B 1 199 ? -3.783 2.109 -4.781 1 92.69 199 LYS B N 1
ATOM 3080 C CA . LYS B 1 199 ? -4.285 3.473 -4.938 1 92.69 199 LYS B CA 1
ATOM 3081 C C . LYS B 1 199 ? -5.762 3.475 -5.309 1 92.69 199 LYS B C 1
ATOM 3083 O O . LYS B 1 199 ? -6.184 2.744 -6.211 1 92.69 199 LYS B O 1
ATOM 3088 N N . TYR B 1 200 ? -6.473 4.25 -4.488 1 90.12 200 TYR B N 1
ATOM 3089 C CA . TYR B 1 200 ? -7.863 4.461 -4.863 1 90.12 200 TYR B CA 1
ATOM 3090 C C . TYR B 1 200 ? -8.031 5.762 -5.641 1 90.12 200 TYR B C 1
ATOM 3092 O O . TYR B 1 200 ? -7.309 6.734 -5.398 1 90.12 200 TYR B O 1
ATOM 3100 N N . ALA B 1 201 ? -8.695 5.836 -6.773 1 68.56 201 ALA B N 1
ATOM 3101 C CA . ALA B 1 201 ? -8.969 7.016 -7.59 1 68.56 201 ALA B CA 1
ATOM 3102 C C . ALA B 1 201 ? -9.859 8.008 -6.848 1 68.56 201 ALA B C 1
ATOM 3104 O O . ALA B 1 201 ? -10.688 7.605 -6.023 1 68.56 201 ALA B O 1
#

pLDDT: mean 78.82, std 18.39, range [27.41, 98.06]

Solvent-accessible surface area (backbone atoms only — not comparable to full-atom values): 21022 Å² total; per-residue (Å²): 129,87,71,48,74,67,54,47,51,50,50,49,49,34,35,49,42,23,67,72,65,73,42,25,52,32,62,67,51,48,17,65,73,69,68,46,92,39,61,66,56,42,49,48,52,49,52,52,37,30,72,69,66,68,38,49,74,54,83,89,49,79,51,24,35,35,37,40,53,66,44,76,46,49,83,77,46,49,54,32,46,32,54,25,36,39,28,77,78,30,53,54,43,67,43,87,58,93,38,64,47,36,61,55,79,58,51,55,90,55,59,55,38,27,33,35,34,44,55,58,49,32,40,77,72,46,44,43,57,70,24,30,38,34,25,34,65,36,72,68,81,58,75,69,39,45,28,37,31,29,43,75,83,52,26,22,30,67,26,27,36,37,74,58,86,66,30,29,38,36,36,43,36,26,94,89,50,76,63,46,75,43,48,46,92,39,49,44,47,58,17,35,54,31,29,39,41,36,73,50,134,130,86,71,49,73,67,53,47,50,50,49,49,46,34,35,50,43,22,67,73,66,72,43,25,54,31,64,66,50,47,18,66,74,71,69,46,93,41,62,66,57,43,50,50,52,49,51,51,36,31,72,69,68,69,36,51,73,54,82,87,49,79,49,25,37,35,37,43,54,67,43,78,57,44,78,73,44,51,53,32,46,31,54,24,37,39,27,75,77,31,54,56,44,65,45,86,60,92,37,64,46,37,60,55,78,57,51,56,90,56,60,55,38,26,34,34,35,45,55,56,49,32,39,76,71,45,43,42,57,70,25,30,39,34,27,34,65,35,70,67,80,58,74,68,39,46,28,38,34,30,42,74,82,51,26,22,29,66,27,28,35,37,74,59,86,67,30,28,39,37,35,43,36,25,92,90,51,75,65,47,78,42,47,44,90,41,50,43,46,58,16,34,54,32,30,38,41,36,71,50,133

Organism: NCBI:txid570835

InterPro domains:
  IPR006197 Peptidase S24, LexA-like [PR00726] (113-123)
  IPR006197 Peptidase S24, LexA-like [PR00726] (124-135)
  IPR006197 Peptidase S24, LexA-like [PR00726] (153-165)
  IPR006199 LexA repressor, DNA-binding domain [PF01726] (3-63)
  IPR006200 Transcription regulator LexA [MF_00015] (2-200)
  IPR006200 Transcription regulator LexA [TIGR00498] (2-200)
  IPR015927 Peptidase S24/S26A/S26B/S26C [PF00717] (81-193)
  IPR036286 LexA/Signal peptidase-like superfamily [SSF51306] (79-198)
  IPR036388 Winged helix-like DNA-binding domain superfamily [G3DSA:1.10.10.10] (1-68)
  IPR036390 Winged helix DNA-binding domain superfamily [SSF46785] (2-68)
  IPR039418 LexA-like [cd06529] (113-193)
  IPR050077 LexA repressor [PTHR33516] (2-200)

Radius of gyration: 25.71 Å; Cα contacts (8 Å, |Δi|>4): 860; chains: 2; bounding box: 71×70×58 Å

Secondary structure (DSSP, 8-state):
----HHHHHHHHHHHHHHHHHSSPPPHHHHHHHHT-S-HHHHHHHHHHHHHTTS-EE-SS-TT-EE-------TTT--EEEEEEEEETTB--EEEEEEEEEETHHHHTTS-EEEEEEESSTTGGGT--TT-EEEEEE-S---TT-EEEEEETTTEEEEEEEEEETTEEEEE-S-TTSPPEEEEGGGEEEEEEEEEEEEE--/----HHHHHHHHHHHHHHHHHSSPPPHHHHHHHHT-S-HHHHHHHHHHHHHTTS-EE-SS-TT-EE-------TTT--EEEEEEEEETTB--EEEEEEEEEETHHHHTTS-EEEEEEESSTTGGGT--TT-EEEEEE-S---TT-EEEEEETTTEEEEEEEEEETTEEEEE-S-TTSPPEEEEGGGEEEEEEEEEEEEE--

Foldseek 3Di:
DDDDPLLVVLLVVQLVVCVVPVFGDALVRSCVVSVNDDSVVSVVSQVVCVVVVQWDADPDDRRRGPSVNVVCVPPPPQKAFDQADDDPPDPGPGDPDRDIDGVCVQQPPFDKDKDADDDCQAVLVVRYGQKIFIWGFDFDDDAQFWFWKQFQNHDTDTFGWDDDDQKIWGHGNDPVDDIDIDGPVRITTGTTTRDMDHDDD/DDQDPLLVVLLVVQQVCCVVVVFGDALVRSCVVSVNDDSVVSVVSQVVCVVVVQWDADPDDRRRGPSVNVVCCVPPPQKAFDQADDDPPDPGPGDPDRDIDGVCVQQPPFDKDKDADDDCQAVLVVRYGQKIFIWGFDFDDDAQFWFWKQFQNHDTDTFGWDDDDQKIWGHGNDPVDDIDIDGPVRITTGTTTRDMDHDDD

Sequence (402 aa):
MAITRRQKEVIDFLSGFTQKNGYSPSYEEIASGLGLSSLATVHKHITNLQNKGLLQRAHNRSRSIDVLPARSGKKGSDRLPLLGRIAAGKPVEAIETAESISLNDIIGNREVFALEVRGDSMRDEHIVSGDYVLVERTRTAREGEIIVALVDGSDATLKRFYREGNMIRLQPSNTEMAPIYAPATNVSIQGKVLGVLRKYAMAITRRQKEVIDFLSGFTQKNGYSPSYEEIASGLGLSSLATVHKHITNLQNKGLLQRAHNRSRSIDVLPARSGKKGSDRLPLLGRIAAGKPVEAIETAESISLNDIIGNREVFALEVRGDSMRDEHIVSGDYVLVERTRTAREGEIIVALVDGSDATLKRFYREGNMIRLQPSNTEMAPIYAPATNVSIQGKVLGVLRKYA

Nearest PDB structures (foldseek):
  3k2z-assembly1_B  TM=4.935E-01  e=2.146E-19  Thermotoga maritima
  3k2z-assembly1_A  TM=4.939E-01  e=1.564E-18  Thermotoga maritima
  1f39-assembly1_A  TM=8.763E-01  e=6.342E-07  Lambdavirus lambda
  1kca-assembly1_A  TM=8.679E-01  e=1.306E-06  Lambdavirus lambda
  2hnf-assembly1_A  TM=6.626E-01  e=1.661E-06  Escherichia coli